Protein AF-A0A5N6JKE8-F1 (afdb_monomer)

pLDDT: mean 82.31, std 17.55, range [30.48, 98.69]

Sequence (572 aa):
MAKSLINQYGANLEKANSNLDDIASLKASGELRKMLQDWATSLPSYLSPCEPESGILSQNTPANRFRVILTLRYHNLAILIHKPLLRATIRHLFRVDNAASGSPSYLIQLAMAEAHECVRAAELTIAIVHCIISADATSKNNLGAWSFTLYYGESPEASLRWDANRIHLPVFTASLVICGRLLWAQHGETVSDEAAVKDSKTLLSKAEAILQDLDYENSLVLSCLEYIRRLARMCGLPLNEDARPRYSDAELRDYFECIKLPQKYLDSIVLKDRTQAGTKEHGLPLLQALTRYHTCHVPFDNLVLHYSPHKTVTLDLAELYTKIVRRQLGGRCMENNTFFGTVLRSLGYEVRNCGGRVARAMSPYPDVRRNQSATYDGWNHMLNLVRLDDEWYVVDVGMGSMGPNLPYPLRDGFETTSIPPRVIRLQLRSIPESYATRSANSTGPPKMWCYDVCYNPGDEAKKEWLPVYCFTETEFLPQDYEVMSWFTSTNPRSFFTKYVTCTKMLMDEDKEMIVGNVTLFKDTVRKSIGANREVIKECKTEDERLQALAEIFNVYLTEEEKKGISEDQMLA

Mean predicted aligned error: 13.88 Å

Foldseek 3Di:
DVCLCCVQCVVLPDDDDDPPVLVVLVVVLVVVVVVLVVVLVPDDPLQHADFLPDPLQLDQDPSSLNSPLSNLLSLLVLLVSLSSLVVVLVCVVPPPDDPDPDDDPPSVVVSVVSLVSNLVSLLRNLSSLLSQCVSPLDLSGSCRPVQFDDDPDDDVPDDDDDDSSPGDGSNLSSLVSLLVQLCCLCPNPDPRPVVSNVSSLVSLVSSLVSLCSNDVPDPVSVVSSVVSVVSSCVSPVDPDPVPPDADDPVLLVLVCVQLVQDVVLVPQVLVVPVQCCQACVGNQVNLQSCLQSCQFQAKQWLLLCFQPLVLDDDLDQVVLSCQCRVQVYHYAQSSSQSNVQRSSVNSNWDKFKWWKWFALCPPPDPVSVVPGQLGTDDRQHIWIWTHHPNWTWTGGSHLFQPDQSGIDTPDAFDKDPRAVPKIKGWHFAAGPPFPFDDDVPDPGGHTWIWIWMFLDPPDVVPGDTGTGMTIDSDGDDVVNVVVSVCCLSPPPVRCSNPKTKIKGFDAPPVVSGGQWMWMDIQQWIWTDGRPDIDTPDGHQFLVSVQVCCCPPNVRHDDPSSSPSGDPVSGHD

Secondary structure (DSSP, 8-state):
-HHHHHHHTGGGTS-------HHHHHHHHHHHHHHHHHHHHHS-TTTSPPPTT-GGGG---HHHHHHHHHHHHHHHHHHHHTHHHHHHHHHHHT--S-----PPPHHHHHHHHHHHHHHHHHHHHHHHHHHHHHH--STTSSSGGGGG-------TTS-S---TT----HHHHHHHHHHHHHHHHHHSSSPP-HHHHHHHHHHHHHHHHHHHHH-TT-HHHHHHHHHHHHHHHHT----SGGGS----HHHHHHHHHHTT--HHHHT-HHHH-GGGGG-TTTHHHHHHHHHHHHHHHS-EE-HHHHH-TT------HHHHHIIIIIS---B-HHHHHHHHHHHHHHTT-EEEEEEEEEBGGG-SSHHHHHHHTT-B-SS-EEEEEEEETTEEEEE-S-SGGGS--S-EE--TTEEEEEETTEEEEEEEE--TT------TTS--SPPEEEEEEES-TT-GGG---EEEEEEEEEEPPHHHHHHHHHHHHH-TT-GGGTS-EEEEEEEETTTTEEEEEEEEETTEEEEEETTEEEEEEE--SHHHHHHHHHHHH-----HHHHT-S-TTTS--

Solvent-accessible surface area (backbone atoms only — not comparable to full-atom values): 31210 Å² total; per-residue (Å²): 121,65,65,56,56,40,64,74,46,34,70,75,74,55,86,77,94,67,92,64,55,65,66,58,59,46,51,51,33,55,50,52,49,50,52,51,51,55,50,52,70,68,42,57,86,86,53,35,70,72,59,59,85,43,75,59,55,77,46,69,40,77,65,44,23,50,21,46,53,52,29,52,49,52,27,47,50,50,39,58,52,41,49,66,44,51,51,55,45,51,57,58,77,66,54,88,74,73,96,67,96,61,80,74,51,72,67,49,52,50,34,57,65,52,43,53,60,32,47,49,28,23,51,52,45,41,44,36,52,34,46,33,40,76,73,38,54,54,71,78,35,40,62,29,85,54,67,48,56,70,68,94,70,89,59,98,85,65,81,92,72,92,66,89,84,59,60,45,45,67,54,58,58,23,45,54,50,39,51,51,50,29,48,44,29,70,68,40,101,59,82,64,39,64,66,58,36,52,52,32,52,52,51,47,53,45,43,44,52,43,36,58,51,67,40,70,85,40,68,65,41,46,49,52,38,51,52,49,52,52,50,52,44,72,74,43,76,60,90,48,80,90,56,58,80,62,60,52,75,66,57,50,50,50,40,38,59,58,34,61,60,55,66,80,63,70,68,34,61,30,79,81,40,35,82,42,24,30,29,62,86,54,16,46,62,50,52,39,48,51,44,42,35,37,33,46,49,46,32,28,21,41,55,49,58,41,25,34,81,76,43,68,88,73,82,50,69,68,59,45,44,45,38,43,43,77,56,44,36,53,25,43,23,57,44,36,28,52,48,49,46,31,52,41,41,48,44,45,31,51,66,44,42,24,47,19,20,44,15,27,45,66,44,92,48,68,69,47,29,75,77,36,28,82,41,61,56,63,73,69,36,39,34,31,35,36,42,35,65,98,41,50,23,41,41,49,64,23,60,42,86,80,37,60,67,48,66,43,69,76,42,73,72,39,68,49,77,56,34,66,61,25,32,36,37,32,34,70,40,56,60,82,83,54,82,53,64,83,47,102,89,49,94,46,44,71,65,30,44,33,39,29,39,22,72,58,58,90,42,78,92,65,53,56,74,42,48,45,33,34,31,51,91,57,72,49,54,73,70,55,50,51,55,32,46,49,46,48,60,65,36,90,83,29,59,53,63,70,43,56,36,39,22,31,39,36,65,42,76,93,74,73,38,59,43,33,28,39,35,39,50,71,47,37,30,35,40,34,47,54,90,48,75,43,79,79,45,75,37,69,27,43,67,52,42,52,4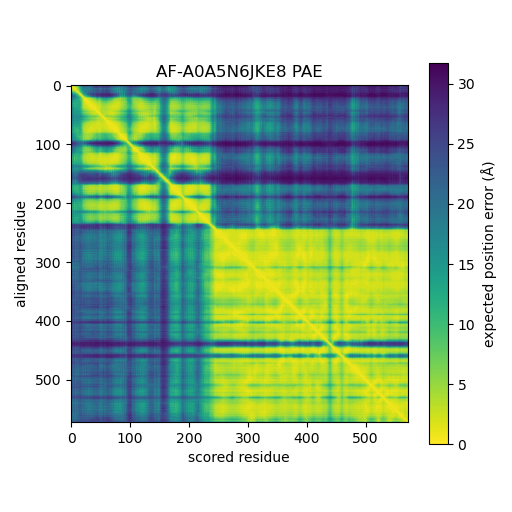8,45,34,36,76,74,63,59,33,75,75,51,84,68,28,70,66,28,47,49,80,92,72,50,50,98

InterPro domains:
  IPR001447 Arylamine N-acetyltransferase [PF00797] (284-559)
  IPR001447 Arylamine N-acetyltransferase [PTHR11786] (250-566)
  IPR038765 Papain-like cysteine peptidase superfamily [SSF54001] (247-565)
  IPR053710 Arylamine N-acetyltransferase domain-containing protein [G3DSA:3.30.2140.20] (247-570)

Structure (mmCIF, N/CA/C/O backbone):
data_AF-A0A5N6JKE8-F1
#
_entry.id   AF-A0A5N6JKE8-F1
#
loop_
_atom_site.group_PDB
_atom_site.id
_atom_site.type_symbol
_atom_site.label_atom_id
_atom_site.label_alt_id
_atom_site.label_comp_id
_atom_site.label_asym_id
_atom_site.label_entity_id
_atom_site.label_seq_id
_atom_site.pdbx_PDB_ins_code
_atom_site.Cartn_x
_atom_site.Cartn_y
_atom_site.Cartn_z
_atom_site.occupancy
_atom_site.B_iso_or_equiv
_atom_site.auth_seq_id
_atom_site.auth_comp_id
_atom_site.auth_asym_id
_atom_site.auth_atom_id
_atom_site.pdbx_PDB_model_num
ATOM 1 N N . MET A 1 1 ? -4.269 14.269 16.517 1.00 37.22 1 MET A N 1
ATOM 2 C CA . MET A 1 1 ? -4.885 13.042 17.091 1.00 37.22 1 MET A CA 1
ATOM 3 C C . MET A 1 1 ? -4.292 12.595 18.439 1.00 37.22 1 MET A C 1
ATOM 5 O O . MET A 1 1 ? -5.051 12.239 19.331 1.00 37.22 1 MET A O 1
ATOM 9 N N . ALA A 1 2 ? -2.973 12.694 18.657 1.00 35.53 2 ALA A N 1
ATOM 10 C CA . ALA A 1 2 ? -2.333 12.269 19.912 1.00 35.53 2 ALA A CA 1
ATOM 11 C C . ALA A 1 2 ? -2.794 13.030 21.174 1.00 35.53 2 ALA A C 1
ATOM 13 O O . ALA A 1 2 ? -2.844 12.446 22.246 1.00 35.53 2 ALA A O 1
ATOM 14 N N . LYS A 1 3 ? -3.192 14.308 21.072 1.00 36.97 3 LYS A N 1
ATOM 15 C CA . LYS A 1 3 ? -3.550 15.127 22.247 1.00 36.97 3 LYS A CA 1
ATOM 16 C C . LYS A 1 3 ? -4.759 14.621 23.031 1.00 36.97 3 LYS A C 1
ATOM 18 O O . LYS A 1 3 ? -4.752 14.783 24.235 1.00 36.97 3 LYS A O 1
ATOM 23 N N . SER A 1 4 ? -5.774 14.019 22.407 1.00 39.12 4 SER A N 1
ATOM 24 C CA . SER A 1 4 ? -6.945 13.534 23.158 1.00 39.12 4 SER A CA 1
ATOM 25 C C . SER A 1 4 ? -6.602 12.269 23.946 1.00 39.12 4 SER A C 1
ATOM 27 O O . SER A 1 4 ? -6.793 12.238 25.153 1.00 39.12 4 SER A O 1
ATOM 29 N N . LEU A 1 5 ? -5.946 11.290 23.312 1.00 38.66 5 LEU A N 1
ATOM 30 C CA . LEU A 1 5 ? -5.393 10.116 24.000 1.00 38.66 5 LEU A CA 1
ATOM 31 C C . LEU A 1 5 ? -4.328 10.499 25.043 1.00 38.66 5 LEU A C 1
ATOM 33 O O . LEU A 1 5 ? -4.341 9.964 26.141 1.00 38.66 5 LEU A O 1
ATOM 37 N N . ILE A 1 6 ? -3.452 11.469 24.773 1.00 41.66 6 ILE A N 1
ATOM 38 C CA . ILE A 1 6 ? -2.463 11.978 25.743 1.00 41.66 6 ILE A CA 1
ATOM 39 C C . ILE A 1 6 ? -3.134 12.795 26.866 1.00 41.66 6 ILE A C 1
ATOM 41 O O . ILE A 1 6 ? -2.723 12.714 28.016 1.00 41.66 6 ILE A O 1
ATOM 45 N N . ASN A 1 7 ? -4.206 13.539 26.610 1.00 41.78 7 ASN A N 1
ATOM 46 C CA . ASN A 1 7 ? -4.889 14.304 27.659 1.00 41.78 7 ASN A CA 1
ATOM 47 C C . ASN A 1 7 ? -5.803 13.413 28.513 1.00 41.78 7 ASN A C 1
ATOM 49 O O . ASN A 1 7 ? -5.872 13.591 29.725 1.00 41.78 7 ASN A O 1
ATOM 53 N N . GLN A 1 8 ? -6.487 12.446 27.899 1.00 42.31 8 GLN A N 1
ATOM 54 C CA . GLN A 1 8 ? -7.371 11.494 28.576 1.00 42.31 8 GLN A CA 1
ATOM 55 C C . GLN A 1 8 ? -6.585 10.360 29.254 1.00 42.31 8 GLN A C 1
ATOM 57 O O . GLN A 1 8 ? -6.940 9.930 30.351 1.00 42.31 8 GLN A O 1
ATOM 62 N N . TYR A 1 9 ? -5.513 9.879 28.613 1.00 43.78 9 TYR A N 1
ATOM 63 C CA . TYR A 1 9 ? -4.724 8.723 29.052 1.00 43.78 9 TYR A CA 1
ATOM 64 C C . TYR A 1 9 ? -3.225 8.997 29.244 1.00 43.78 9 TYR A C 1
ATOM 66 O O . TYR A 1 9 ? -2.572 8.238 29.948 1.00 43.78 9 TYR A O 1
ATOM 74 N N . GLY A 1 10 ? -2.646 10.077 28.727 1.00 36.25 10 GLY A N 1
ATOM 75 C CA . GLY A 1 10 ? -1.253 10.459 29.027 1.00 36.25 10 GLY A CA 1
ATOM 76 C C . GLY A 1 10 ? -1.061 10.937 30.471 1.00 36.25 10 GLY A C 1
ATOM 77 O O . GLY A 1 10 ? -0.029 10.647 31.066 1.00 36.25 10 GLY A O 1
ATOM 78 N N . ALA A 1 11 ? -2.102 11.477 31.120 1.00 42.00 11 ALA A N 1
ATOM 79 C CA . ALA A 1 11 ? -2.138 11.622 32.585 1.00 42.00 11 ALA A CA 1
ATOM 80 C C . ALA A 1 11 ? -2.149 10.260 33.327 1.00 42.00 11 ALA A C 1
ATOM 82 O O . ALA A 1 11 ? -1.874 10.177 34.529 1.00 42.00 11 ALA A O 1
ATOM 83 N N . ASN A 1 12 ? -2.443 9.155 32.623 1.00 40.94 12 ASN A N 1
ATOM 84 C CA . ASN A 1 12 ? -2.304 7.799 33.157 1.00 40.94 12 ASN A CA 1
ATOM 85 C C . ASN A 1 12 ? -0.873 7.261 33.046 1.00 40.94 12 ASN A C 1
ATOM 87 O O . ASN A 1 12 ? -0.585 6.281 33.740 1.00 40.94 12 ASN A O 1
ATOM 91 N N . LEU A 1 13 ? 0.010 7.883 32.262 1.00 40.16 13 LEU A N 1
ATOM 92 C CA . LEU A 1 13 ? 1.351 7.363 31.984 1.00 40.16 13 LEU A CA 1
ATOM 93 C C . LEU A 1 13 ? 2.497 8.307 32.373 1.00 40.16 13 LEU A C 1
ATOM 95 O O . LEU A 1 13 ? 3.558 7.788 32.702 1.00 40.16 13 LEU A O 1
ATOM 99 N N . GLU A 1 14 ? 2.317 9.631 32.464 1.00 36.84 14 GLU A N 1
ATOM 100 C CA . GLU A 1 14 ? 3.429 10.522 32.833 1.00 36.84 14 GLU A CA 1
ATOM 101 C C . GLU A 1 14 ? 3.152 11.511 33.979 1.00 36.84 14 GLU A C 1
ATOM 103 O O . GLU A 1 14 ? 2.197 12.282 33.983 1.00 36.84 14 GLU A O 1
ATOM 108 N N . LYS A 1 15 ? 4.080 11.440 34.947 1.00 44.28 15 LYS A N 1
ATOM 109 C CA . LYS A 1 15 ? 4.498 12.400 35.984 1.00 44.28 15 LYS A CA 1
ATOM 110 C C . LYS A 1 15 ? 3.412 13.178 36.736 1.00 44.28 15 LYS A C 1
ATOM 112 O O . LYS A 1 15 ? 3.176 14.357 36.497 1.00 44.28 15 LYS A O 1
ATOM 117 N N . ALA A 1 16 ? 2.982 12.579 37.845 1.00 39.22 16 ALA A N 1
ATOM 118 C CA . ALA A 1 16 ? 2.928 13.311 39.106 1.00 39.22 16 ALA A CA 1
ATOM 119 C C . ALA A 1 16 ? 3.930 12.671 40.073 1.00 39.22 16 ALA A C 1
ATOM 121 O O . ALA A 1 16 ? 3.837 11.484 40.385 1.00 39.22 16 ALA A O 1
ATOM 122 N N . ASN A 1 17 ? 4.904 13.468 40.512 1.00 39.72 17 ASN A N 1
ATOM 123 C CA . ASN A 1 17 ? 5.720 13.168 41.677 1.00 39.72 17 ASN A CA 1
ATOM 124 C C . ASN A 1 17 ? 4.801 12.852 42.855 1.00 39.72 17 ASN A C 1
ATOM 126 O O . ASN A 1 17 ? 4.028 13.697 43.295 1.00 39.72 17 ASN A O 1
ATOM 130 N N . SER A 1 18 ? 4.927 11.658 43.403 1.00 41.12 18 SER A N 1
ATOM 131 C CA . SER A 1 18 ? 4.987 11.475 44.845 1.00 41.12 18 SER A CA 1
ATOM 132 C C . SER A 1 18 ? 5.439 10.052 45.105 1.00 41.12 18 SER A C 1
ATOM 134 O O . SER A 1 18 ? 5.021 9.114 44.428 1.00 41.12 18 SER A O 1
ATOM 136 N N . ASN A 1 19 ? 6.277 9.908 46.122 1.00 40.97 19 ASN A N 1
ATOM 137 C CA . ASN A 1 19 ? 6.322 8.722 46.960 1.00 40.97 19 ASN A CA 1
ATOM 138 C C . ASN A 1 19 ? 4.923 8.494 47.570 1.00 40.97 19 ASN A C 1
ATOM 140 O O . ASN A 1 19 ? 4.735 8.645 48.774 1.00 40.97 19 ASN A O 1
ATOM 144 N N . LEU A 1 20 ? 3.910 8.224 46.743 1.00 48.25 20 LEU A N 1
ATOM 145 C CA . LEU A 1 20 ? 2.700 7.574 47.199 1.00 48.25 20 LEU A CA 1
ATOM 146 C C . LEU A 1 20 ? 3.183 6.204 47.621 1.00 48.25 20 LEU A C 1
ATOM 148 O O . LEU A 1 20 ? 3.610 5.417 46.780 1.00 48.25 20 LEU A O 1
ATOM 152 N N . ASP A 1 21 ? 3.208 5.989 48.929 1.00 63.66 21 ASP A N 1
ATOM 153 C CA . ASP A 1 21 ? 3.419 4.684 49.520 1.00 63.66 21 ASP A CA 1
ATOM 154 C C . ASP A 1 21 ? 2.541 3.693 48.742 1.00 63.66 21 ASP A C 1
ATOM 156 O O . ASP A 1 21 ? 1.307 3.761 48.813 1.00 63.66 21 ASP A O 1
ATOM 160 N N . ASP A 1 22 ? 3.163 2.860 47.895 1.00 62.19 22 ASP A N 1
ATOM 161 C CA . ASP A 1 22 ? 2.440 1.931 47.021 1.00 62.19 22 ASP A CA 1
ATOM 162 C C . ASP A 1 22 ? 1.501 1.081 47.912 1.00 62.19 22 ASP A C 1
ATOM 164 O O . ASP A 1 22 ? 0.375 0.793 47.519 1.00 62.19 22 ASP A O 1
ATOM 168 N N . ILE A 1 23 ? 1.886 0.822 49.172 1.00 65.38 23 ILE A N 1
ATOM 169 C CA . ILE A 1 23 ? 1.082 0.145 50.201 1.00 65.38 23 ILE A CA 1
ATOM 170 C C . ILE A 1 23 ? -0.194 0.926 50.564 1.00 65.38 23 ILE A C 1
ATOM 172 O O . ILE A 1 23 ? -1.270 0.330 50.648 1.00 65.38 23 ILE A O 1
ATOM 176 N N . ALA A 1 24 ? -0.127 2.248 50.739 1.00 67.38 24 ALA A N 1
ATOM 177 C CA . ALA A 1 24 ? -1.297 3.077 51.038 1.00 67.38 24 ALA A CA 1
ATOM 178 C C . ALA A 1 24 ? -2.287 3.123 49.862 1.00 67.38 24 ALA A C 1
ATOM 180 O O . ALA A 1 24 ? -3.497 2.996 50.061 1.00 67.38 24 ALA A O 1
ATOM 181 N N . SER A 1 25 ? -1.779 3.226 48.628 1.00 66.31 25 SER A N 1
ATOM 182 C CA . SER A 1 25 ? -2.615 3.181 47.415 1.00 66.31 25 SER A CA 1
ATOM 183 C C . SER A 1 25 ? -3.299 1.819 47.240 1.00 66.31 25 SER A C 1
ATOM 185 O O . SER A 1 25 ? -4.448 1.745 46.799 1.00 66.31 25 SER A O 1
ATOM 187 N N . LEU A 1 26 ? -2.619 0.736 47.624 1.00 67.06 26 LEU A N 1
ATOM 188 C CA . LEU A 1 26 ? -3.154 -0.627 47.594 1.00 67.06 26 LEU A CA 1
ATOM 189 C C . LEU A 1 26 ? -4.236 -0.849 48.647 1.00 67.06 26 LEU A C 1
ATOM 191 O O . LEU A 1 26 ? -5.293 -1.391 48.325 1.00 67.06 26 LEU A O 1
ATOM 195 N N . LYS A 1 27 ? -4.008 -0.389 49.882 1.00 71.38 27 LYS A N 1
ATOM 196 C CA . LYS A 1 27 ? -5.005 -0.469 50.954 1.00 71.38 27 LYS A CA 1
ATOM 197 C C . LYS A 1 27 ? -6.278 0.290 50.573 1.00 71.38 27 LYS A C 1
ATOM 199 O O . LYS A 1 27 ? -7.365 -0.272 50.670 1.00 71.38 27 LYS A O 1
ATOM 204 N N . ALA A 1 28 ? -6.131 1.501 50.034 1.00 72.75 28 ALA A N 1
ATOM 205 C CA . ALA A 1 28 ? -7.252 2.290 49.530 1.00 72.75 28 ALA A CA 1
ATOM 206 C C . ALA A 1 28 ? -7.995 1.590 48.376 1.00 72.75 28 ALA A C 1
ATOM 208 O O . ALA A 1 28 ? -9.223 1.614 48.330 1.00 72.75 28 ALA A O 1
ATOM 209 N N . SER A 1 29 ? -7.274 0.921 47.468 1.00 74.06 29 SER A N 1
ATOM 210 C CA . SER A 1 29 ? -7.888 0.158 46.369 1.00 74.06 29 SER A CA 1
ATOM 211 C C . SER A 1 29 ? -8.693 -1.040 46.893 1.00 74.06 29 SER A C 1
ATOM 213 O O . SER A 1 29 ? -9.818 -1.274 46.452 1.00 74.06 29 SER A O 1
ATOM 215 N N . GLY A 1 30 ? -8.157 -1.764 47.882 1.00 76.88 30 GLY A N 1
ATOM 216 C CA . GLY A 1 30 ? -8.848 -2.875 48.539 1.00 76.88 30 GLY A CA 1
ATOM 217 C C . GLY A 1 30 ? -10.102 -2.439 49.305 1.00 76.88 30 GLY A C 1
ATOM 218 O O . GLY A 1 30 ? -11.140 -3.095 49.201 1.00 76.88 30 GLY A O 1
ATOM 219 N N . GLU A 1 31 ? -10.030 -1.316 50.024 1.00 80.00 31 GLU A N 1
ATOM 220 C CA . GLU A 1 31 ? -11.168 -0.711 50.730 1.00 80.00 31 GLU A CA 1
ATOM 221 C C . GLU A 1 31 ? -12.257 -0.249 49.753 1.00 80.00 31 GLU A C 1
ATOM 223 O O . GLU A 1 31 ? -13.423 -0.609 49.918 1.00 80.00 31 GLU A O 1
ATOM 228 N N . LEU A 1 32 ? -11.880 0.467 48.689 1.00 80.31 32 LEU A N 1
ATOM 229 C CA . LEU A 1 32 ? -12.817 0.961 47.680 1.00 80.31 32 LEU A CA 1
ATOM 230 C C . LEU A 1 32 ? -13.520 -0.185 46.940 1.00 80.31 32 LEU A C 1
ATOM 232 O O . LEU A 1 32 ? -14.715 -0.099 46.659 1.00 80.31 32 LEU A O 1
ATOM 236 N N . ARG A 1 33 ? -12.812 -1.289 46.676 1.00 81.12 33 ARG A N 1
ATOM 237 C CA . ARG A 1 33 ? -13.408 -2.508 46.115 1.00 81.12 33 ARG A CA 1
ATOM 238 C C . ARG A 1 33 ? -14.456 -3.102 47.048 1.00 81.12 33 ARG A C 1
ATOM 240 O O . ARG A 1 33 ? -15.551 -3.423 46.592 1.00 81.12 33 ARG A O 1
ATOM 247 N N . LYS A 1 34 ? -14.134 -3.239 48.338 1.00 83.81 34 LYS A N 1
ATOM 248 C CA . LYS A 1 34 ? -15.083 -3.764 49.324 1.00 83.81 34 LYS A CA 1
ATOM 249 C C . LYS A 1 34 ? -16.329 -2.881 49.388 1.00 83.81 34 LYS A C 1
ATOM 251 O O . LYS A 1 34 ? -17.435 -3.393 49.282 1.00 83.81 34 LYS A O 1
ATOM 256 N N . MET A 1 35 ? -16.150 -1.561 49.432 1.00 85.56 35 MET A N 1
ATOM 257 C CA . MET A 1 35 ? -17.263 -0.609 49.375 1.00 85.56 35 MET A CA 1
ATOM 258 C C . MET A 1 35 ? -18.109 -0.776 48.108 1.00 85.56 35 MET A C 1
ATOM 260 O O . MET A 1 35 ? -19.333 -0.706 48.178 1.00 85.56 35 MET A O 1
ATOM 264 N N . LEU A 1 36 ? -17.480 -1.011 46.954 1.00 85.50 36 LEU A N 1
ATOM 265 C CA . LEU A 1 36 ? -18.183 -1.210 45.688 1.00 85.50 36 LEU A CA 1
ATOM 266 C C . LEU A 1 36 ? -18.981 -2.530 45.666 1.00 85.50 36 LEU A C 1
ATOM 268 O O . LEU A 1 36 ? -20.085 -2.565 45.125 1.00 85.50 36 LEU A O 1
ATOM 272 N N . GLN A 1 37 ? -18.460 -3.602 46.271 1.00 87.00 37 GLN A N 1
ATOM 273 C CA . GLN A 1 37 ? -19.163 -4.885 46.424 1.00 87.00 37 GLN A CA 1
ATOM 274 C C . GLN A 1 37 ? -20.318 -4.795 47.432 1.00 87.00 37 GLN A C 1
ATOM 276 O O . GLN A 1 37 ? -21.429 -5.239 47.135 1.00 87.00 37 GLN A O 1
ATOM 281 N N . ASP A 1 38 ? -20.087 -4.169 48.585 1.00 88.88 38 ASP A N 1
ATOM 282 C CA . ASP A 1 38 ? -21.117 -3.921 49.600 1.00 88.88 38 ASP A CA 1
ATOM 283 C C . ASP A 1 38 ? -22.245 -3.056 49.010 1.00 88.88 38 ASP A C 1
ATOM 285 O O . ASP A 1 38 ? -23.429 -3.348 49.174 1.00 88.88 38 ASP A O 1
ATOM 289 N N . TRP A 1 39 ? -21.891 -2.040 48.218 1.00 91.69 39 TRP A N 1
ATOM 290 C CA . TRP A 1 39 ? -22.863 -1.245 47.475 1.00 91.69 39 TRP A CA 1
ATOM 291 C C . TRP A 1 39 ? -23.674 -2.101 46.495 1.00 91.69 39 TRP A C 1
ATOM 293 O O . TRP A 1 39 ? -24.902 -2.051 46.529 1.00 91.69 39 TRP A O 1
ATOM 303 N N . ALA A 1 40 ? -23.024 -2.924 45.667 1.00 88.62 40 ALA A N 1
ATOM 304 C CA . ALA A 1 40 ? -23.714 -3.750 44.675 1.00 88.62 40 ALA A CA 1
ATOM 305 C C . ALA A 1 40 ? -24.665 -4.778 45.313 1.00 88.62 40 ALA A C 1
ATOM 307 O O . ALA A 1 40 ? -25.747 -5.022 44.782 1.00 88.62 40 ALA A O 1
ATOM 308 N N . THR A 1 41 ? -24.292 -5.345 46.464 1.00 90.81 41 THR A N 1
ATOM 309 C CA . THR A 1 41 ? -25.134 -6.291 47.220 1.00 90.81 41 THR A CA 1
ATOM 310 C C . THR A 1 41 ? -26.281 -5.610 47.968 1.00 90.81 41 THR A C 1
ATOM 312 O O . THR A 1 41 ? -27.305 -6.244 48.212 1.00 90.81 41 THR A O 1
ATOM 315 N N . SER A 1 42 ? -26.152 -4.317 48.284 1.00 92.19 42 SER A N 1
ATOM 316 C CA . SER A 1 42 ? -27.224 -3.518 48.894 1.00 92.19 42 SER A CA 1
ATOM 317 C C . SER A 1 42 ? -28.327 -3.092 47.913 1.00 92.19 42 SER A C 1
ATOM 319 O O . SER A 1 42 ? -29.376 -2.604 48.339 1.00 92.19 42 SER A O 1
ATOM 321 N N . LEU A 1 43 ? -28.110 -3.256 46.602 1.00 90.75 43 LEU A N 1
ATOM 322 C CA . LEU A 1 43 ? -29.079 -2.856 45.585 1.00 90.75 43 LEU A CA 1
ATOM 323 C C . LEU A 1 43 ? -30.316 -3.775 45.588 1.00 90.75 43 LEU A C 1
ATOM 325 O O . LEU A 1 43 ? -30.189 -4.995 45.703 1.00 90.75 43 LEU A O 1
ATOM 329 N N . PRO A 1 44 ? -31.526 -3.224 45.373 1.00 90.12 44 PRO A N 1
ATOM 330 C CA . PRO A 1 44 ? -32.719 -4.027 45.123 1.00 90.12 44 PRO A CA 1
ATOM 331 C C . PRO A 1 44 ? -32.542 -4.977 43.927 1.00 90.12 44 PRO A C 1
ATOM 333 O O . PRO A 1 44 ? -31.847 -4.651 42.966 1.00 90.12 44 PRO A O 1
ATOM 336 N N . SER A 1 45 ? -33.245 -6.114 43.918 1.00 85.50 45 SER A N 1
ATOM 337 C CA . SER A 1 45 ? -33.110 -7.159 42.882 1.00 85.50 45 SER A CA 1
ATOM 338 C C . SER A 1 45 ? -33.359 -6.681 41.442 1.00 85.50 45 SER A C 1
ATOM 340 O O . SER A 1 45 ? -32.800 -7.233 40.495 1.00 85.50 45 SER A O 1
ATOM 342 N N . TYR A 1 46 ? -34.169 -5.636 41.255 1.00 84.56 46 TYR A N 1
ATOM 343 C CA . TYR A 1 46 ? -34.422 -5.034 39.943 1.00 84.56 46 TYR A CA 1
ATOM 344 C C . TYR A 1 46 ? -33.301 -4.085 39.472 1.00 84.56 46 TYR A C 1
ATOM 346 O O . TYR A 1 46 ? -33.291 -3.710 38.302 1.00 84.56 46 TYR A O 1
ATOM 354 N N . LEU A 1 47 ? -32.356 -3.719 40.348 1.00 85.62 47 LEU A N 1
ATOM 355 C CA . LEU A 1 47 ? -31.166 -2.905 40.057 1.00 85.62 47 LEU A CA 1
ATOM 356 C C . LEU A 1 47 ? -29.849 -3.677 40.189 1.00 85.62 47 LEU A C 1
ATOM 358 O O . LEU A 1 47 ? -28.795 -3.091 39.949 1.00 85.62 47 LEU A O 1
ATOM 362 N N . SER A 1 48 ? -29.881 -4.959 40.562 1.00 87.81 48 SER A N 1
ATOM 363 C CA . SER A 1 48 ? -28.656 -5.750 40.676 1.00 87.81 48 SER A CA 1
ATOM 364 C C . SER A 1 48 ? -27.917 -5.825 39.329 1.00 87.81 48 SER A C 1
ATOM 366 O O . SER A 1 48 ? -28.576 -5.786 38.280 1.00 87.81 48 SER A O 1
ATOM 368 N N . PRO A 1 49 ? -26.574 -5.924 39.322 1.00 88.69 49 PRO A N 1
ATOM 369 C CA . PRO A 1 49 ? -25.790 -5.992 38.090 1.00 88.69 49 PRO A CA 1
ATOM 370 C C . PRO A 1 49 ? -26.345 -7.011 37.082 1.00 88.69 49 PRO A C 1
ATOM 372 O O . PRO A 1 49 ? -26.814 -8.086 37.459 1.00 88.69 49 PRO A O 1
ATOM 375 N N . CYS A 1 50 ? -26.369 -6.637 35.804 1.00 88.81 50 CYS A N 1
ATOM 376 C CA . CYS A 1 50 ? -26.838 -7.499 34.723 1.00 88.81 50 CYS A CA 1
ATOM 377 C C . CYS A 1 50 ? -25.814 -8.588 34.387 1.00 88.81 50 CYS A C 1
ATOM 379 O O . CYS A 1 50 ? -24.617 -8.316 34.344 1.00 88.81 50 CYS A O 1
ATOM 381 N N . GLU A 1 51 ? -26.313 -9.766 34.014 1.00 87.38 51 GLU A N 1
ATOM 382 C CA . GLU A 1 51 ? -25.516 -10.844 33.422 1.00 87.38 51 GLU A CA 1
ATOM 383 C C . GLU A 1 51 ? -25.646 -10.846 31.883 1.00 87.38 51 GLU A C 1
ATOM 385 O O . GLU A 1 51 ? -26.724 -10.504 31.378 1.00 87.38 51 GLU A O 1
ATOM 390 N N . PRO A 1 52 ? -24.607 -11.252 31.122 1.00 81.50 52 PRO A N 1
ATOM 391 C CA . PRO A 1 52 ? -24.589 -11.197 29.653 1.00 81.50 52 PRO A CA 1
ATOM 392 C C . PRO A 1 52 ? -25.719 -11.959 28.944 1.00 81.50 52 PRO A C 1
ATOM 394 O O . PRO A 1 52 ? -26.095 -11.605 27.830 1.00 81.50 52 PRO A O 1
ATOM 397 N N . GLU A 1 53 ? -26.269 -12.993 29.581 1.00 78.62 53 GLU A N 1
ATOM 398 C CA . GLU A 1 53 ? -27.314 -13.866 29.018 1.00 78.62 53 GLU A CA 1
ATOM 399 C C . GLU A 1 53 ? -28.719 -13.530 29.542 1.00 78.62 53 GLU A C 1
ATOM 401 O O . GLU A 1 53 ? -29.692 -14.244 29.295 1.00 78.62 53 GLU A O 1
ATOM 406 N N . SER A 1 54 ? -28.861 -12.432 30.286 1.00 83.44 54 SER A N 1
ATOM 407 C CA . SER A 1 54 ? -30.157 -12.041 30.824 1.00 83.44 54 SER A CA 1
ATOM 408 C C . SER A 1 54 ? -31.088 -11.537 29.720 1.00 83.44 54 SER A C 1
ATOM 410 O O . SER A 1 54 ? -30.770 -10.579 29.014 1.00 83.44 54 SER A O 1
ATOM 412 N N . GLY A 1 55 ? -32.306 -12.087 29.647 1.00 80.38 55 GLY A N 1
ATOM 413 C CA . GLY A 1 55 ? -33.355 -11.600 28.739 1.00 80.38 55 GLY A CA 1
ATOM 414 C C . GLY A 1 55 ? -33.690 -10.109 28.914 1.00 80.38 55 GLY A C 1
ATOM 415 O O . GLY A 1 55 ? -34.202 -9.480 27.990 1.00 80.38 55 GLY A O 1
ATOM 416 N N . ILE A 1 56 ? -33.324 -9.518 30.057 1.00 83.50 56 ILE A N 1
ATOM 417 C CA . ILE A 1 56 ? -33.424 -8.082 30.357 1.00 83.50 56 ILE A CA 1
ATOM 418 C C . ILE A 1 56 ? -32.668 -7.222 29.334 1.00 83.50 56 ILE A C 1
ATOM 420 O O . ILE A 1 56 ? -33.140 -6.137 28.990 1.00 83.50 56 ILE A O 1
ATOM 424 N N . LEU A 1 57 ? -31.529 -7.699 28.816 1.00 83.44 57 LEU A N 1
ATOM 425 C CA . LEU A 1 57 ? -30.688 -6.944 27.880 1.00 83.44 57 LEU A CA 1
ATOM 426 C C . LEU A 1 57 ? -31.380 -6.679 26.535 1.00 83.44 57 LEU A C 1
ATOM 428 O O . LEU A 1 57 ? -31.107 -5.656 25.909 1.00 83.44 57 LEU A O 1
ATOM 432 N N . SER A 1 58 ? -32.317 -7.547 26.138 1.00 82.12 58 SER A N 1
ATOM 433 C CA . SER A 1 58 ? -33.118 -7.419 24.910 1.00 82.12 58 SER A CA 1
ATOM 434 C C . SER A 1 58 ? -34.357 -6.527 25.066 1.00 82.12 58 SER A C 1
ATOM 436 O O . SER A 1 58 ? -34.941 -6.078 24.084 1.00 82.12 58 SER A O 1
ATOM 438 N N . GLN A 1 59 ? -34.773 -6.243 26.303 1.00 85.38 59 GLN A N 1
ATOM 439 C CA . GLN A 1 59 ? -35.995 -5.494 26.589 1.00 85.38 59 GLN A CA 1
ATOM 440 C C . GLN A 1 59 ? -35.658 -4.029 26.864 1.00 85.38 59 GLN A C 1
ATOM 442 O O . GLN A 1 59 ? -35.266 -3.688 27.984 1.00 85.38 59 GLN A O 1
ATOM 447 N N . ASN A 1 60 ? -35.823 -3.152 25.870 1.00 84.06 60 ASN A N 1
ATOM 448 C CA . ASN A 1 60 ? -35.578 -1.721 26.055 1.00 84.06 60 ASN A CA 1
ATOM 449 C C . ASN A 1 60 ? -36.713 -1.041 26.839 1.00 84.06 60 ASN A C 1
ATOM 451 O O . ASN A 1 60 ? -37.683 -0.538 26.272 1.00 84.06 60 ASN A O 1
ATOM 455 N N . THR A 1 61 ? -36.570 -1.007 28.161 1.00 86.44 61 THR A N 1
ATOM 456 C CA . THR A 1 61 ? -37.422 -0.227 29.066 1.00 86.44 61 THR A CA 1
ATOM 457 C C . THR A 1 61 ? -36.567 0.787 29.829 1.00 86.44 61 THR A C 1
ATOM 459 O O . THR A 1 61 ? -35.383 0.530 30.053 1.00 86.44 61 THR A O 1
ATOM 462 N N . PRO A 1 62 ? -37.124 1.920 30.303 1.00 83.88 62 PRO A N 1
ATOM 463 C CA . PRO A 1 62 ? -36.362 2.885 31.101 1.00 83.88 62 PRO A CA 1
ATOM 464 C C . PRO A 1 62 ? -35.666 2.261 32.323 1.00 83.88 62 PRO A C 1
ATOM 466 O O . PRO A 1 62 ? -34.537 2.630 32.645 1.00 83.88 62 PRO A O 1
ATOM 469 N N . ALA A 1 63 ? -36.310 1.282 32.968 1.00 85.44 63 ALA A N 1
ATOM 470 C CA . ALA A 1 63 ? -35.751 0.555 34.105 1.00 85.44 63 ALA A CA 1
ATOM 471 C C . ALA A 1 63 ? -34.565 -0.338 33.699 1.00 85.44 63 ALA A C 1
ATOM 473 O O . ALA A 1 63 ? -33.511 -0.280 34.333 1.00 85.44 63 ALA A O 1
ATOM 474 N N . ASN A 1 64 ? -34.701 -1.110 32.616 1.00 86.88 64 ASN A N 1
ATOM 475 C CA . ASN A 1 64 ? -33.629 -1.980 32.120 1.00 86.88 64 ASN A CA 1
ATOM 476 C C . ASN A 1 64 ? -32.442 -1.168 31.603 1.00 86.88 64 ASN A C 1
ATOM 478 O O . ASN A 1 64 ? -31.296 -1.499 31.897 1.00 86.88 64 ASN A O 1
ATOM 482 N N . ARG A 1 65 ? -32.708 -0.050 30.925 1.00 85.19 65 ARG A N 1
ATOM 483 C CA . ARG A 1 65 ? -31.684 0.897 30.488 1.00 85.19 65 ARG A CA 1
ATOM 484 C C . ARG A 1 65 ? -30.902 1.466 31.668 1.00 85.19 65 ARG A C 1
ATOM 486 O O . ARG A 1 65 ? -29.673 1.454 31.654 1.00 85.19 65 ARG A O 1
ATOM 493 N N . PHE A 1 66 ? -31.593 1.916 32.716 1.00 84.94 66 PHE A N 1
ATOM 494 C CA . PHE A 1 66 ? -30.936 2.391 33.934 1.00 84.94 66 PHE A CA 1
ATOM 495 C C . PHE A 1 66 ? -30.079 1.295 34.581 1.00 84.94 66 PHE A C 1
ATOM 497 O O . PHE A 1 66 ? -28.927 1.543 34.932 1.00 84.94 66 PHE A O 1
ATOM 504 N N . ARG A 1 67 ? -30.602 0.068 34.665 1.00 88.38 67 ARG A N 1
ATOM 505 C CA . ARG A 1 67 ? -29.890 -1.094 35.209 1.00 88.38 67 ARG A CA 1
ATOM 506 C C . ARG A 1 67 ? -28.635 -1.455 34.404 1.00 88.38 67 ARG A C 1
ATOM 508 O O . ARG A 1 67 ? -27.584 -1.709 34.992 1.00 88.38 67 ARG A O 1
ATOM 515 N N . VAL A 1 68 ? -28.709 -1.429 33.073 1.00 87.56 68 VAL A N 1
ATOM 516 C CA . VAL A 1 68 ? -27.556 -1.647 32.182 1.00 87.56 68 VAL A CA 1
ATOM 517 C C . VAL A 1 68 ? -26.493 -0.575 32.410 1.00 87.56 68 VAL A C 1
ATOM 519 O O . VAL A 1 68 ? -25.335 -0.910 32.644 1.00 87.56 68 VAL A O 1
ATOM 522 N N . ILE A 1 69 ? -26.875 0.705 32.426 1.00 84.69 69 ILE A N 1
ATOM 523 C CA . ILE A 1 69 ? -25.939 1.814 32.680 1.00 84.69 69 ILE A CA 1
ATOM 524 C C . ILE A 1 69 ? -25.273 1.660 34.052 1.00 84.69 69 ILE A C 1
ATOM 526 O O . ILE A 1 69 ? -24.062 1.846 34.182 1.00 84.69 69 ILE A O 1
ATOM 530 N N . LEU A 1 70 ? -26.051 1.297 35.073 1.00 86.31 70 LEU A N 1
ATOM 531 C CA . LEU A 1 70 ? -25.555 1.062 36.424 1.00 86.31 70 LEU A CA 1
ATOM 532 C C . LEU A 1 70 ? -24.527 -0.080 36.457 1.00 86.31 70 LEU A C 1
ATOM 534 O O . LEU A 1 70 ? -23.466 0.064 37.061 1.00 86.31 70 LEU A O 1
ATOM 538 N N . THR A 1 71 ? -24.808 -1.167 35.739 1.00 89.50 71 THR A N 1
ATOM 539 C CA . THR A 1 71 ? -23.922 -2.334 35.608 1.00 89.50 71 THR A CA 1
ATOM 540 C C . THR A 1 71 ? -22.609 -1.975 34.914 1.00 89.50 71 THR A C 1
ATOM 542 O O . THR A 1 71 ? -21.532 -2.284 35.418 1.00 89.50 71 THR A O 1
ATOM 545 N N . LEU A 1 72 ? -22.668 -1.266 33.784 1.00 87.12 72 LEU A N 1
ATOM 546 C CA . LEU A 1 72 ? -21.465 -0.852 33.055 1.00 87.12 72 LEU A CA 1
ATOM 547 C C . LEU A 1 72 ? -20.603 0.115 33.880 1.00 87.12 72 LEU A C 1
ATOM 549 O O . LEU A 1 72 ? -19.377 0.047 33.832 1.00 87.12 72 LEU A O 1
ATOM 553 N N . ARG A 1 73 ? -21.226 0.989 34.682 1.00 83.88 73 ARG A N 1
ATOM 554 C CA . ARG A 1 73 ? -20.511 1.860 35.628 1.00 83.88 73 ARG A CA 1
ATOM 555 C C . ARG A 1 73 ? -19.845 1.072 36.746 1.00 83.88 73 ARG A C 1
ATOM 557 O O . ARG A 1 73 ? -18.703 1.375 37.078 1.00 83.88 73 ARG A O 1
ATOM 564 N N . TYR A 1 74 ? -20.537 0.079 37.298 1.00 87.06 74 TYR A N 1
ATOM 565 C CA . TYR A 1 74 ? -19.980 -0.823 38.300 1.00 87.06 74 TYR A CA 1
ATOM 566 C C . TYR A 1 74 ? -18.729 -1.530 37.762 1.00 87.06 74 TYR A C 1
ATOM 568 O O . TYR A 1 74 ? -17.668 -1.430 38.376 1.00 87.06 74 TYR A O 1
ATOM 576 N N . HIS A 1 75 ? -18.807 -2.138 36.573 1.00 87.94 75 HIS A N 1
ATOM 577 C CA . HIS A 1 75 ? -17.651 -2.790 35.950 1.00 87.94 75 HIS A CA 1
ATOM 578 C C . HIS A 1 75 ? -16.522 -1.807 35.620 1.00 87.94 75 HIS A C 1
ATOM 580 O O . HIS A 1 75 ? -15.358 -2.102 35.878 1.00 87.94 75 HIS A O 1
ATOM 586 N N . ASN A 1 76 ? -16.832 -0.615 35.104 1.00 83.19 76 ASN A N 1
ATOM 587 C CA . ASN A 1 76 ? -15.798 0.374 34.803 1.00 83.19 76 ASN A CA 1
ATOM 588 C C . ASN A 1 76 ? -15.089 0.875 36.074 1.00 83.19 76 ASN A C 1
ATOM 590 O O . ASN A 1 76 ? -13.867 0.991 36.092 1.00 83.19 76 ASN A O 1
ATOM 594 N N . LEU A 1 77 ? -15.830 1.130 37.158 1.00 83.00 77 LEU A N 1
ATOM 595 C CA . LEU A 1 77 ? -15.231 1.461 38.453 1.00 83.00 77 LEU A CA 1
ATOM 596 C C . LEU A 1 77 ? -14.373 0.308 38.972 1.00 83.00 77 LEU A C 1
ATOM 598 O O . LEU A 1 77 ? -13.260 0.559 39.427 1.00 83.00 77 LEU A O 1
ATOM 602 N N . ALA A 1 78 ? -14.835 -0.938 38.833 1.00 84.62 78 ALA A N 1
ATOM 603 C CA . ALA A 1 78 ? -14.038 -2.110 39.172 1.00 84.62 78 ALA A CA 1
ATOM 604 C C . ALA A 1 78 ? -12.710 -2.116 38.398 1.00 84.62 78 ALA A C 1
ATOM 606 O O . ALA A 1 78 ? -11.664 -2.245 39.021 1.00 84.62 78 ALA A O 1
ATOM 607 N N . ILE A 1 79 ? -12.702 -1.860 37.085 1.00 82.69 79 ILE A N 1
ATOM 608 C CA . ILE A 1 79 ? -11.462 -1.754 36.291 1.00 82.69 79 ILE A CA 1
ATOM 609 C C . ILE A 1 79 ? -10.565 -0.606 36.793 1.00 82.69 79 ILE A C 1
ATOM 611 O O . ILE A 1 79 ? -9.362 -0.786 36.988 1.00 82.69 79 ILE A O 1
ATOM 615 N N . LEU A 1 80 ? -11.134 0.577 37.042 1.00 78.81 80 LEU A N 1
ATOM 616 C CA . LEU A 1 80 ? -10.375 1.767 37.443 1.00 78.81 80 LEU A CA 1
ATOM 617 C C . LEU A 1 80 ? -9.733 1.642 38.832 1.00 78.81 80 LEU A C 1
ATOM 619 O O . LEU A 1 80 ? -8.625 2.151 39.023 1.00 78.81 80 LEU A O 1
ATOM 623 N N . ILE A 1 81 ? -10.372 0.931 39.768 1.00 78.75 81 ILE A N 1
ATOM 624 C CA . ILE A 1 81 ? -9.809 0.617 41.093 1.00 78.75 81 ILE A CA 1
ATOM 625 C C . ILE A 1 81 ? -8.483 -0.148 40.961 1.00 78.75 81 ILE A C 1
ATOM 627 O O . ILE A 1 81 ? -7.581 0.044 41.772 1.00 78.75 81 ILE A O 1
ATOM 631 N N . HIS A 1 82 ? -8.311 -0.950 39.906 1.00 75.31 82 HIS A N 1
ATOM 632 C CA . HIS A 1 82 ? -7.098 -1.743 39.686 1.00 75.31 82 HIS A CA 1
ATOM 633 C C . HIS A 1 82 ? -5.960 -0.971 39.009 1.00 75.31 82 HIS A C 1
ATOM 635 O O . HIS A 1 82 ? -4.860 -1.500 38.859 1.00 75.31 82 HIS A O 1
ATOM 641 N N . LYS A 1 83 ? -6.158 0.296 38.629 1.00 72.25 83 LYS A N 1
ATOM 642 C CA . LYS A 1 83 ? -5.118 1.108 37.978 1.00 72.25 83 LYS A CA 1
ATOM 643 C C . LYS A 1 83 ? -3.811 1.209 38.792 1.00 72.25 83 LYS A C 1
ATOM 645 O O . LYS A 1 83 ? -2.746 1.074 38.182 1.00 72.25 83 LYS A O 1
ATOM 650 N N . PRO A 1 84 ? -3.818 1.433 40.123 1.00 68.31 84 PRO A N 1
ATOM 651 C CA . PRO A 1 84 ? -2.588 1.444 40.919 1.00 68.31 84 PRO A CA 1
ATOM 652 C C . PRO A 1 84 ? -1.897 0.070 40.960 1.00 68.31 84 PRO A C 1
ATOM 654 O O . PRO A 1 84 ? -0.680 0.003 40.796 1.00 68.31 84 PRO A O 1
ATOM 657 N N . LEU A 1 85 ? -2.675 -1.015 41.090 1.00 68.31 85 LEU A N 1
ATOM 658 C CA . LEU A 1 85 ? -2.200 -2.409 41.066 1.00 68.31 85 LEU A CA 1
ATOM 659 C C . LEU A 1 85 ? -1.519 -2.743 39.725 1.00 68.31 85 LEU A C 1
ATOM 661 O O . LEU A 1 85 ? -0.407 -3.275 39.689 1.00 68.31 85 LEU A O 1
ATOM 665 N N . LEU A 1 86 ? -2.148 -2.350 38.614 1.00 66.00 86 LEU A N 1
ATOM 666 C CA . LEU A 1 86 ? -1.621 -2.530 37.263 1.00 66.00 86 LEU A CA 1
ATOM 667 C C . LEU A 1 86 ? -0.320 -1.743 37.057 1.00 66.00 86 LEU A C 1
ATOM 669 O O . LEU A 1 86 ? 0.655 -2.284 36.540 1.00 66.00 86 LEU A O 1
ATOM 673 N N . ARG A 1 87 ? -0.263 -0.485 37.516 1.00 67.62 87 ARG A N 1
ATOM 674 C CA . ARG A 1 87 ? 0.961 0.335 37.465 1.00 67.62 87 ARG A CA 1
ATOM 675 C C . ARG A 1 87 ? 2.114 -0.302 38.238 1.00 67.62 87 ARG A C 1
ATOM 677 O O . ARG A 1 87 ? 3.239 -0.279 37.744 1.00 67.62 87 ARG A O 1
ATOM 684 N N . ALA A 1 88 ? 1.853 -0.847 39.426 1.00 65.00 88 ALA A N 1
ATOM 685 C CA . ALA A 1 88 ? 2.871 -1.522 40.228 1.00 65.00 88 ALA A CA 1
ATOM 686 C C . ALA A 1 88 ? 3.386 -2.798 39.540 1.00 65.00 88 ALA A C 1
ATOM 688 O O . ALA A 1 88 ? 4.593 -3.034 39.512 1.00 65.00 88 ALA A O 1
ATOM 689 N N . THR A 1 89 ? 2.484 -3.561 38.917 1.00 62.75 89 THR A N 1
ATOM 690 C CA . THR A 1 89 ? 2.816 -4.777 38.157 1.00 62.75 89 THR A CA 1
ATOM 691 C C . THR A 1 89 ? 3.671 -4.451 36.933 1.00 62.75 89 THR A C 1
ATOM 693 O O . THR A 1 89 ? 4.754 -5.003 36.779 1.00 62.75 89 THR A O 1
ATOM 696 N N . ILE A 1 90 ? 3.264 -3.479 36.109 1.00 60.69 90 ILE A N 1
ATOM 697 C CA . ILE A 1 90 ? 4.046 -3.027 34.944 1.00 60.69 90 ILE A CA 1
ATOM 698 C C . ILE A 1 90 ? 5.425 -2.514 35.387 1.00 60.69 90 ILE A C 1
ATOM 700 O O . ILE A 1 90 ? 6.442 -2.903 34.820 1.00 60.69 90 ILE A O 1
ATOM 704 N N . ARG A 1 91 ? 5.497 -1.698 36.449 1.00 64.75 91 ARG A N 1
ATOM 705 C CA . ARG A 1 91 ? 6.785 -1.240 37.002 1.00 64.75 91 ARG A CA 1
ATOM 706 C C . ARG A 1 91 ? 7.692 -2.385 37.436 1.00 64.75 91 ARG A C 1
ATOM 708 O O . ARG A 1 91 ? 8.901 -2.195 37.418 1.00 64.75 91 ARG A O 1
ATOM 715 N N . HIS A 1 92 ? 7.142 -3.514 37.876 1.00 62.72 92 HIS A N 1
ATOM 716 C CA . HIS A 1 92 ? 7.924 -4.694 38.227 1.00 62.72 92 HIS A CA 1
ATOM 717 C C . HIS A 1 92 ? 8.442 -5.427 36.984 1.00 62.72 92 HIS A C 1
ATOM 719 O O . HIS A 1 92 ? 9.634 -5.702 36.910 1.00 62.72 92 HIS A O 1
ATOM 725 N N . LEU A 1 93 ? 7.571 -5.667 36.002 1.00 55.19 93 LEU A N 1
ATOM 726 C CA . LEU A 1 93 ? 7.893 -6.411 34.778 1.00 55.19 93 LEU A CA 1
ATOM 727 C C . LEU A 1 93 ? 8.929 -5.717 33.892 1.00 55.19 93 LEU A C 1
ATOM 729 O O . LEU A 1 93 ? 9.702 -6.378 33.212 1.00 55.19 93 LEU A O 1
ATOM 733 N N . PHE A 1 94 ? 8.958 -4.385 33.913 1.00 59.50 94 PHE A N 1
ATOM 734 C CA . PHE A 1 94 ? 9.864 -3.581 33.094 1.00 59.50 94 PHE A CA 1
ATOM 735 C C . PHE A 1 94 ? 11.024 -2.969 33.900 1.00 59.50 94 PHE A C 1
ATOM 737 O O . PHE A 1 94 ? 11.577 -1.944 33.497 1.00 59.50 94 PHE A O 1
ATOM 744 N N . ARG A 1 95 ? 11.416 -3.553 35.048 1.00 63.44 95 ARG A N 1
ATOM 745 C CA . ARG A 1 95 ? 12.655 -3.134 35.733 1.00 63.44 95 ARG A CA 1
ATOM 746 C C . ARG A 1 95 ? 13.864 -3.525 34.883 1.00 63.44 95 ARG A C 1
ATOM 748 O O . ARG A 1 95 ? 14.233 -4.689 34.818 1.00 63.44 95 ARG A O 1
ATOM 755 N N . VAL A 1 96 ? 14.469 -2.520 34.251 1.00 45.81 96 VAL A N 1
ATOM 756 C CA . VAL A 1 96 ? 15.652 -2.644 33.380 1.00 45.81 96 VAL A CA 1
ATOM 757 C C . VAL A 1 96 ? 16.921 -3.020 34.161 1.00 45.81 96 VAL A C 1
ATOM 759 O O . VAL A 1 96 ? 17.836 -3.593 33.582 1.00 45.81 96 VAL A O 1
ATOM 762 N N . ASP A 1 97 ? 16.953 -2.797 35.479 1.00 45.19 97 ASP A N 1
ATOM 763 C CA . ASP A 1 97 ? 18.117 -3.100 36.311 1.00 45.19 97 ASP A CA 1
ATOM 764 C C . ASP A 1 97 ? 17.831 -4.212 37.330 1.00 45.19 97 ASP A C 1
ATOM 766 O O . ASP A 1 97 ? 16.989 -4.078 38.222 1.00 45.19 97 ASP A O 1
ATOM 770 N N . ASN A 1 98 ? 18.641 -5.266 37.213 1.00 42.81 98 ASN A N 1
ATOM 771 C CA . ASN A 1 98 ? 18.780 -6.443 38.068 1.00 42.81 98 ASN A CA 1
ATOM 772 C C . ASN A 1 98 ? 17.739 -7.554 37.895 1.00 42.81 98 ASN A C 1
ATOM 774 O O . ASN A 1 98 ? 16.664 -7.559 38.493 1.00 42.81 98 ASN A O 1
ATOM 778 N N . ALA A 1 99 ? 18.198 -8.603 37.207 1.00 45.34 99 ALA A N 1
ATOM 779 C CA . ALA A 1 99 ? 17.873 -9.982 37.532 1.00 45.34 99 ALA A CA 1
ATOM 780 C C . ALA A 1 99 ? 18.143 -10.231 39.028 1.00 45.34 99 ALA A C 1
ATOM 782 O O . ALA A 1 99 ? 19.245 -10.596 39.431 1.00 45.34 99 ALA A O 1
ATOM 783 N N . ALA A 1 100 ? 17.141 -9.999 39.869 1.00 42.38 100 ALA A N 1
ATOM 784 C CA . ALA A 1 100 ? 17.109 -10.532 41.216 1.00 42.38 100 ALA A CA 1
ATOM 785 C C . ALA A 1 100 ? 16.140 -11.710 41.202 1.00 42.38 100 ALA A C 1
ATOM 787 O O . ALA A 1 100 ? 14.924 -11.546 41.237 1.00 42.38 100 ALA A O 1
ATOM 788 N N . SER A 1 101 ? 16.730 -12.898 41.127 1.00 46.28 101 SER A N 1
ATOM 789 C CA . SER A 1 101 ? 16.149 -14.209 41.394 1.00 46.28 101 SER A CA 1
ATOM 790 C C . SER A 1 101 ? 15.544 -14.274 42.805 1.00 46.28 101 SER A C 1
ATOM 792 O O . SER A 1 101 ? 16.123 -14.855 43.724 1.00 46.28 101 SER A O 1
ATOM 794 N N . GLY A 1 102 ? 14.398 -13.630 42.999 1.00 51.28 102 GLY A N 1
ATOM 795 C CA . GLY A 1 102 ? 13.616 -13.654 44.227 1.00 51.28 102 GLY A CA 1
ATOM 796 C C . GLY A 1 102 ? 12.139 -13.807 43.890 1.00 51.28 102 GLY A C 1
ATOM 797 O O . GLY A 1 102 ? 11.674 -13.280 42.884 1.00 51.28 102 GLY A O 1
ATOM 798 N N . SER A 1 103 ? 11.406 -14.542 44.728 1.00 49.78 103 SER A N 1
ATOM 799 C CA . SER A 1 103 ? 9.951 -14.688 44.618 1.00 49.78 103 SER A CA 1
ATOM 800 C C . SER A 1 103 ? 9.272 -13.322 44.433 1.00 49.78 103 SER A C 1
ATOM 802 O O . SER A 1 103 ? 9.679 -12.378 45.126 1.00 49.78 103 SER A O 1
ATOM 804 N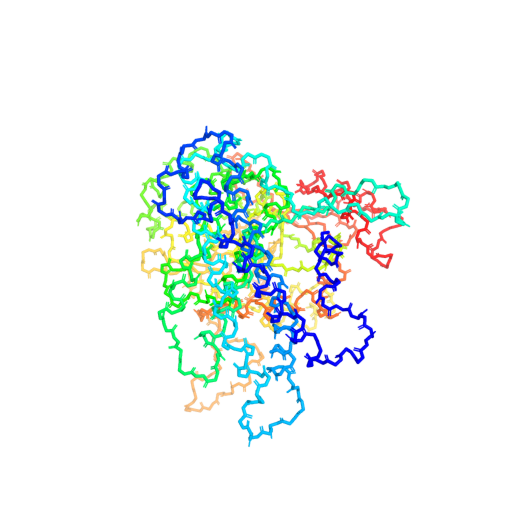 N . PRO A 1 104 ? 8.230 -13.202 43.582 1.00 57.81 104 PRO A N 1
ATOM 805 C CA . PRO A 1 104 ? 7.496 -11.952 43.411 1.00 57.81 104 PRO A CA 1
ATOM 806 C C . PRO A 1 104 ? 7.082 -11.429 44.783 1.00 57.81 104 PRO A C 1
ATOM 808 O O . PRO A 1 104 ? 6.604 -12.198 45.625 1.00 57.81 104 PRO A O 1
ATOM 811 N N . SER A 1 105 ? 7.315 -10.139 45.037 1.00 65.69 105 SER A N 1
ATOM 812 C CA . SER A 1 105 ? 6.962 -9.537 46.323 1.00 65.69 105 SER A CA 1
ATOM 813 C C . SER A 1 105 ? 5.480 -9.791 46.620 1.00 65.69 105 SER A C 1
ATOM 815 O O . SER A 1 105 ? 4.669 -9.900 45.698 1.00 65.69 105 SER A O 1
ATOM 817 N N . TYR A 1 106 ? 5.104 -9.866 47.901 1.00 65.69 106 TYR A N 1
ATOM 818 C CA . TYR A 1 106 ? 3.701 -10.022 48.326 1.00 65.69 106 TYR A CA 1
ATOM 819 C C . TYR A 1 106 ? 2.749 -9.055 47.590 1.00 65.69 106 TYR A C 1
ATOM 821 O O . TYR A 1 106 ? 1.611 -9.389 47.279 1.00 65.69 106 TYR A O 1
ATOM 829 N N . LEU A 1 107 ? 3.260 -7.876 47.232 1.00 62.56 107 LEU A N 1
ATOM 830 C CA . LEU A 1 107 ? 2.576 -6.841 46.468 1.00 62.56 107 LEU A CA 1
ATOM 831 C C . LEU A 1 107 ? 2.242 -7.256 45.025 1.00 62.56 107 LEU A C 1
ATOM 833 O O . LEU A 1 107 ? 1.146 -6.971 44.552 1.00 62.56 107 LEU A O 1
ATOM 837 N N . ILE A 1 108 ? 3.154 -7.941 44.334 1.00 64.44 108 ILE A N 1
ATOM 838 C CA . ILE A 1 108 ? 2.927 -8.463 42.976 1.00 64.44 108 ILE A CA 1
ATOM 839 C C . ILE A 1 108 ? 1.987 -9.664 43.026 1.00 64.44 108 ILE A C 1
ATOM 841 O O . ILE A 1 108 ? 1.094 -9.763 42.195 1.00 64.44 108 ILE A O 1
ATOM 845 N N . GLN A 1 109 ? 2.120 -10.528 44.036 1.00 67.00 109 GLN A N 1
ATOM 846 C CA . GLN A 1 109 ? 1.202 -11.656 44.231 1.00 67.00 109 GLN A CA 1
ATOM 847 C C . GLN A 1 109 ? -0.233 -11.175 44.475 1.00 67.00 109 GLN A C 1
ATOM 849 O O . GLN A 1 109 ? -1.165 -11.689 43.860 1.00 67.00 109 GLN A O 1
ATOM 854 N N . LEU A 1 110 ? -0.409 -10.142 45.306 1.00 67.88 110 LEU A N 1
ATOM 855 C CA . LEU A 1 110 ? -1.705 -9.502 45.514 1.00 67.88 110 LEU A CA 1
ATOM 856 C C . LEU A 1 110 ? -2.204 -8.834 44.226 1.00 67.88 110 LEU A C 1
ATOM 858 O O . LEU A 1 110 ? -3.351 -9.034 43.856 1.00 67.88 110 LEU A O 1
ATOM 862 N N . ALA A 1 111 ? -1.358 -8.103 43.494 1.00 64.94 111 ALA A N 1
ATOM 863 C CA . ALA A 1 111 ? -1.758 -7.480 42.230 1.00 64.94 111 ALA A CA 1
ATOM 864 C C . ALA A 1 111 ? -2.179 -8.491 41.154 1.00 64.94 111 ALA A C 1
ATOM 866 O O . ALA A 1 111 ? -3.141 -8.240 40.432 1.00 64.94 111 ALA A O 1
ATOM 867 N N . MET A 1 112 ? -1.511 -9.643 41.078 1.00 67.19 112 MET A N 1
ATOM 868 C CA . MET A 1 112 ? -1.869 -10.733 40.171 1.00 67.19 112 MET A CA 1
ATOM 869 C C . MET A 1 112 ? -3.151 -11.452 40.600 1.00 67.19 112 MET A C 1
ATOM 871 O O . MET A 1 112 ? -3.991 -11.737 39.751 1.00 67.19 112 MET A O 1
ATOM 875 N N . ALA A 1 113 ? -3.338 -11.702 41.900 1.00 67.12 113 ALA A N 1
ATOM 876 C CA . ALA A 1 113 ? -4.586 -12.261 42.423 1.00 67.12 113 ALA A CA 1
ATOM 877 C C . ALA A 1 113 ? -5.777 -11.317 42.174 1.00 67.12 113 ALA A C 1
ATOM 879 O O . ALA A 1 113 ? -6.862 -11.756 41.799 1.00 67.12 113 ALA A O 1
ATOM 880 N N . GLU A 1 114 ? -5.559 -10.010 42.322 1.00 66.25 114 GLU A N 1
ATOM 881 C CA . GLU A 1 114 ? -6.571 -8.971 42.106 1.00 66.25 114 GLU A CA 1
ATOM 882 C C . GLU A 1 114 ? -6.819 -8.693 40.608 1.00 66.25 114 GLU A C 1
ATOM 884 O O . GLU A 1 114 ? -7.907 -8.268 40.224 1.00 66.25 114 GLU A O 1
ATOM 889 N N . ALA A 1 115 ? -5.870 -8.998 39.714 1.00 71.69 115 ALA A N 1
ATOM 890 C CA . ALA A 1 115 ? -6.054 -8.829 38.270 1.00 71.69 115 ALA A CA 1
ATOM 891 C C . ALA A 1 115 ? -7.238 -9.644 37.715 1.00 71.69 115 ALA A C 1
ATOM 893 O O . ALA A 1 115 ? -7.848 -9.223 36.731 1.00 71.69 115 ALA A O 1
ATOM 894 N N . HIS A 1 116 ? -7.604 -10.763 38.355 1.00 79.38 116 HIS A N 1
ATOM 895 C CA . HIS A 1 116 ? -8.741 -11.588 37.943 1.00 79.38 116 HIS A CA 1
ATOM 896 C C . HIS A 1 116 ? -10.066 -10.813 37.954 1.00 79.38 116 HIS A C 1
ATOM 898 O O . HIS A 1 116 ? -10.830 -10.895 36.997 1.00 79.38 116 HIS A O 1
ATOM 904 N N . GLU A 1 117 ? -10.320 -10.001 38.983 1.00 79.94 117 GLU A N 1
ATOM 905 C CA . GLU A 1 117 ? -11.552 -9.207 39.087 1.00 79.94 117 GLU A CA 1
ATOM 906 C C . GLU A 1 117 ? -11.605 -8.089 38.041 1.00 79.94 117 GLU A C 1
ATOM 908 O O . GLU A 1 117 ? -12.653 -7.831 37.446 1.00 79.94 117 GLU A O 1
ATOM 913 N N . CYS A 1 118 ? -10.461 -7.459 37.761 1.00 84.94 118 CYS A N 1
ATOM 914 C CA . CYS A 1 118 ? -10.330 -6.472 36.690 1.00 84.94 118 CYS A CA 1
ATOM 915 C C . CYS A 1 118 ? -10.616 -7.088 35.312 1.00 84.94 118 CYS A C 1
ATOM 917 O O . CYS A 1 118 ? -11.395 -6.540 34.529 1.00 84.94 118 CYS A O 1
ATOM 919 N N . VAL A 1 119 ? -10.016 -8.250 35.036 1.00 86.56 119 VAL A N 1
ATOM 920 C CA . VAL A 1 119 ? -10.242 -9.012 33.804 1.00 86.56 119 VAL A CA 1
ATOM 921 C C . VAL A 1 119 ? -11.711 -9.407 33.695 1.00 86.56 119 VAL A C 1
ATOM 923 O O . VAL A 1 119 ? -12.328 -9.114 32.677 1.00 86.56 119 VAL A O 1
ATOM 926 N N . ARG A 1 120 ? -12.304 -9.972 34.751 1.00 89.44 120 ARG A N 1
ATOM 927 C CA . ARG A 1 120 ? -13.713 -10.383 34.772 1.00 89.44 120 ARG A CA 1
ATOM 928 C C . ARG A 1 120 ? -14.661 -9.213 34.501 1.00 89.44 120 ARG A C 1
ATOM 930 O O . ARG A 1 120 ? -15.589 -9.335 33.706 1.00 89.44 120 ARG A O 1
ATOM 937 N N . ALA A 1 121 ? -14.409 -8.048 35.098 1.00 90.19 121 ALA A N 1
ATOM 938 C CA . ALA A 1 121 ? -15.186 -6.840 34.823 1.00 90.19 121 ALA A CA 1
ATOM 939 C C . ALA A 1 121 ? -15.066 -6.389 33.353 1.00 90.19 121 ALA A C 1
ATOM 941 O O . ALA A 1 121 ? -16.057 -5.954 32.756 1.00 90.19 121 ALA A O 1
ATOM 942 N N . ALA A 1 122 ? -13.881 -6.517 32.747 1.00 90.81 122 ALA A N 1
ATOM 943 C CA . ALA A 1 122 ? -13.670 -6.236 31.328 1.00 90.81 122 ALA A CA 1
ATOM 944 C C . ALA A 1 122 ? -14.409 -7.239 30.420 1.00 90.81 122 ALA A C 1
ATOM 946 O O . ALA A 1 122 ? -15.090 -6.822 29.481 1.00 90.81 122 ALA A O 1
ATOM 947 N N . GLU A 1 123 ? -14.348 -8.535 30.734 1.00 92.56 123 GLU A N 1
ATOM 948 C CA . GLU A 1 123 ? -15.070 -9.598 30.024 1.00 92.56 123 GLU A CA 1
ATOM 949 C C . GLU A 1 123 ? -16.581 -9.362 30.035 1.00 92.56 123 GLU A C 1
ATOM 951 O O . GLU A 1 123 ? -17.212 -9.331 28.976 1.00 92.56 123 GLU A O 1
ATOM 956 N N . LEU A 1 124 ? -17.154 -9.133 31.222 1.00 93.12 124 LEU A N 1
ATOM 957 C CA . LEU A 1 124 ? -18.584 -8.882 31.395 1.00 93.12 124 LEU A CA 1
ATOM 958 C C . LEU A 1 124 ? -19.019 -7.605 30.673 1.00 93.12 124 LEU A C 1
ATOM 960 O O . LEU A 1 124 ? -20.080 -7.582 30.052 1.00 93.12 124 LEU A O 1
ATOM 964 N N . THR A 1 125 ? -18.191 -6.556 30.689 1.00 91.62 125 THR A N 1
ATOM 965 C CA . THR A 1 125 ? -18.459 -5.317 29.942 1.00 91.62 125 THR A CA 1
ATOM 966 C C . THR A 1 125 ? -18.572 -5.586 28.443 1.00 91.62 125 THR A C 1
ATOM 968 O O . THR A 1 125 ? -19.563 -5.187 27.830 1.00 91.62 125 THR A O 1
ATOM 971 N N . ILE A 1 126 ? -17.597 -6.284 27.850 1.00 90.25 126 ILE A N 1
ATOM 972 C CA . ILE A 1 126 ? -17.619 -6.624 26.420 1.00 90.25 126 ILE A CA 1
ATOM 973 C C . ILE A 1 126 ? -18.815 -7.532 26.113 1.00 90.25 126 ILE A C 1
ATOM 975 O O . ILE A 1 126 ? -19.539 -7.283 25.154 1.00 90.25 126 ILE A O 1
ATOM 979 N N . ALA A 1 127 ? -19.073 -8.551 26.933 1.00 91.69 127 ALA A N 1
ATOM 980 C CA . ALA A 1 127 ? -20.151 -9.507 26.699 1.00 91.69 127 ALA A CA 1
ATOM 981 C C . ALA A 1 127 ? -21.550 -8.865 26.762 1.00 91.69 127 ALA A C 1
ATOM 983 O O . ALA A 1 127 ? -22.361 -9.088 25.863 1.00 91.69 127 ALA A O 1
ATOM 984 N N . ILE A 1 128 ? -21.822 -8.032 27.774 1.00 90.62 128 ILE A N 1
ATOM 985 C CA . ILE A 1 128 ? -23.105 -7.325 27.929 1.00 90.62 128 ILE A CA 1
ATOM 986 C C . ILE A 1 128 ? -23.340 -6.376 26.754 1.00 90.62 128 ILE A C 1
ATOM 988 O O . ILE A 1 128 ? -24.416 -6.387 26.158 1.00 90.62 128 ILE A O 1
ATOM 992 N N . VAL A 1 129 ? -22.339 -5.561 26.403 1.00 89.00 129 VAL A N 1
ATOM 993 C CA . VAL A 1 129 ? -22.481 -4.585 25.315 1.00 89.00 129 VAL A CA 1
ATOM 994 C C . VAL A 1 129 ? -22.648 -5.290 23.969 1.00 89.00 129 VAL A C 1
ATOM 996 O O . VAL A 1 129 ? -23.515 -4.902 23.189 1.00 89.00 129 VAL A O 1
ATOM 999 N N . HIS A 1 130 ? -21.894 -6.366 23.729 1.00 88.38 130 HIS A N 1
ATOM 1000 C CA . HIS A 1 130 ? -22.025 -7.174 22.519 1.00 88.38 130 HIS A CA 1
ATOM 1001 C C . HIS A 1 130 ? -23.432 -7.761 22.399 1.00 88.38 130 HIS A C 1
ATOM 1003 O O . HIS A 1 130 ? -24.018 -7.705 21.324 1.00 88.38 130 HIS A O 1
ATOM 1009 N N . CYS A 1 131 ? -23.996 -8.287 23.492 1.00 89.00 131 CYS A N 1
ATOM 1010 C CA . CYS A 1 131 ? -25.356 -8.827 23.519 1.00 89.00 131 CYS A CA 1
ATOM 1011 C C . CYS A 1 131 ? -26.403 -7.764 23.144 1.00 89.00 131 CYS A C 1
ATOM 1013 O O . CYS A 1 131 ? -27.266 -8.019 22.307 1.00 89.00 131 CYS A O 1
ATOM 1015 N N . ILE A 1 132 ? -26.287 -6.550 23.695 1.00 86.50 132 ILE A N 1
ATOM 1016 C CA . ILE A 1 132 ? -27.222 -5.453 23.403 1.00 86.50 132 ILE A CA 1
ATOM 1017 C C . ILE A 1 132 ? -27.136 -5.020 21.933 1.00 86.50 132 ILE A C 1
ATOM 1019 O O . ILE A 1 132 ? -28.168 -4.882 21.283 1.00 86.50 132 ILE A O 1
ATOM 1023 N N . ILE A 1 133 ? -25.925 -4.830 21.405 1.00 84.06 133 ILE A N 1
ATOM 1024 C CA . ILE A 1 133 ? -25.713 -4.353 20.028 1.00 84.06 133 ILE A CA 1
ATOM 1025 C C . ILE A 1 133 ? -26.064 -5.426 19.001 1.00 84.06 133 ILE A C 1
ATOM 1027 O O . ILE A 1 133 ? -26.679 -5.119 17.987 1.00 84.06 133 ILE A O 1
ATOM 1031 N N . SER A 1 134 ? -25.748 -6.690 19.290 1.00 84.06 134 SER A N 1
ATOM 1032 C CA . SER A 1 134 ? -26.124 -7.812 18.421 1.00 84.06 134 SER A CA 1
ATOM 1033 C C . SER A 1 134 ? -27.642 -7.985 18.327 1.00 84.06 134 SER A C 1
ATOM 1035 O O . SER A 1 134 ? -28.137 -8.480 17.319 1.00 84.06 134 SER A O 1
ATOM 1037 N N . ALA A 1 135 ? -28.383 -7.612 19.377 1.00 84.56 135 ALA A N 1
ATOM 1038 C CA . ALA A 1 135 ? -29.843 -7.656 19.382 1.00 84.56 135 ALA A CA 1
ATOM 1039 C C . ALA A 1 135 ? -30.470 -6.445 18.669 1.00 84.56 135 ALA A C 1
ATOM 1041 O O . ALA A 1 135 ? -31.458 -6.601 17.954 1.00 84.56 135 ALA A O 1
ATOM 1042 N N . ASP A 1 136 ? -29.913 -5.248 18.867 1.00 78.56 136 ASP A N 1
ATOM 1043 C CA . ASP A 1 136 ? -30.338 -4.011 18.211 1.00 78.56 136 ASP A CA 1
ATOM 1044 C C . ASP A 1 136 ? -29.154 -3.036 18.117 1.00 78.56 136 ASP A C 1
ATOM 1046 O O . ASP A 1 136 ? -28.767 -2.401 19.104 1.00 78.56 136 ASP A O 1
ATOM 1050 N N . ALA A 1 137 ? -28.590 -2.895 16.916 1.00 70.56 137 ALA A N 1
ATOM 1051 C CA . ALA A 1 137 ? -27.469 -1.997 16.646 1.00 70.56 137 ALA A CA 1
ATOM 1052 C C . ALA A 1 137 ? -27.877 -0.510 16.606 1.00 70.56 137 ALA A C 1
ATOM 1054 O O . ALA A 1 137 ? -27.028 0.369 16.488 1.00 70.56 137 ALA A O 1
ATOM 1055 N N . THR A 1 138 ? -29.170 -0.185 16.703 1.00 72.50 138 THR A N 1
ATOM 1056 C CA . THR A 1 138 ? -29.621 1.208 16.670 1.00 72.50 138 THR A CA 1
ATOM 1057 C C . THR A 1 138 ? -29.432 1.908 18.019 1.00 72.50 138 THR A C 1
ATOM 1059 O O . THR A 1 138 ? -29.397 1.300 19.089 1.00 72.50 138 THR A O 1
ATOM 1062 N N . SER A 1 139 ? -29.432 3.243 18.007 1.00 65.06 139 SER A N 1
ATOM 1063 C CA . SER A 1 139 ? -29.417 4.068 19.228 1.00 65.06 139 SER A CA 1
ATOM 1064 C C . SER A 1 139 ? -30.680 3.935 20.099 1.00 65.06 139 SER A C 1
ATOM 1066 O O . SER A 1 139 ? -30.799 4.600 21.132 1.00 65.06 139 SER A O 1
ATOM 1068 N N . LYS A 1 140 ? -31.635 3.084 19.701 1.00 70.94 140 LYS A N 1
ATOM 1069 C CA . LYS A 1 140 ? -32.862 2.774 20.440 1.00 70.94 140 LYS A CA 1
ATOM 1070 C C . LYS A 1 140 ? -32.727 1.525 21.312 1.00 70.94 140 LYS A C 1
ATOM 1072 O O . LYS A 1 140 ? -33.741 1.056 21.813 1.00 70.94 140 LYS A O 1
ATOM 1077 N N . ASN A 1 141 ? -31.522 1.015 21.537 1.00 80.19 141 ASN A N 1
ATOM 1078 C CA . ASN A 1 141 ? -31.273 -0.098 22.449 1.00 80.19 141 ASN A CA 1
ATOM 1079 C C . ASN A 1 141 ? -31.096 0.357 23.921 1.00 80.19 141 ASN A C 1
ATOM 1081 O O . ASN A 1 141 ? -31.248 1.532 24.270 1.00 80.19 141 ASN A O 1
ATOM 1085 N N . ASN A 1 142 ? -30.749 -0.587 24.804 1.00 79.50 142 ASN A N 1
ATOM 1086 C CA . ASN A 1 142 ? -30.535 -0.342 26.238 1.00 79.50 142 ASN A CA 1
ATOM 1087 C C . ASN A 1 142 ? -29.291 0.515 26.572 1.00 79.50 142 ASN A C 1
ATOM 1089 O O . ASN A 1 142 ? -29.111 0.893 27.729 1.00 79.50 142 ASN A O 1
ATOM 1093 N N . LEU A 1 143 ? -28.443 0.857 25.597 1.00 77.88 143 LEU A N 1
ATOM 1094 C CA . LEU A 1 143 ? -27.342 1.816 25.757 1.00 77.88 143 LEU A CA 1
ATOM 1095 C C . LEU A 1 143 ? -27.850 3.234 25.427 1.00 77.88 143 LEU A C 1
ATOM 1097 O O . LEU A 1 143 ? -27.786 4.167 26.237 1.00 77.88 143 LEU A O 1
ATOM 1101 N N . GLY A 1 144 ? -28.450 3.403 24.247 1.00 70.12 144 GLY A N 1
ATOM 1102 C CA . GLY A 1 144 ? -28.784 4.706 23.662 1.00 70.12 144 GLY A CA 1
ATOM 1103 C C . GLY A 1 144 ? -27.607 5.694 23.679 1.00 70.12 144 GLY A C 1
ATOM 1104 O O . GLY A 1 144 ? -26.469 5.287 23.500 1.00 70.12 144 GLY A O 1
ATOM 1105 N N . ALA A 1 145 ? -27.831 6.991 23.935 1.00 59.44 145 ALA A N 1
ATOM 1106 C CA . ALA A 1 145 ? -26.758 8.009 23.931 1.00 59.44 145 ALA A CA 1
ATOM 1107 C C . ALA A 1 145 ? -25.613 7.788 24.956 1.00 59.44 145 ALA A C 1
ATOM 1109 O O . ALA A 1 145 ? -24.600 8.484 24.905 1.00 59.44 145 ALA A O 1
ATOM 1110 N N . TRP A 1 146 ? -25.746 6.820 25.876 1.00 59.84 146 TRP A N 1
ATOM 1111 C CA . TRP A 1 146 ? -24.708 6.475 26.860 1.00 59.84 146 TRP A CA 1
ATOM 1112 C C . TRP A 1 146 ? -23.477 5.797 26.261 1.00 59.84 146 TRP A C 1
ATOM 1114 O O . TRP A 1 146 ? -22.469 5.681 26.956 1.00 59.84 146 TRP A O 1
ATOM 1124 N N . SER A 1 147 ? -23.524 5.427 24.980 1.00 53.59 147 SER A N 1
ATOM 1125 C CA . SER A 1 147 ? -22.364 5.010 24.190 1.00 53.59 147 SER A CA 1
ATOM 1126 C C . SER A 1 147 ? -21.140 5.925 24.363 1.00 53.59 147 SER A C 1
ATOM 1128 O O . SER A 1 147 ? -20.016 5.452 24.251 1.00 53.59 147 SER A O 1
ATOM 1130 N N . PHE A 1 148 ? -21.327 7.213 24.683 1.00 51.75 148 PHE A N 1
ATOM 1131 C CA . PHE A 1 148 ? -20.266 8.225 24.612 1.00 51.75 148 PHE A CA 1
ATOM 1132 C C . PHE A 1 148 ? -19.876 8.891 25.939 1.00 51.75 148 PHE A C 1
ATOM 1134 O O . PHE A 1 148 ? -19.038 9.787 25.945 1.00 51.75 148 PHE A O 1
ATOM 1141 N N . THR A 1 149 ? -20.451 8.538 27.087 1.00 51.62 149 THR A N 1
ATOM 1142 C CA . THR A 1 149 ? -20.265 9.372 28.291 1.00 51.62 149 THR A CA 1
ATOM 1143 C C . THR A 1 149 ? -19.969 8.553 29.525 1.00 51.62 149 THR A C 1
ATOM 1145 O O . THR A 1 149 ? -20.806 7.758 29.947 1.00 51.62 149 THR A O 1
ATOM 1148 N N . LEU A 1 150 ? -18.828 8.812 30.178 1.00 41.44 150 LEU A N 1
ATOM 1149 C CA . LEU A 1 150 ? -18.607 8.263 31.518 1.00 41.44 150 LEU A CA 1
ATOM 1150 C C . LEU A 1 150 ? -17.971 9.181 32.563 1.00 41.44 150 LEU A C 1
ATOM 1152 O O . LEU A 1 150 ? -17.751 8.721 33.671 1.00 41.44 150 LEU A O 1
ATOM 1156 N N . TYR A 1 151 ? -17.797 10.482 32.327 1.00 42.72 151 TYR A N 1
ATOM 1157 C CA . TYR A 1 151 ? -17.481 11.404 33.428 1.00 42.72 151 TYR A CA 1
ATOM 1158 C C . TYR A 1 151 ? -18.128 12.780 33.233 1.00 42.72 151 TYR A C 1
ATOM 1160 O O . TYR A 1 151 ? -17.526 13.687 32.670 1.00 42.72 151 TYR A O 1
ATOM 1168 N N . TYR A 1 152 ? -19.342 12.948 33.767 1.00 34.75 152 TYR A N 1
ATOM 1169 C CA . TYR A 1 152 ? -19.803 14.252 34.252 1.00 34.75 152 TYR A CA 1
ATOM 1170 C C . TYR A 1 152 ? -19.387 14.353 35.720 1.00 34.75 152 TYR A C 1
ATOM 1172 O O . TYR A 1 152 ? -20.089 13.872 36.605 1.00 34.75 152 TYR A O 1
ATOM 1180 N N . GLY A 1 153 ? -18.192 14.888 35.962 1.00 33.38 153 GLY A N 1
ATOM 1181 C CA . GLY A 1 153 ? -17.750 15.291 37.292 1.00 33.38 153 GLY A CA 1
ATOM 1182 C C . GLY A 1 153 ? -17.699 16.809 37.345 1.00 33.38 153 GLY A C 1
ATOM 1183 O O . GLY A 1 153 ? -16.783 17.400 36.777 1.00 33.38 153 GLY A O 1
ATOM 1184 N N . GLU A 1 154 ? -18.676 17.432 38.001 1.00 30.48 154 GLU A N 1
ATOM 1185 C CA . GLU A 1 154 ? -18.518 18.797 38.498 1.00 30.48 154 GLU A CA 1
ATOM 1186 C C . GLU A 1 154 ? -17.392 18.782 39.539 1.00 30.48 154 GLU A C 1
ATOM 1188 O O . GLU A 1 154 ? -17.499 18.131 40.577 1.00 30.48 154 GLU A O 1
ATOM 1193 N N . SER A 1 155 ? -16.288 19.467 39.244 1.00 32.41 155 SER A N 1
ATOM 1194 C CA . SER A 1 155 ? -15.351 19.907 40.275 1.00 32.41 155 SER A CA 1
ATOM 1195 C C . SER A 1 155 ? -15.737 21.342 40.649 1.00 32.41 155 SER A C 1
ATOM 1197 O O . SER A 1 155 ? -15.816 22.169 39.736 1.00 32.41 155 SER A O 1
ATOM 1199 N N . PRO A 1 156 ? -15.969 21.674 41.933 1.00 36.59 156 PRO A N 1
ATOM 1200 C CA . PRO A 1 156 ? -16.427 23.005 42.344 1.00 36.59 156 PRO A CA 1
ATOM 1201 C C . PRO A 1 156 ? -15.434 24.149 42.076 1.00 36.59 156 PRO A C 1
ATOM 1203 O O . PRO A 1 156 ? -15.797 25.310 42.235 1.00 36.59 156 PRO A O 1
ATOM 1206 N N . GLU A 1 157 ? -14.190 23.856 41.682 1.00 34.81 157 GLU A N 1
ATOM 1207 C CA . GLU A 1 157 ? -13.103 24.850 41.670 1.00 34.81 157 GLU A CA 1
ATOM 1208 C C . GLU A 1 157 ? -12.522 25.180 40.284 1.00 34.81 157 GLU A C 1
ATOM 1210 O O . GLU A 1 157 ? -11.570 25.951 40.187 1.00 34.81 157 GLU A O 1
ATOM 1215 N N . ALA A 1 158 ? -13.096 24.677 39.186 1.00 33.34 158 ALA A N 1
ATOM 1216 C CA . ALA A 1 158 ? -12.651 25.037 37.836 1.00 33.34 158 ALA A CA 1
ATOM 1217 C C . ALA A 1 158 ? -13.780 25.698 37.034 1.00 33.34 158 ALA A C 1
ATOM 1219 O O . ALA A 1 158 ? -14.682 25.051 36.508 1.00 33.34 158 ALA A O 1
ATOM 1220 N N . SER A 1 159 ? -13.701 27.022 36.947 1.00 33.12 159 SER A N 1
ATOM 1221 C CA . SER A 1 159 ? -14.549 27.911 36.155 1.00 33.12 159 SER A CA 1
ATOM 1222 C C . SER A 1 159 ? -14.841 27.414 34.729 1.00 33.12 159 SER A C 1
ATOM 1224 O O . SER A 1 159 ? -13.916 27.154 33.961 1.00 33.12 159 SER A O 1
ATOM 1226 N N . LEU A 1 160 ? -16.135 27.383 34.385 1.00 32.16 160 LEU A N 1
ATOM 1227 C CA . LEU A 1 160 ? -16.745 27.490 33.049 1.00 32.16 160 LEU A CA 1
ATOM 1228 C C . LEU A 1 160 ? -15.833 27.176 31.838 1.00 32.16 160 LEU A C 1
ATOM 1230 O O . LEU A 1 160 ? -15.352 28.080 31.155 1.00 32.16 160 LEU A O 1
ATOM 1234 N N . ARG A 1 161 ? -15.708 25.895 31.476 1.00 31.33 161 ARG A N 1
ATOM 1235 C CA . ARG A 1 161 ? -15.612 25.457 30.070 1.00 31.33 161 ARG A CA 1
ATOM 1236 C C . ARG A 1 161 ? -16.068 24.003 29.954 1.00 31.33 161 ARG A C 1
ATOM 1238 O O . ARG A 1 161 ? -15.424 23.092 30.461 1.00 31.33 161 ARG A O 1
ATOM 1245 N N . TRP A 1 162 ? -17.204 23.813 29.290 1.00 33.12 162 TRP A N 1
ATOM 1246 C CA . TRP A 1 162 ? -17.738 22.515 28.888 1.00 33.12 162 TRP A CA 1
ATOM 1247 C C . TRP A 1 162 ? -16.802 21.906 27.839 1.00 33.12 162 TRP A C 1
ATOM 1249 O O . TRP A 1 162 ? -16.758 22.389 26.710 1.00 33.12 162 TRP A O 1
ATOM 1259 N N . ASP A 1 163 ? -16.020 20.891 28.203 1.00 34.78 163 ASP A N 1
ATOM 1260 C CA . ASP A 1 163 ? -15.105 20.228 27.270 1.00 34.78 163 ASP A CA 1
ATOM 1261 C C . ASP A 1 163 ? -15.745 18.925 26.769 1.00 34.78 163 ASP A C 1
ATOM 1263 O O . ASP A 1 163 ? -15.687 17.883 27.424 1.00 34.78 163 ASP A O 1
ATOM 1267 N N . ALA A 1 164 ? -16.377 18.990 25.593 1.00 31.55 164 ALA A N 1
ATOM 1268 C CA . ALA A 1 164 ? -16.975 17.849 24.886 1.00 31.55 164 ALA A CA 1
ATOM 1269 C C . ALA A 1 164 ? -15.950 16.752 24.502 1.00 31.55 164 ALA A C 1
ATOM 1271 O O . ALA A 1 164 ? -16.315 15.714 23.960 1.00 31.55 164 ALA A O 1
ATOM 1272 N N . ASN A 1 165 ? -14.666 16.954 24.817 1.00 34.34 165 ASN A N 1
ATOM 1273 C CA . ASN A 1 165 ? -13.559 16.044 24.532 1.00 34.34 165 ASN A CA 1
ATOM 1274 C C . ASN A 1 165 ? -13.347 14.931 25.577 1.00 34.34 165 ASN A C 1
ATOM 1276 O O . ASN A 1 165 ? -12.319 14.258 25.526 1.00 34.34 165 ASN A O 1
ATOM 1280 N N . ARG A 1 166 ? -14.258 14.710 26.535 1.00 39.56 166 ARG A N 1
ATOM 1281 C CA . ARG A 1 166 ? -14.141 13.642 27.557 1.00 39.56 166 ARG A CA 1
ATOM 1282 C C . ARG A 1 166 ? -15.156 12.516 27.348 1.00 39.56 166 ARG A C 1
ATOM 1284 O O . ARG A 1 166 ? -15.966 12.207 28.219 1.00 39.56 166 ARG A O 1
ATOM 1291 N N . ILE A 1 167 ? -15.095 11.894 26.176 1.00 45.03 167 ILE A N 1
ATOM 1292 C CA . ILE A 1 167 ? -15.839 10.670 25.867 1.00 45.03 167 ILE A CA 1
ATOM 1293 C C . ILE A 1 167 ? -14.991 9.476 26.322 1.00 45.03 167 ILE A C 1
ATOM 1295 O O . ILE A 1 167 ? -13.935 9.210 25.756 1.00 45.03 167 ILE A O 1
ATOM 1299 N N . HIS A 1 168 ? -15.439 8.778 27.368 1.00 52.25 168 HIS A N 1
ATOM 1300 C CA . HIS A 1 168 ? -14.843 7.523 27.832 1.00 52.25 168 HIS A CA 1
ATOM 1301 C C . HIS A 1 168 ? -15.719 6.360 27.377 1.00 52.25 168 HIS A C 1
ATOM 1303 O O . HIS A 1 168 ? -16.876 6.276 27.788 1.00 52.25 168 HIS A O 1
ATOM 1309 N N . LEU A 1 169 ? -15.156 5.460 26.568 1.00 66.81 169 LEU A N 1
ATOM 1310 C CA . LEU A 1 169 ? -15.860 4.292 26.048 1.00 66.81 169 LEU A CA 1
ATOM 1311 C C . LEU A 1 169 ? -15.522 3.052 26.902 1.00 66.81 169 LEU A C 1
ATOM 1313 O O . LEU A 1 169 ? -14.378 2.591 26.863 1.00 66.81 169 LEU A O 1
ATOM 1317 N N . PRO A 1 170 ? -16.475 2.491 27.674 1.00 75.19 170 PRO A N 1
ATOM 1318 C CA . PRO A 1 170 ? -16.226 1.348 28.565 1.00 75.19 170 PRO A CA 1
ATOM 1319 C C . PRO A 1 170 ? -15.634 0.143 27.841 1.00 75.19 170 PRO A C 1
ATOM 1321 O O . PRO A 1 170 ? -14.728 -0.510 28.349 1.00 75.19 170 PRO A O 1
ATOM 1324 N N . VAL A 1 171 ? -16.119 -0.105 26.623 1.00 82.50 171 VAL A N 1
ATOM 1325 C CA . VAL A 1 171 ? -15.677 -1.204 25.758 1.00 82.50 171 VAL A CA 1
ATOM 1326 C C . VAL A 1 171 ? -14.216 -1.032 25.368 1.00 82.50 171 VAL A C 1
ATOM 1328 O O . VAL A 1 171 ? -13.465 -2.002 25.390 1.00 82.50 171 VAL A O 1
ATOM 1331 N N . PHE A 1 172 ? -13.780 0.195 25.068 1.00 81.75 172 PHE A N 1
ATOM 1332 C CA . PHE A 1 172 ? -12.384 0.464 24.736 1.00 81.75 172 PHE A CA 1
ATOM 1333 C C . PHE A 1 172 ? -11.472 0.183 25.935 1.00 81.75 172 PHE A C 1
ATOM 1335 O O . PHE A 1 172 ? -10.512 -0.571 25.811 1.00 81.75 172 PHE A O 1
ATOM 1342 N N . THR A 1 173 ? -11.813 0.703 27.120 1.00 80.19 173 THR A N 1
ATOM 1343 C CA . THR A 1 173 ? -11.052 0.438 28.353 1.00 80.19 173 THR A CA 1
ATOM 1344 C C . THR A 1 173 ? -11.002 -1.058 28.679 1.00 80.19 173 THR A C 1
ATOM 1346 O O . THR A 1 173 ? -9.928 -1.578 28.978 1.00 80.19 173 THR A O 1
ATOM 1349 N N . ALA A 1 174 ? -12.131 -1.764 28.569 1.00 86.81 174 ALA A N 1
ATOM 1350 C CA . ALA A 1 174 ? -12.188 -3.213 28.744 1.00 86.81 174 ALA A CA 1
ATOM 1351 C C . ALA A 1 174 ? -11.291 -3.946 27.731 1.00 86.81 174 ALA A C 1
ATOM 1353 O O . ALA A 1 174 ? -10.536 -4.838 28.109 1.00 86.81 174 ALA A O 1
ATOM 1354 N N . SER A 1 175 ? -11.289 -3.516 26.467 1.00 85.56 175 SER A N 1
ATOM 1355 C CA . SER A 1 175 ? -10.442 -4.099 25.418 1.00 85.56 175 SER A CA 1
ATOM 1356 C C . SER A 1 175 ? -8.953 -3.951 25.727 1.00 85.56 175 SER A C 1
ATOM 1358 O O . SER A 1 175 ? -8.198 -4.892 25.516 1.00 85.56 175 SER A O 1
ATOM 1360 N N . LEU A 1 176 ? -8.519 -2.818 26.295 1.00 83.19 176 LEU A N 1
ATOM 1361 C CA . LEU A 1 176 ? -7.125 -2.637 26.720 1.00 83.19 176 LEU A CA 1
ATOM 1362 C C . LEU A 1 176 ? -6.721 -3.621 27.828 1.00 83.19 176 LEU A C 1
ATOM 1364 O O . LEU A 1 176 ? -5.606 -4.143 27.803 1.00 83.19 176 LEU A O 1
ATOM 1368 N N . VAL A 1 177 ? -7.621 -3.906 28.777 1.00 84.06 177 VAL A N 1
ATOM 1369 C CA . VAL A 1 177 ? -7.391 -4.917 29.825 1.00 84.06 177 VAL A CA 1
ATOM 1370 C C . VAL A 1 177 ? -7.256 -6.309 29.205 1.00 84.06 177 VAL A C 1
ATOM 1372 O O . VAL A 1 177 ? -6.330 -7.043 29.553 1.00 84.06 177 VAL A O 1
ATOM 1375 N N . ILE A 1 178 ? -8.120 -6.656 28.246 1.00 86.44 178 ILE A N 1
ATOM 1376 C CA . ILE A 1 178 ? -8.050 -7.941 27.534 1.00 86.44 178 ILE A CA 1
ATOM 1377 C C . ILE A 1 178 ? -6.774 -8.054 26.685 1.00 86.44 178 ILE A C 1
ATOM 1379 O O . ILE A 1 178 ? -6.134 -9.101 26.715 1.00 86.44 178 ILE A O 1
ATOM 1383 N N . CYS A 1 179 ? -6.336 -6.989 26.003 1.00 79.81 179 CYS A N 1
ATOM 1384 C CA . CYS A 1 179 ? -5.034 -6.965 25.323 1.00 79.81 179 CYS A CA 1
ATOM 1385 C C . CYS A 1 179 ? -3.879 -7.213 26.305 1.00 79.81 179 CYS A C 1
ATOM 1387 O O . CYS A 1 179 ? -2.966 -7.978 26.006 1.00 79.81 179 CYS A O 1
ATOM 1389 N N . GLY A 1 180 ? -3.932 -6.612 27.499 1.00 77.81 180 GLY A N 1
ATOM 1390 C CA . GLY A 1 180 ? -2.952 -6.860 28.559 1.00 77.81 180 GLY A CA 1
ATOM 1391 C C . GLY A 1 180 ? -2.924 -8.325 29.009 1.00 77.81 180 GLY A C 1
ATOM 1392 O O . GLY A 1 180 ? -1.847 -8.907 29.129 1.00 77.81 180 GLY A O 1
ATOM 1393 N N . ARG A 1 181 ? -4.098 -8.947 29.194 1.00 82.25 181 ARG A N 1
ATOM 1394 C CA . ARG A 1 181 ? -4.208 -10.383 29.502 1.00 82.25 181 ARG A CA 1
ATOM 1395 C C . ARG A 1 181 ? -3.657 -11.251 28.376 1.00 82.25 181 ARG A C 1
ATOM 1397 O O . ARG A 1 181 ? -2.949 -12.209 28.663 1.00 82.25 181 ARG A O 1
ATOM 1404 N N . LEU A 1 182 ? -3.968 -10.924 27.123 1.00 79.38 182 LEU A N 1
ATOM 1405 C CA . LEU A 1 182 ? -3.481 -11.650 25.952 1.00 79.38 182 LEU A CA 1
ATOM 1406 C C . LEU A 1 182 ? -1.949 -11.650 25.908 1.00 79.38 182 LEU A C 1
ATOM 1408 O O . LEU A 1 182 ? -1.347 -12.717 25.826 1.00 79.38 182 LEU A O 1
ATOM 1412 N N . LEU A 1 183 ? -1.326 -10.478 26.061 1.00 73.25 183 LEU A N 1
ATOM 1413 C CA . LEU A 1 183 ? 0.132 -10.348 26.122 1.00 73.25 183 LEU A CA 1
ATOM 1414 C C . LEU A 1 183 ? 0.729 -11.152 27.280 1.00 73.25 183 LEU A C 1
ATOM 1416 O O . LEU A 1 183 ? 1.725 -11.847 27.094 1.00 73.25 183 LEU A O 1
ATOM 1420 N N . TRP A 1 184 ? 0.112 -11.098 28.463 1.00 73.69 184 TRP A N 1
ATOM 1421 C CA . TRP A 1 184 ? 0.557 -11.873 29.622 1.00 73.69 184 TRP A CA 1
ATOM 1422 C C . TRP A 1 184 ? 0.450 -13.386 29.393 1.00 73.69 184 TRP A C 1
ATOM 1424 O O . TRP A 1 184 ? 1.370 -14.126 29.720 1.00 73.69 184 TRP A O 1
ATOM 1434 N N . ALA A 1 185 ? -0.640 -13.857 28.787 1.00 74.88 185 ALA A N 1
ATOM 1435 C CA . ALA A 1 185 ? -0.840 -15.273 28.479 1.00 74.88 185 ALA A CA 1
ATOM 1436 C C . ALA A 1 185 ? 0.118 -15.795 27.388 1.00 74.88 185 ALA A C 1
ATOM 1438 O O . ALA A 1 185 ? 0.409 -16.991 27.337 1.00 74.88 185 ALA A O 1
ATOM 1439 N N . GLN A 1 186 ? 0.607 -14.914 26.510 1.00 69.50 186 GLN A N 1
ATOM 1440 C CA . GLN A 1 186 ? 1.553 -15.256 25.441 1.00 69.50 186 GLN A CA 1
ATOM 1441 C C . GLN A 1 186 ? 3.019 -15.154 25.863 1.00 69.50 186 GLN A C 1
ATOM 1443 O O . GLN A 1 186 ? 3.848 -15.912 25.364 1.00 69.50 186 GLN A O 1
ATOM 1448 N N . HIS A 1 187 ? 3.343 -14.200 26.736 1.00 68.12 187 HIS A N 1
ATOM 1449 C CA . HIS A 1 187 ? 4.723 -13.789 27.012 1.00 68.12 187 HIS A CA 1
ATOM 1450 C C . HIS A 1 187 ? 5.074 -13.734 28.505 1.00 68.12 187 HIS A C 1
ATOM 1452 O O . HIS A 1 187 ? 6.161 -13.278 28.854 1.00 68.12 187 HIS A O 1
ATOM 1458 N N . GLY A 1 188 ? 4.168 -14.151 29.392 1.00 62.28 188 GLY A N 1
ATOM 1459 C CA . GLY A 1 188 ? 4.432 -14.254 30.825 1.00 62.28 188 GLY A CA 1
ATOM 1460 C C . GLY A 1 188 ? 5.490 -15.314 31.152 1.00 62.28 188 GLY A C 1
ATOM 1461 O O . GLY A 1 188 ? 5.821 -16.166 30.333 1.00 62.28 188 GLY A O 1
ATOM 1462 N N . GLU A 1 189 ? 6.019 -15.278 32.378 1.00 54.34 189 GLU A N 1
ATOM 1463 C CA . GLU A 1 189 ? 7.070 -16.205 32.841 1.00 54.34 189 GLU A CA 1
ATOM 1464 C C . GLU A 1 189 ? 6.592 -17.666 32.996 1.00 54.34 189 GLU A C 1
ATOM 1466 O O . GLU A 1 189 ? 7.401 -18.576 33.185 1.00 54.34 189 GLU A O 1
ATOM 1471 N N . THR A 1 190 ? 5.281 -17.910 32.917 1.00 57.72 190 THR A N 1
ATOM 1472 C CA . THR A 1 190 ? 4.664 -19.244 32.947 1.00 57.72 190 THR A CA 1
ATOM 1473 C C . THR A 1 190 ? 4.389 -19.778 31.536 1.00 57.72 190 THR A C 1
ATOM 1475 O O . THR A 1 190 ? 4.274 -19.008 30.589 1.00 57.72 190 THR A O 1
ATOM 1478 N N . VAL A 1 191 ? 4.235 -21.104 31.395 1.00 55.69 191 VAL A N 1
ATOM 1479 C CA . VAL A 1 191 ? 3.813 -21.764 30.139 1.00 55.69 191 VAL A CA 1
ATOM 1480 C C . VAL A 1 191 ? 2.590 -21.053 29.544 1.00 55.69 191 VAL A C 1
ATOM 1482 O O . VAL A 1 191 ? 1.680 -20.688 30.288 1.00 55.69 191 VAL A O 1
ATOM 1485 N N . SER A 1 192 ? 2.581 -20.863 28.219 1.00 63.69 192 SER A N 1
ATOM 1486 C CA . SER A 1 192 ? 1.502 -20.159 27.520 1.00 63.69 192 SER A CA 1
ATOM 1487 C C . SER A 1 192 ? 0.136 -20.782 27.824 1.00 63.69 192 SER A C 1
ATOM 1489 O O . SER A 1 192 ? -0.075 -21.976 27.612 1.00 63.69 192 SER A O 1
ATOM 1491 N N . ASP A 1 193 ? -0.789 -19.961 28.324 1.00 76.56 193 ASP A N 1
ATOM 1492 C CA . ASP A 1 193 ? -2.175 -20.351 28.585 1.00 76.56 193 ASP A CA 1
ATOM 1493 C C . ASP A 1 193 ? -2.988 -20.202 27.291 1.00 76.56 193 ASP A C 1
ATOM 1495 O O . ASP A 1 193 ? -3.579 -19.155 27.008 1.00 76.56 193 ASP A O 1
ATOM 1499 N N . GLU A 1 194 ? -2.982 -21.252 26.466 1.00 78.25 194 GLU A N 1
ATOM 1500 C CA . GLU A 1 194 ? -3.668 -21.265 25.168 1.00 78.25 194 GLU A CA 1
ATOM 1501 C C . GLU A 1 194 ? -5.177 -20.988 25.281 1.00 78.25 194 GLU A C 1
ATOM 1503 O O . GLU A 1 194 ? -5.761 -20.377 24.378 1.00 78.25 194 GLU A O 1
ATOM 1508 N N . ALA A 1 195 ? -5.810 -21.386 26.391 1.00 82.00 195 ALA A N 1
ATOM 1509 C CA . ALA A 1 195 ? -7.220 -21.109 26.643 1.00 82.00 195 ALA A CA 1
ATOM 1510 C C . ALA A 1 195 ? -7.440 -19.606 26.860 1.00 82.00 195 ALA A C 1
ATOM 1512 O O . ALA A 1 195 ? -8.252 -18.998 26.161 1.00 82.00 195 ALA A O 1
ATOM 1513 N N . ALA A 1 196 ? -6.639 -18.972 27.723 1.00 79.56 196 ALA A N 1
ATOM 1514 C CA . ALA A 1 196 ? -6.705 -17.527 27.930 1.00 79.56 196 ALA A CA 1
ATOM 1515 C C . ALA A 1 196 ? -6.381 -16.725 26.658 1.00 79.56 196 ALA A C 1
ATOM 1517 O O . ALA A 1 196 ? -6.984 -15.671 26.433 1.00 79.56 196 ALA A O 1
ATOM 1518 N N . VAL A 1 197 ? -5.471 -17.213 25.805 1.00 80.38 197 VAL A N 1
ATOM 1519 C CA . VAL A 1 197 ? -5.178 -16.605 24.495 1.00 80.38 197 VAL A CA 1
ATOM 1520 C C . VAL A 1 197 ? -6.402 -16.663 23.582 1.00 80.38 197 VAL A C 1
ATOM 1522 O O . VAL A 1 197 ? -6.782 -15.646 22.994 1.00 80.38 197 VAL A O 1
ATOM 1525 N N . LYS A 1 198 ? -7.036 -17.833 23.459 1.00 81.56 198 LYS A N 1
ATOM 1526 C CA . LYS A 1 198 ? -8.225 -18.026 22.620 1.00 81.56 198 LYS A CA 1
ATOM 1527 C C . LYS A 1 198 ? -9.409 -17.185 23.106 1.00 81.56 198 LYS A C 1
ATOM 1529 O O . LYS A 1 198 ? -10.073 -16.533 22.293 1.00 81.56 198 LYS A O 1
ATOM 1534 N N . ASP A 1 199 ? -9.637 -17.154 24.413 1.00 84.88 199 ASP A N 1
ATOM 1535 C CA . ASP A 1 199 ? -10.717 -16.380 25.026 1.00 84.88 199 ASP A CA 1
ATOM 1536 C C . ASP A 1 199 ? -10.497 -14.878 24.826 1.00 84.88 199 ASP A C 1
ATOM 1538 O O . ASP A 1 199 ? -11.400 -14.169 24.375 1.00 84.88 199 ASP A O 1
ATOM 1542 N N . SER A 1 200 ? -9.267 -14.398 25.048 1.00 85.62 200 SER A N 1
ATOM 1543 C CA . SER A 1 200 ? -8.915 -12.987 24.845 1.00 85.62 200 SER A CA 1
ATOM 1544 C C . SER A 1 200 ? -9.088 -12.562 23.386 1.00 85.62 200 SER A C 1
ATOM 1546 O O . SER A 1 200 ? -9.663 -11.508 23.123 1.00 85.62 200 SER A O 1
ATOM 1548 N N . LYS A 1 201 ? -8.676 -13.397 22.420 1.00 82.44 201 LYS A N 1
ATOM 1549 C CA . LYS A 1 201 ? -8.914 -13.139 20.988 1.00 82.44 201 LYS A CA 1
ATOM 1550 C C . LYS A 1 201 ? -10.406 -13.040 20.670 1.00 82.44 201 LYS A C 1
ATOM 1552 O O . LYS A 1 201 ? -10.821 -12.103 19.997 1.00 82.44 201 LYS A O 1
ATOM 1557 N N . THR A 1 202 ? -11.214 -13.956 21.204 1.00 85.31 202 THR A N 1
ATOM 1558 C CA . THR A 1 202 ? -12.673 -13.957 21.006 1.00 85.31 202 THR A CA 1
ATOM 1559 C C . THR A 1 202 ? -13.315 -12.677 21.548 1.00 85.31 202 THR A C 1
ATOM 1561 O O . THR A 1 202 ? -14.173 -12.081 20.898 1.00 85.31 202 THR A O 1
ATOM 1564 N N . LEU A 1 203 ? -12.890 -12.225 22.728 1.00 86.75 203 LEU A N 1
ATOM 1565 C CA . LEU A 1 203 ? -13.371 -10.985 23.341 1.00 86.75 203 LEU A CA 1
ATOM 1566 C C . LEU A 1 203 ? -12.957 -9.743 22.546 1.00 86.75 203 LEU A C 1
ATOM 1568 O O . LEU A 1 203 ? -13.778 -8.846 22.368 1.00 86.75 203 LEU A O 1
ATOM 1572 N N . LEU A 1 204 ? -11.727 -9.697 22.029 1.00 85.31 204 LEU A N 1
ATOM 1573 C CA . LEU A 1 204 ? -11.277 -8.594 21.177 1.00 85.31 204 LEU A CA 1
ATOM 1574 C C . LEU A 1 204 ? -12.059 -8.547 19.860 1.00 85.31 204 LEU A C 1
ATOM 1576 O O . LEU A 1 204 ? -12.499 -7.471 19.471 1.00 85.31 204 LEU A O 1
ATOM 1580 N N . SER A 1 205 ? -12.345 -9.692 19.232 1.00 81.00 205 SER A N 1
ATOM 1581 C CA . SER A 1 205 ? -13.217 -9.736 18.048 1.00 81.00 205 SER A CA 1
ATOM 1582 C C . SER A 1 205 ? -14.633 -9.225 18.343 1.00 81.00 205 SER A C 1
ATOM 1584 O O . SER A 1 205 ? -15.195 -8.482 17.542 1.00 81.00 205 SER A O 1
ATOM 1586 N N . LYS A 1 206 ? -15.201 -9.554 19.513 1.00 84.88 206 LYS A N 1
ATOM 1587 C CA . LYS A 1 206 ? -16.488 -8.987 19.957 1.00 84.88 206 LYS A CA 1
ATOM 1588 C C . LYS A 1 206 ? -16.405 -7.473 20.156 1.00 84.88 206 LYS A C 1
ATOM 1590 O O . LYS A 1 206 ? -17.328 -6.762 19.773 1.00 84.88 206 LYS A O 1
ATOM 1595 N N . ALA A 1 207 ? -15.319 -6.975 20.744 1.00 85.31 207 ALA A N 1
ATOM 1596 C CA . ALA A 1 207 ? -15.102 -5.542 20.920 1.00 85.31 207 ALA A CA 1
ATOM 1597 C C . ALA A 1 207 ? -14.964 -4.804 19.582 1.00 85.31 207 ALA A C 1
ATOM 1599 O O . ALA A 1 207 ? -15.503 -3.709 19.439 1.00 85.31 207 ALA A O 1
ATOM 1600 N N . GLU A 1 208 ? -14.304 -5.404 18.589 1.00 79.62 208 GLU A N 1
ATOM 1601 C CA . GLU A 1 208 ? -14.247 -4.848 17.236 1.00 79.62 208 GLU A CA 1
ATOM 1602 C C . GLU A 1 208 ? -15.639 -4.731 16.607 1.00 79.62 208 GLU A C 1
ATOM 1604 O O . GLU A 1 208 ? -15.979 -3.661 16.107 1.00 79.62 208 GLU A O 1
ATOM 1609 N N . ALA A 1 209 ? -16.456 -5.788 16.690 1.00 79.81 209 ALA A N 1
ATOM 1610 C CA . ALA A 1 209 ? -17.834 -5.769 16.193 1.00 79.81 209 ALA A CA 1
ATOM 1611 C C . ALA A 1 209 ? -18.670 -4.682 16.887 1.00 79.81 209 ALA A C 1
ATOM 1613 O O . ALA A 1 209 ? -19.290 -3.858 16.223 1.00 79.81 209 ALA A O 1
ATOM 1614 N N . ILE A 1 210 ? -18.590 -4.600 18.223 1.00 81.44 210 ILE A N 1
ATOM 1615 C CA . ILE A 1 210 ? -19.243 -3.545 19.009 1.00 81.44 210 ILE A CA 1
ATOM 1616 C C . ILE A 1 210 ? -18.890 -2.156 18.474 1.00 81.44 210 ILE A C 1
ATOM 1618 O O . ILE A 1 210 ? -19.781 -1.341 18.273 1.00 81.44 210 ILE A O 1
ATOM 1622 N N . LEU A 1 211 ? -17.600 -1.862 18.295 1.00 77.12 211 LEU A N 1
ATOM 1623 C CA . LEU A 1 211 ? -17.141 -0.532 17.891 1.00 77.12 211 LEU A CA 1
ATOM 1624 C C . LEU A 1 211 ? -17.505 -0.210 16.443 1.00 77.12 211 LEU A C 1
ATOM 1626 O O . LEU A 1 211 ? -17.774 0.945 16.131 1.00 77.12 211 LEU A O 1
ATOM 1630 N N . GLN A 1 212 ? -17.531 -1.217 15.576 1.00 73.44 212 GLN A N 1
ATOM 1631 C CA . GLN A 1 212 ? -17.956 -1.062 14.193 1.00 73.44 212 GLN A CA 1
ATOM 1632 C C . GLN A 1 212 ? -19.450 -0.722 14.088 1.00 73.44 212 GLN A C 1
ATOM 1634 O O . GLN A 1 212 ? -19.817 0.146 13.298 1.00 73.44 212 GLN A O 1
ATOM 1639 N N . ASP A 1 213 ? -20.280 -1.347 14.923 1.00 73.31 213 ASP A N 1
ATOM 1640 C CA . ASP A 1 213 ? -21.736 -1.183 14.899 1.00 73.31 213 ASP A CA 1
ATOM 1641 C C . ASP A 1 213 ? -22.239 -0.029 15.790 1.00 73.31 213 ASP A C 1
ATOM 1643 O O . ASP A 1 213 ? -23.390 0.384 15.666 1.00 73.31 213 ASP A O 1
ATOM 1647 N N . LEU A 1 214 ? -21.398 0.513 16.686 1.00 69.50 214 LEU A N 1
ATOM 1648 C CA . LEU A 1 214 ? -21.785 1.563 17.641 1.00 69.50 214 LEU A CA 1
ATOM 1649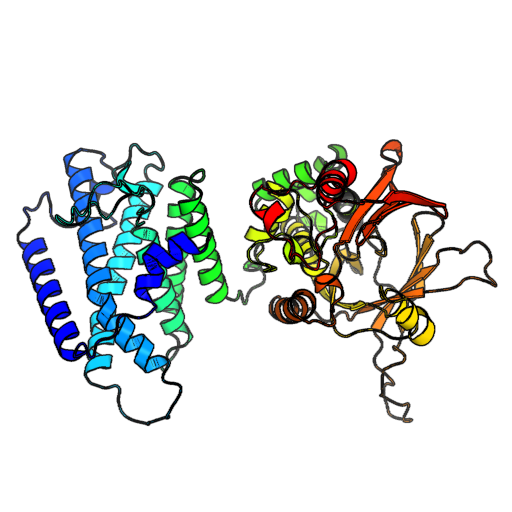 C C . LEU A 1 214 ? -22.155 2.882 16.951 1.00 69.50 214 LEU A C 1
ATOM 1651 O O . LEU A 1 214 ? -23.181 3.477 17.279 1.00 69.50 214 LEU A O 1
ATOM 1655 N N . ASP A 1 215 ? -21.248 3.367 16.094 1.00 64.25 215 ASP A N 1
ATOM 1656 C CA . ASP A 1 215 ? -21.327 4.620 15.333 1.00 64.25 215 ASP A CA 1
ATOM 1657 C C . ASP A 1 215 ? -20.073 4.751 14.442 1.00 64.25 215 ASP A C 1
ATOM 1659 O O . ASP A 1 215 ? -19.026 5.241 14.881 1.00 64.25 215 ASP A O 1
ATOM 1663 N N . TYR A 1 216 ? -20.160 4.285 13.192 1.00 52.59 216 TYR A N 1
ATOM 1664 C CA . TYR A 1 216 ? -19.042 4.315 12.238 1.00 52.59 216 TYR A CA 1
ATOM 1665 C C . TYR A 1 216 ? -18.709 5.731 11.732 1.00 52.59 216 TYR A C 1
ATOM 1667 O O . TYR A 1 216 ? -17.632 5.939 11.169 1.00 52.59 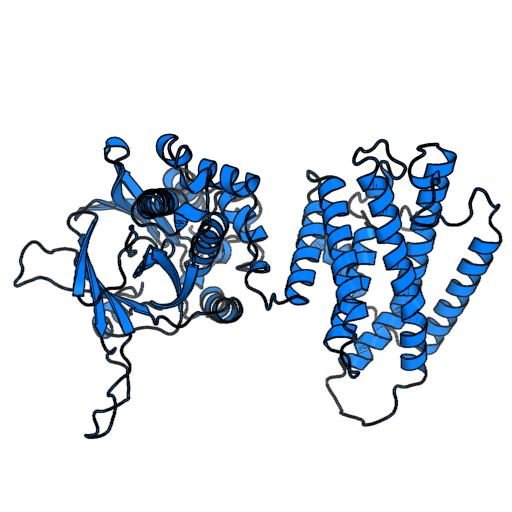216 TYR A O 1
ATOM 1675 N N . GLU A 1 217 ? -19.610 6.704 11.914 1.00 52.78 217 GLU A N 1
ATOM 1676 C CA . GLU A 1 217 ? -19.400 8.099 11.505 1.00 52.78 217 GLU A CA 1
ATOM 1677 C C . GLU A 1 217 ? -18.636 8.888 12.576 1.00 52.78 217 GLU A C 1
ATOM 1679 O O . GLU A 1 217 ? -18.027 9.925 12.292 1.00 52.78 217 GLU A O 1
ATOM 1684 N N . ASN A 1 218 ? -18.594 8.374 13.809 1.00 61.84 218 ASN A N 1
ATOM 1685 C CA . ASN A 1 218 ? -17.835 8.975 14.888 1.00 61.84 218 ASN A CA 1
ATOM 1686 C C . ASN A 1 218 ? -16.334 8.671 14.766 1.00 61.84 218 ASN A C 1
ATOM 1688 O O . ASN A 1 218 ? -15.856 7.567 15.040 1.00 61.84 218 ASN A O 1
ATOM 1692 N N . SER A 1 219 ? -15.552 9.706 14.452 1.00 56.31 219 SER A N 1
ATOM 1693 C CA . SER A 1 219 ? -14.097 9.607 14.295 1.00 56.31 219 SER A CA 1
ATOM 1694 C C . SER A 1 219 ? -13.367 9.051 15.528 1.00 56.31 219 SER A C 1
ATOM 1696 O O . SER A 1 219 ? -12.305 8.444 15.385 1.00 56.31 219 SER A O 1
ATOM 1698 N N . LEU A 1 220 ? -13.901 9.247 16.743 1.00 61.62 220 LEU A N 1
ATOM 1699 C CA . LEU A 1 220 ? -13.306 8.702 17.967 1.00 61.62 220 LEU A CA 1
ATOM 1700 C C . LEU A 1 220 ? -13.534 7.191 18.074 1.00 61.62 220 LEU A C 1
ATOM 1702 O O . LEU A 1 220 ? -12.602 6.467 18.417 1.00 61.62 220 LEU A O 1
ATOM 1706 N N . VAL A 1 221 ? -14.737 6.713 17.747 1.00 65.50 221 VAL A N 1
ATOM 1707 C CA . VAL A 1 221 ? -15.062 5.277 17.744 1.00 65.50 221 VAL A CA 1
ATOM 1708 C C . VAL A 1 221 ? -14.219 4.552 16.700 1.00 65.50 221 VAL A C 1
ATOM 1710 O O . VAL A 1 221 ? -13.599 3.537 17.018 1.00 65.50 221 VAL A O 1
ATOM 1713 N N . LEU A 1 222 ? -14.092 5.132 15.502 1.00 61.78 222 LEU A N 1
ATOM 1714 C CA . LEU A 1 222 ? -13.226 4.611 14.446 1.00 61.78 222 LEU A CA 1
ATOM 1715 C C . LEU A 1 222 ? -11.756 4.540 14.892 1.00 61.78 222 LEU A C 1
ATOM 1717 O O . LEU A 1 222 ? -11.090 3.531 14.675 1.00 61.78 222 LEU A O 1
ATOM 1721 N N . SER A 1 223 ? -11.265 5.572 15.589 1.00 63.44 223 SER A N 1
ATOM 1722 C CA . SER A 1 223 ? -9.899 5.587 16.135 1.00 63.44 223 SER A CA 1
ATOM 1723 C C . SER A 1 223 ? -9.690 4.509 17.205 1.00 63.44 223 SER A C 1
ATOM 1725 O O . SER A 1 223 ? -8.658 3.840 17.222 1.00 63.44 223 SER A O 1
ATOM 1727 N N . CYS A 1 224 ? -10.663 4.318 18.103 1.00 70.69 224 CYS A N 1
ATOM 1728 C CA . CYS A 1 224 ? -10.634 3.264 19.118 1.00 70.69 224 CYS A CA 1
ATOM 1729 C C . CYS A 1 224 ? -10.623 1.864 18.488 1.00 70.69 224 CYS A C 1
ATOM 1731 O O . CYS A 1 224 ? -9.840 1.013 18.914 1.00 70.69 224 CYS A O 1
ATOM 1733 N N . LEU A 1 225 ? -11.458 1.643 17.468 1.00 70.62 225 LEU A N 1
ATOM 1734 C CA . LEU A 1 225 ? -11.507 0.401 16.698 1.00 70.62 225 LEU A CA 1
ATOM 1735 C C . LEU A 1 225 ? -10.161 0.114 16.034 1.00 70.62 225 LEU A C 1
ATOM 1737 O O . LEU A 1 225 ? -9.622 -0.984 16.163 1.00 70.62 225 LEU A O 1
ATOM 1741 N N . GLU A 1 226 ? -9.594 1.107 15.352 1.00 66.25 226 GLU A N 1
ATOM 1742 C CA . GLU A 1 226 ? -8.324 0.943 14.654 1.00 66.25 226 GLU A CA 1
ATOM 1743 C C . GLU A 1 226 ? -7.171 0.687 15.635 1.00 66.25 226 GLU A C 1
ATOM 1745 O O . GLU A 1 226 ? -6.328 -0.172 15.386 1.00 66.25 226 GLU A O 1
ATOM 1750 N N . TYR A 1 227 ? -7.169 1.343 16.798 1.00 71.81 227 TYR A N 1
ATOM 1751 C CA . TYR A 1 227 ? -6.181 1.093 17.849 1.00 71.81 227 TYR A CA 1
ATOM 1752 C C . TYR A 1 227 ? -6.265 -0.336 18.411 1.00 71.81 227 TYR A C 1
ATOM 1754 O O . TYR A 1 227 ? -5.235 -0.995 18.564 1.00 71.81 227 TYR A O 1
ATOM 1762 N N . ILE A 1 228 ? -7.475 -0.845 18.682 1.00 71.81 228 ILE A N 1
ATOM 1763 C CA . ILE A 1 228 ? -7.671 -2.231 19.139 1.00 71.81 228 ILE A CA 1
ATOM 1764 C C . ILE A 1 228 ? -7.235 -3.222 18.061 1.00 71.81 228 ILE A C 1
ATOM 1766 O O . ILE A 1 228 ? -6.507 -4.156 18.383 1.00 71.81 228 ILE A O 1
ATOM 1770 N N . ARG A 1 229 ? -7.589 -2.988 16.791 1.00 69.69 229 ARG A N 1
ATOM 1771 C CA . ARG A 1 229 ? -7.143 -3.821 15.662 1.00 69.69 229 ARG A CA 1
ATOM 1772 C C . ARG A 1 229 ? -5.623 -3.888 15.571 1.00 69.69 229 ARG A C 1
ATOM 1774 O O . ARG A 1 229 ? -5.069 -4.974 15.423 1.00 69.69 229 ARG A O 1
ATOM 1781 N N . ARG A 1 230 ? -4.936 -2.748 15.702 1.00 67.50 230 ARG A N 1
ATOM 1782 C CA . ARG A 1 230 ? -3.464 -2.695 15.712 1.00 67.50 230 ARG A CA 1
ATOM 1783 C C . ARG A 1 230 ? -2.890 -3.496 16.877 1.00 67.50 230 ARG A C 1
ATOM 1785 O O . ARG A 1 230 ? -2.024 -4.337 16.658 1.00 67.50 230 ARG A O 1
ATOM 1792 N N . LEU A 1 231 ? -3.401 -3.297 18.095 1.00 67.81 231 LEU A N 1
ATOM 1793 C CA . LEU A 1 231 ? -2.966 -4.064 19.267 1.00 67.81 231 LEU A CA 1
ATOM 1794 C C . LEU A 1 231 ? -3.212 -5.566 19.097 1.00 67.81 231 LEU A C 1
ATOM 1796 O O . LEU A 1 231 ? -2.306 -6.354 19.346 1.00 67.81 231 LEU A O 1
ATOM 1800 N N . ALA A 1 232 ? -4.396 -5.970 18.638 1.00 65.50 232 ALA A N 1
ATOM 1801 C CA . ALA A 1 232 ? -4.739 -7.370 18.411 1.00 65.50 232 ALA A CA 1
ATOM 1802 C C . ALA A 1 232 ? -3.823 -8.020 17.362 1.00 65.50 232 ALA A C 1
ATOM 1804 O O . ALA A 1 232 ? -3.398 -9.157 17.555 1.00 65.50 232 ALA A O 1
ATOM 1805 N N . ARG A 1 233 ? -3.454 -7.288 16.299 1.00 65.69 233 ARG A N 1
ATOM 1806 C CA . ARG A 1 233 ? -2.462 -7.726 15.298 1.00 65.69 233 ARG A CA 1
ATOM 1807 C C . ARG A 1 233 ? -1.061 -7.850 15.890 1.00 65.69 233 ARG A C 1
ATOM 1809 O O . ARG A 1 233 ? -0.405 -8.860 15.661 1.00 65.69 233 ARG A O 1
ATOM 1816 N N . MET A 1 234 ? -0.620 -6.875 16.687 1.00 62.50 234 MET A N 1
ATOM 1817 C CA . MET A 1 234 ? 0.670 -6.946 17.387 1.00 62.50 234 MET A CA 1
ATOM 1818 C C . MET A 1 234 ? 0.739 -8.150 18.336 1.00 62.50 234 MET A C 1
ATOM 1820 O O . MET A 1 234 ? 1.763 -8.821 18.403 1.00 62.50 234 MET A O 1
ATOM 1824 N N . CYS A 1 235 ? -0.362 -8.457 19.025 1.00 61.06 235 CYS A N 1
ATOM 1825 C CA . CYS A 1 235 ? -0.486 -9.629 19.898 1.00 61.06 235 CYS A CA 1
ATOM 1826 C C . CYS A 1 235 ? -0.780 -10.924 19.117 1.00 61.06 235 CYS A C 1
ATOM 1828 O O . CYS A 1 235 ? -0.877 -12.009 19.680 1.00 61.06 235 CYS A O 1
ATOM 1830 N N . GLY A 1 236 ? -1.003 -10.844 17.812 1.00 58.06 236 GLY A N 1
ATOM 1831 C CA . GLY A 1 236 ? -1.575 -11.916 17.017 1.00 58.06 236 GLY A CA 1
ATOM 1832 C C . GLY A 1 236 ? -0.922 -11.976 15.658 1.00 58.06 236 GLY A C 1
ATOM 1833 O O . GLY A 1 236 ? -1.632 -11.898 14.662 1.00 58.06 236 GLY A O 1
ATOM 1834 N N . LEU A 1 237 ? 0.407 -12.127 15.615 1.00 49.94 237 LEU A N 1
ATOM 1835 C CA . LEU A 1 237 ? 1.096 -12.478 14.377 1.00 49.94 237 LEU A CA 1
ATOM 1836 C C . LEU A 1 237 ? 0.425 -13.740 13.802 1.00 49.94 237 LEU A C 1
ATOM 1838 O O . LEU A 1 237 ? 0.453 -14.794 14.447 1.00 49.94 237 LEU A O 1
ATOM 1842 N N . PRO A 1 238 ? -0.248 -13.645 12.644 1.00 46.31 238 PRO A N 1
ATOM 1843 C CA . PRO A 1 238 ? -0.961 -14.774 12.080 1.00 46.31 238 PRO A CA 1
ATOM 1844 C C . PRO A 1 238 ? 0.056 -15.798 11.571 1.00 46.31 238 PRO A C 1
ATOM 1846 O O . PRO A 1 238 ? 0.806 -15.525 10.640 1.00 46.31 238 PRO A O 1
ATOM 1849 N N . LEU A 1 239 ? 0.086 -16.977 12.196 1.00 45.19 239 LEU A N 1
ATOM 1850 C CA . LEU A 1 239 ? 0.960 -18.088 11.799 1.00 45.19 239 LEU A CA 1
ATOM 1851 C C . LEU A 1 239 ? 0.364 -18.947 10.662 1.00 45.19 239 LEU A C 1
ATOM 1853 O O . LEU A 1 239 ? 1.071 -19.790 10.120 1.00 45.19 239 LEU A O 1
ATOM 1857 N N . ASN A 1 240 ? -0.898 -18.713 10.269 1.00 46.66 240 ASN A N 1
ATOM 1858 C CA . ASN A 1 240 ? -1.603 -19.480 9.231 1.00 46.66 240 ASN A CA 1
ATOM 1859 C C . ASN A 1 240 ? -1.970 -18.612 8.015 1.00 46.66 240 ASN A C 1
ATOM 1861 O O . ASN A 1 240 ? -2.275 -17.426 8.149 1.00 46.66 240 ASN A O 1
ATOM 1865 N N . GLU A 1 241 ? -2.001 -19.226 6.831 1.00 44.56 241 GLU A N 1
ATOM 1866 C CA . GLU A 1 241 ? -2.291 -18.578 5.542 1.00 44.56 241 GLU A CA 1
ATOM 1867 C C . GLU A 1 241 ? -3.687 -17.925 5.486 1.00 44.56 241 GLU A C 1
ATOM 1869 O O . GLU A 1 241 ? -3.824 -16.800 4.999 1.00 44.56 241 GLU A O 1
ATOM 1874 N N . ASP A 1 242 ? -4.696 -18.557 6.098 1.00 52.41 242 ASP A N 1
ATOM 1875 C CA . ASP A 1 242 ? -6.062 -18.020 6.235 1.00 52.41 242 ASP A CA 1
ATOM 1876 C C . ASP A 1 242 ? -6.150 -16.777 7.130 1.00 52.41 242 ASP A C 1
ATOM 1878 O O . ASP A 1 242 ? -7.140 -16.048 7.101 1.00 52.41 242 ASP A O 1
ATOM 1882 N N . ALA A 1 243 ? -5.113 -16.517 7.928 1.00 55.31 243 ALA A N 1
ATOM 1883 C CA . ALA A 1 243 ? -5.059 -15.392 8.848 1.00 55.31 243 ALA A CA 1
ATOM 1884 C C . ALA A 1 243 ? -4.287 -14.186 8.276 1.00 55.31 243 ALA A C 1
ATOM 1886 O O . ALA A 1 243 ? -4.191 -13.151 8.942 1.00 55.31 243 ALA A O 1
ATOM 1887 N N . ARG A 1 244 ? -3.769 -14.268 7.035 1.00 67.06 244 ARG A N 1
ATOM 1888 C CA . ARG A 1 244 ? -3.263 -13.081 6.325 1.00 67.06 244 ARG A CA 1
ATOM 1889 C C . ARG A 1 244 ? -4.443 -12.138 6.054 1.00 67.06 244 ARG A C 1
ATOM 1891 O O . ARG A 1 244 ? -5.418 -12.573 5.438 1.00 67.06 244 ARG A O 1
ATOM 1898 N N . PRO A 1 245 ? -4.388 -10.864 6.481 1.00 72.19 245 PRO A N 1
ATOM 1899 C CA . PRO A 1 245 ? -5.551 -10.002 6.361 1.00 72.19 245 PRO A CA 1
ATOM 1900 C C . PRO A 1 245 ? -5.877 -9.712 4.890 1.00 72.19 245 PRO A C 1
ATOM 1902 O O . PRO A 1 245 ? -4.987 -9.592 4.045 1.00 72.19 245 PRO A O 1
ATOM 1905 N N . ARG A 1 246 ? -7.175 -9.625 4.596 1.00 87.81 246 ARG A N 1
ATOM 1906 C CA . ARG A 1 246 ? -7.742 -9.372 3.267 1.00 87.81 246 ARG A CA 1
ATOM 1907 C C . ARG A 1 246 ? -8.718 -8.206 3.354 1.00 87.81 246 ARG A C 1
ATOM 1909 O O . ARG A 1 246 ? -9.301 -7.972 4.410 1.00 87.81 246 ARG A O 1
ATOM 1916 N N . TYR A 1 247 ? -8.905 -7.520 2.238 1.00 90.31 247 TYR A N 1
ATOM 1917 C CA . TYR A 1 247 ? -9.971 -6.547 2.071 1.00 90.31 247 TYR A CA 1
ATOM 1918 C C . TYR A 1 247 ? -11.294 -7.260 1.790 1.00 90.31 247 TYR A C 1
ATOM 1920 O O . TYR A 1 247 ? -11.351 -8.265 1.074 1.00 90.31 247 TYR A O 1
ATOM 1928 N N . SER A 1 248 ? -12.358 -6.736 2.383 1.00 88.06 248 SER A N 1
ATOM 1929 C CA . SER A 1 248 ? -13.737 -7.140 2.131 1.00 88.06 248 SER A CA 1
ATOM 1930 C C . SER A 1 248 ? -14.185 -6.765 0.715 1.00 88.06 248 SER A C 1
ATOM 1932 O O . SER A 1 248 ? -13.584 -5.918 0.053 1.00 88.06 248 SER A O 1
ATOM 1934 N N . ASP A 1 249 ? -15.296 -7.342 0.250 1.00 89.56 249 ASP A N 1
ATOM 1935 C CA . ASP A 1 249 ? -15.862 -6.986 -1.059 1.00 89.56 249 ASP A CA 1
ATOM 1936 C C . ASP A 1 249 ? -16.277 -5.512 -1.149 1.00 89.56 249 ASP A C 1
ATOM 1938 O O . ASP A 1 249 ? -16.255 -4.934 -2.232 1.00 89.56 249 ASP A O 1
ATOM 1942 N N . ALA A 1 250 ? -16.660 -4.894 -0.027 1.00 89.25 250 ALA A N 1
ATOM 1943 C CA . ALA A 1 250 ? -16.968 -3.468 0.016 1.00 89.25 250 ALA A CA 1
ATOM 1944 C C . ALA A 1 250 ? -15.708 -2.623 -0.201 1.00 89.25 250 ALA A C 1
ATOM 1946 O O . ALA A 1 250 ? -15.694 -1.765 -1.075 1.00 89.25 250 ALA A O 1
ATOM 1947 N N . GLU A 1 251 ? -14.627 -2.930 0.515 1.00 93.62 251 GLU A N 1
ATOM 1948 C CA . GLU A 1 251 ? -13.345 -2.233 0.361 1.00 93.62 251 GLU A CA 1
ATOM 1949 C C . GLU A 1 251 ? -12.748 -2.425 -1.043 1.00 93.62 251 GLU A C 1
ATOM 1951 O O . GLU A 1 251 ? -12.157 -1.500 -1.600 1.00 93.62 251 GLU A O 1
ATOM 1956 N N . LEU A 1 252 ? -12.929 -3.604 -1.649 1.00 97.75 252 LEU A N 1
ATOM 1957 C CA . LEU A 1 252 ? -12.519 -3.852 -3.034 1.00 97.75 252 LEU A CA 1
ATOM 1958 C C . LEU A 1 252 ? -13.318 -3.009 -4.034 1.00 97.75 252 LEU A C 1
ATOM 1960 O O . LEU A 1 252 ? -12.723 -2.468 -4.963 1.00 97.75 252 LEU A O 1
ATOM 1964 N N . ARG A 1 253 ? -14.636 -2.859 -3.844 1.00 97.50 253 ARG A N 1
ATOM 1965 C CA . ARG A 1 253 ? -15.459 -1.976 -4.688 1.00 97.50 253 ARG A CA 1
ATOM 1966 C C . ARG A 1 253 ? -15.016 -0.521 -4.576 1.00 97.50 253 ARG A C 1
ATOM 1968 O O . ARG A 1 253 ? -14.757 0.093 -5.608 1.00 97.50 253 ARG A O 1
ATOM 1975 N N . ASP A 1 254 ? -14.829 -0.021 -3.356 1.00 97.69 254 ASP A N 1
ATOM 1976 C CA . ASP A 1 254 ? -14.317 1.333 -3.116 1.00 97.69 254 ASP A CA 1
ATOM 1977 C C . ASP A 1 254 ? -12.950 1.536 -3.801 1.00 97.69 254 ASP A C 1
ATOM 1979 O O . ASP A 1 254 ? -12.684 2.576 -4.408 1.00 97.69 254 ASP A O 1
ATOM 1983 N N . TYR A 1 255 ? -12.076 0.524 -3.758 1.00 98.69 255 TYR A N 1
ATOM 1984 C CA . TYR A 1 255 ? -10.795 0.558 -4.460 1.00 98.69 255 TYR A CA 1
ATOM 1985 C C . TYR A 1 255 ? -10.954 0.602 -5.989 1.00 98.69 255 TYR A C 1
ATOM 1987 O O . TYR A 1 255 ? -10.262 1.381 -6.648 1.00 98.69 255 TYR A O 1
ATOM 1995 N N . PHE A 1 256 ? -11.855 -0.194 -6.571 1.00 98.69 256 PHE A N 1
ATOM 1996 C CA . PHE A 1 256 ? -12.097 -0.174 -8.016 1.00 98.69 256 PHE A CA 1
ATOM 1997 C C . PHE A 1 256 ? -12.633 1.173 -8.498 1.00 98.69 256 PHE A C 1
ATOM 1999 O O . PHE A 1 256 ? -12.209 1.651 -9.552 1.00 98.69 256 PHE A O 1
ATOM 2006 N N . GLU A 1 257 ? -13.497 1.811 -7.710 1.00 98.25 257 GLU A N 1
ATOM 2007 C CA . GLU A 1 257 ? -13.955 3.179 -7.959 1.00 98.25 257 GLU A CA 1
ATOM 2008 C C . GLU A 1 257 ? -12.798 4.182 -7.865 1.00 98.25 257 GLU A C 1
ATOM 2010 O O . GLU A 1 257 ? -12.632 5.021 -8.753 1.00 98.25 257 GLU A O 1
ATOM 2015 N N . CYS A 1 258 ? -11.943 4.055 -6.843 1.00 97.50 258 CYS A N 1
ATOM 2016 C CA . CYS A 1 258 ? -10.764 4.902 -6.646 1.00 97.50 258 CYS A CA 1
ATOM 2017 C C . CYS A 1 258 ? -9.817 4.885 -7.860 1.00 97.50 258 CYS A C 1
ATOM 2019 O O . CYS A 1 258 ? -9.371 5.942 -8.313 1.00 97.50 258 CYS A O 1
ATOM 2021 N N . ILE A 1 259 ? -9.552 3.706 -8.433 1.00 97.44 259 ILE A N 1
ATOM 2022 C CA . ILE A 1 259 ? -8.705 3.574 -9.631 1.00 97.44 259 ILE A CA 1
ATOM 2023 C C . ILE A 1 259 ? -9.465 3.737 -10.949 1.00 97.44 259 ILE A C 1
ATOM 2025 O O . ILE A 1 259 ? -8.871 3.552 -12.011 1.00 97.44 259 ILE A O 1
ATOM 2029 N N . LYS A 1 260 ? -10.767 4.043 -10.888 1.00 96.94 260 LYS A N 1
ATOM 2030 C CA . LYS A 1 260 ? -11.661 4.188 -12.044 1.00 96.94 260 LYS A CA 1
ATOM 2031 C C . LYS A 1 260 ? -11.614 2.982 -12.985 1.00 96.94 260 LYS A C 1
ATOM 2033 O O . LYS A 1 260 ? -11.504 3.138 -14.200 1.00 96.94 260 LYS A O 1
ATOM 2038 N N . LEU A 1 261 ? -11.667 1.774 -12.422 1.00 97.69 261 LEU A N 1
ATOM 2039 C CA . LEU A 1 261 ? -11.586 0.541 -13.199 1.00 97.69 261 LEU A CA 1
ATOM 2040 C C . LEU A 1 261 ? -12.805 0.421 -14.145 1.00 97.69 261 LEU A C 1
ATOM 2042 O O . LEU A 1 261 ? -13.939 0.421 -13.664 1.00 97.69 261 LEU A O 1
ATOM 2046 N N . PRO A 1 262 ? -12.615 0.296 -15.474 1.00 96.75 262 PRO A N 1
ATOM 2047 C CA . PRO A 1 262 ? -13.726 0.208 -16.420 1.00 96.75 262 PRO A CA 1
ATOM 2048 C C . PRO A 1 262 ? -14.636 -1.005 -16.199 1.00 96.75 262 PRO A C 1
ATOM 2050 O O . PRO A 1 262 ? -14.168 -2.092 -15.850 1.00 96.75 262 PRO A O 1
ATOM 2053 N N . GLN A 1 263 ? -15.922 -0.855 -16.542 1.00 96.19 263 GLN A N 1
ATOM 2054 C CA . GLN A 1 263 ? -16.950 -1.887 -16.344 1.00 96.19 263 GLN A CA 1
ATOM 2055 C C . GLN A 1 263 ? -16.576 -3.254 -16.938 1.00 96.19 263 GLN A C 1
ATOM 2057 O O . GLN A 1 263 ? -16.781 -4.278 -16.298 1.00 96.19 263 GLN A O 1
ATOM 2062 N N . LYS A 1 264 ? -15.928 -3.290 -18.108 1.00 96.00 264 LYS A N 1
ATOM 2063 C CA . LYS A 1 264 ? -15.503 -4.549 -18.745 1.00 96.00 264 LYS A CA 1
ATOM 2064 C C . LYS A 1 264 ? -14.568 -5.408 -17.881 1.00 96.00 264 LYS A C 1
ATOM 2066 O O . LYS A 1 264 ? -14.536 -6.622 -18.046 1.00 96.00 264 LYS A O 1
ATOM 2071 N N . TYR A 1 265 ? -13.799 -4.793 -16.978 1.00 97.25 265 TYR A N 1
ATOM 2072 C CA . TYR A 1 265 ? -12.945 -5.509 -16.029 1.00 97.25 265 TYR A CA 1
ATOM 2073 C C . TYR A 1 265 ? -13.692 -5.850 -14.735 1.00 97.25 265 TYR A C 1
ATOM 2075 O O . TYR A 1 265 ? -13.385 -6.867 -14.117 1.00 97.25 265 TYR A O 1
ATOM 2083 N N . LEU A 1 266 ? -14.705 -5.058 -14.364 1.00 97.06 266 LEU A N 1
ATOM 2084 C CA . LEU A 1 266 ? -15.647 -5.384 -13.285 1.00 97.06 266 LEU A CA 1
ATOM 2085 C C . LEU A 1 266 ? -16.535 -6.593 -13.628 1.00 97.06 266 LEU A C 1
ATOM 2087 O O . LEU A 1 266 ? -16.982 -7.310 -12.737 1.00 97.06 266 LEU A O 1
ATOM 2091 N N . ASP A 1 267 ? -16.732 -6.871 -14.915 1.00 96.38 267 ASP A N 1
ATOM 2092 C CA . ASP A 1 267 ? -17.470 -8.046 -15.389 1.00 96.38 267 ASP A CA 1
ATOM 2093 C C . ASP A 1 267 ? -16.618 -9.331 -15.426 1.00 96.38 267 ASP A C 1
ATOM 2095 O O . ASP A 1 267 ? -17.142 -10.404 -15.757 1.00 96.38 267 ASP A O 1
ATOM 2099 N N . SER A 1 268 ? -15.324 -9.234 -15.076 1.00 96.88 268 SER A N 1
ATOM 2100 C CA . SER A 1 268 ? -14.367 -10.345 -15.078 1.00 96.88 268 SER A CA 1
ATOM 2101 C C . SER A 1 268 ? -14.876 -11.545 -14.281 1.00 96.88 268 SER A C 1
ATOM 2103 O O . SER A 1 268 ? -15.400 -11.413 -13.172 1.00 96.88 268 SER A O 1
ATOM 2105 N N . ILE A 1 269 ? -14.650 -12.744 -14.823 1.00 96.94 269 ILE A N 1
ATOM 2106 C CA . ILE A 1 269 ? -15.002 -13.998 -14.154 1.00 96.94 269 ILE A CA 1
ATOM 2107 C C . ILE A 1 269 ? -14.286 -14.156 -12.809 1.00 96.94 269 ILE A C 1
ATOM 2109 O O . ILE A 1 269 ? -14.883 -14.693 -11.887 1.00 96.94 269 ILE A O 1
ATOM 2113 N N . VAL A 1 270 ? -13.081 -13.598 -12.648 1.00 97.44 270 VAL A N 1
ATOM 2114 C CA . VAL A 1 270 ? -12.320 -13.642 -11.385 1.00 97.44 270 VAL A CA 1
ATOM 2115 C C . VAL A 1 270 ? -13.080 -12.980 -10.230 1.00 97.44 270 VAL A C 1
ATOM 2117 O O . VAL A 1 270 ? -12.973 -13.410 -9.085 1.00 97.44 270 VAL A O 1
ATOM 2120 N N . LEU A 1 271 ? -13.881 -11.946 -10.514 1.00 96.25 271 LEU A N 1
ATOM 2121 C CA . LEU A 1 271 ? -14.679 -11.258 -9.493 1.00 96.25 271 LEU A CA 1
ATOM 2122 C C . LEU A 1 271 ? -15.935 -12.047 -9.094 1.00 96.25 271 LEU A C 1
ATOM 2124 O O . LEU A 1 271 ? -16.488 -11.808 -8.024 1.00 96.25 271 LEU A O 1
ATOM 2128 N N . LYS A 1 272 ? -16.374 -12.992 -9.934 1.00 95.06 272 LYS A N 1
ATOM 2129 C CA . LYS A 1 272 ? -17.507 -13.897 -9.672 1.00 95.06 272 LYS A CA 1
ATOM 2130 C C . LYS A 1 272 ? -17.044 -15.223 -9.064 1.00 95.06 272 LYS A C 1
ATOM 2132 O O . LYS A 1 272 ? -17.724 -15.773 -8.206 1.00 95.06 272 LYS A O 1
ATOM 2137 N N . ASP A 1 273 ? -15.888 -15.709 -9.503 1.00 96.62 273 ASP A N 1
ATOM 2138 C CA . ASP A 1 273 ? -15.225 -16.927 -9.057 1.00 96.62 273 ASP A CA 1
ATOM 2139 C C . ASP A 1 273 ? -13.722 -16.661 -8.881 1.00 96.62 273 ASP A C 1
ATOM 2141 O O . ASP A 1 273 ? -12.932 -16.681 -9.830 1.00 96.62 273 ASP A O 1
ATOM 2145 N N . ARG A 1 274 ? -13.323 -16.437 -7.625 1.00 96.00 274 ARG A N 1
ATOM 2146 C CA . ARG A 1 274 ? -11.936 -16.128 -7.253 1.00 96.00 274 ARG A CA 1
ATOM 2147 C C . ARG A 1 274 ? -10.962 -17.269 -7.560 1.00 96.00 274 ARG A C 1
ATOM 2149 O O . ARG A 1 274 ? -9.762 -17.019 -7.630 1.00 96.00 274 ARG A O 1
ATOM 2156 N N . THR A 1 275 ? -11.437 -18.500 -7.777 1.00 96.06 275 THR A N 1
ATOM 2157 C CA . THR A 1 275 ? -10.559 -19.628 -8.139 1.00 96.06 275 THR A CA 1
ATOM 2158 C C . THR A 1 275 ? -9.927 -19.451 -9.522 1.00 96.06 275 THR A C 1
ATOM 2160 O O . THR A 1 275 ? -8.844 -19.973 -9.777 1.00 96.06 275 THR A O 1
ATOM 2163 N N . GLN A 1 276 ? -10.530 -18.623 -10.383 1.00 97.81 276 GLN A N 1
ATOM 2164 C CA . GLN A 1 276 ? -9.996 -18.300 -11.707 1.00 97.81 276 GLN A CA 1
ATOM 2165 C C . GLN A 1 276 ? -8.819 -17.311 -11.671 1.00 97.81 276 GLN A C 1
ATOM 2167 O O . GLN A 1 276 ? -8.149 -17.131 -12.691 1.00 97.81 276 GLN A O 1
ATOM 2172 N N . ALA A 1 277 ? -8.545 -16.669 -10.525 1.00 97.50 277 ALA A N 1
ATOM 2173 C CA . ALA A 1 277 ? -7.483 -15.668 -10.382 1.00 97.50 277 ALA A CA 1
ATOM 2174 C C . ALA A 1 277 ? -6.096 -16.223 -10.734 1.00 97.50 277 ALA A C 1
ATOM 2176 O O . ALA A 1 277 ? -5.267 -15.515 -11.296 1.00 97.50 277 ALA A O 1
ATOM 2177 N N . GLY A 1 278 ? -5.856 -17.501 -10.437 1.00 97.12 278 GLY A N 1
ATOM 2178 C CA . GLY A 1 278 ? -4.589 -18.170 -10.712 1.00 97.12 278 GLY A CA 1
ATOM 2179 C C . GLY A 1 278 ? -4.377 -18.563 -12.173 1.00 97.12 278 GLY A C 1
ATOM 2180 O O . GLY A 1 278 ? -3.358 -19.171 -12.454 1.00 97.12 278 GLY A O 1
ATOM 2181 N N . THR A 1 279 ? -5.289 -18.268 -13.104 1.00 97.81 279 THR A N 1
ATOM 2182 C CA . THR A 1 279 ? -5.166 -18.716 -14.506 1.00 97.81 279 THR A CA 1
ATOM 2183 C C . THR A 1 279 ? -4.589 -17.634 -15.416 1.00 97.81 279 THR A C 1
ATOM 2185 O O . THR A 1 279 ? -4.880 -16.445 -15.246 1.00 97.81 279 THR A O 1
ATOM 2188 N N . LYS A 1 280 ? -3.821 -18.001 -16.452 1.00 97.88 280 LYS A N 1
ATOM 2189 C CA . LYS A 1 280 ? -3.420 -17.017 -17.480 1.00 97.88 280 LYS A CA 1
ATOM 2190 C C . LYS A 1 280 ? -4.592 -16.547 -18.339 1.00 97.88 280 LYS A C 1
ATOM 2192 O O . LYS A 1 280 ? -4.568 -15.414 -18.809 1.00 97.88 280 LYS A O 1
ATOM 2197 N N . GLU A 1 281 ? -5.603 -17.386 -18.543 1.00 97.50 281 GLU A N 1
ATOM 2198 C CA . GLU A 1 281 ? -6.761 -17.054 -19.379 1.00 97.50 281 GLU A CA 1
ATOM 2199 C C . GLU A 1 281 ? -7.629 -15.949 -18.761 1.00 97.50 281 GLU A C 1
ATOM 2201 O O . GLU A 1 281 ? -8.044 -15.022 -19.457 1.00 97.50 281 GLU A O 1
ATOM 2206 N N . HIS A 1 282 ? -7.873 -16.013 -17.449 1.00 97.62 282 HIS A N 1
ATOM 2207 C CA . HIS A 1 282 ? -8.792 -15.098 -16.766 1.00 97.62 282 HIS A CA 1
ATOM 2208 C C . HIS A 1 282 ? -8.103 -14.169 -15.762 1.00 97.62 282 HIS A C 1
ATOM 2210 O O . HIS A 1 282 ? -8.459 -12.990 -15.669 1.00 97.62 282 HIS A O 1
ATOM 2216 N N . GLY A 1 283 ? -7.099 -14.666 -15.039 1.00 98.19 283 GLY A N 1
ATOM 2217 C CA . GLY A 1 283 ? -6.335 -13.897 -14.057 1.00 98.19 283 GLY A CA 1
ATOM 2218 C C . GLY A 1 283 ? -5.433 -12.843 -14.694 1.00 98.19 283 GLY A C 1
ATOM 2219 O O . GLY A 1 283 ? -5.489 -11.668 -14.328 1.00 98.19 283 GLY A O 1
ATOM 2220 N N . LEU A 1 284 ? -4.628 -13.217 -15.696 1.00 98.38 284 LEU A N 1
ATOM 2221 C CA . LEU A 1 284 ? -3.662 -12.289 -16.302 1.00 98.38 284 LEU A CA 1
ATOM 2222 C C . LEU A 1 284 ? -4.305 -11.005 -16.873 1.00 98.38 284 LEU A C 1
ATOM 2224 O O . LEU A 1 284 ? -3.778 -9.928 -16.578 1.00 98.38 284 LEU A O 1
ATOM 2228 N N . PRO A 1 285 ? -5.427 -11.048 -17.627 1.00 98.06 285 PRO A N 1
ATOM 2229 C CA . PRO A 1 285 ? -6.059 -9.831 -18.140 1.00 98.06 285 PRO A CA 1
ATOM 2230 C C . PRO A 1 285 ? -6.519 -8.870 -17.037 1.00 98.06 285 PRO A C 1
ATOM 2232 O O . PRO A 1 285 ? -6.311 -7.658 -17.149 1.00 98.06 285 PRO A O 1
ATOM 2235 N N . LEU A 1 286 ? -7.101 -9.391 -15.948 1.00 98.44 286 LEU A N 1
ATOM 2236 C CA . LEU A 1 286 ? -7.513 -8.563 -14.814 1.00 98.44 286 LEU A CA 1
ATOM 2237 C C . LEU A 1 286 ? -6.292 -8.011 -14.063 1.00 98.44 286 LEU A C 1
ATOM 2239 O O . LEU A 1 286 ? -6.268 -6.829 -13.732 1.00 98.44 286 LEU A O 1
ATOM 2243 N N . LEU A 1 287 ? -5.251 -8.818 -13.849 1.00 98.56 287 LEU A N 1
ATOM 2244 C CA . LEU A 1 287 ? -4.005 -8.386 -13.207 1.00 98.56 287 LEU A CA 1
ATOM 2245 C C . LEU A 1 287 ? -3.307 -7.254 -13.983 1.00 98.56 287 LEU A C 1
ATOM 2247 O O . LEU A 1 287 ? -2.825 -6.285 -13.385 1.00 98.56 287 LEU A O 1
ATOM 2251 N N . GLN A 1 288 ? -3.271 -7.356 -15.315 1.00 97.81 288 GLN A N 1
ATOM 2252 C CA . GLN A 1 288 ? -2.751 -6.316 -16.206 1.00 97.81 288 GLN A CA 1
ATOM 2253 C C . GLN A 1 288 ? -3.554 -5.020 -16.085 1.00 97.81 288 GLN A C 1
ATOM 2255 O O . GLN A 1 288 ? -2.960 -3.949 -15.944 1.00 97.81 288 GLN A O 1
ATOM 2260 N N . ALA A 1 289 ? -4.887 -5.113 -16.089 1.00 97.75 289 ALA A N 1
ATOM 2261 C CA . ALA A 1 289 ? -5.760 -3.959 -15.911 1.00 97.75 289 ALA A CA 1
ATOM 2262 C C . ALA A 1 289 ? -5.551 -3.304 -14.541 1.00 97.75 289 ALA A C 1
ATOM 2264 O O . ALA A 1 289 ? -5.271 -2.111 -14.471 1.00 97.75 289 ALA A O 1
ATOM 2265 N N . LEU A 1 290 ? -5.589 -4.080 -13.456 1.00 98.25 290 LEU A N 1
ATOM 2266 C CA . LEU A 1 290 ? -5.387 -3.568 -12.100 1.00 98.25 290 LEU A CA 1
ATOM 2267 C C . LEU A 1 290 ? -4.036 -2.860 -11.959 1.00 98.25 290 LEU A C 1
ATOM 2269 O O . LEU A 1 290 ? -3.986 -1.759 -11.423 1.00 98.25 290 LEU A O 1
ATOM 2273 N N . THR A 1 291 ? -2.957 -3.438 -12.494 1.00 97.75 291 THR A N 1
ATOM 2274 C CA . THR A 1 291 ? -1.615 -2.827 -12.459 1.00 97.75 291 THR A CA 1
ATOM 2275 C C . THR A 1 291 ? -1.597 -1.493 -13.211 1.00 97.75 291 THR A C 1
ATOM 2277 O O . THR A 1 291 ? -1.093 -0.486 -12.704 1.00 97.75 291 THR A O 1
ATOM 2280 N N . ARG A 1 292 ? -2.190 -1.461 -14.409 1.00 96.12 292 ARG A N 1
ATOM 2281 C CA . ARG A 1 292 ? -2.281 -0.257 -15.240 1.00 96.12 292 ARG A CA 1
ATOM 2282 C C . ARG A 1 292 ? -3.063 0.850 -14.536 1.00 96.12 292 ARG A C 1
ATOM 2284 O O . ARG A 1 292 ? -2.523 1.926 -14.297 1.00 96.12 292 ARG A O 1
ATOM 2291 N N . TYR A 1 293 ? -4.304 0.567 -14.148 1.00 97.44 293 TYR A N 1
ATOM 2292 C CA . TYR A 1 293 ? -5.191 1.552 -13.534 1.00 97.44 293 TYR A CA 1
ATOM 2293 C C . TYR A 1 293 ? -4.687 2.007 -12.162 1.00 97.44 293 TYR A C 1
ATOM 2295 O O . TYR A 1 293 ? -4.772 3.199 -11.866 1.00 97.44 293 TYR A O 1
ATOM 2303 N N . HIS A 1 294 ? -4.078 1.116 -11.370 1.00 97.88 294 HIS A N 1
ATOM 2304 C CA . HIS A 1 294 ? -3.439 1.487 -10.108 1.00 97.88 294 HIS A CA 1
ATOM 2305 C C . HIS A 1 294 ? -2.324 2.512 -10.328 1.00 97.88 294 HIS A C 1
ATOM 2307 O O . HIS A 1 294 ? -2.376 3.585 -9.744 1.00 97.88 294 HIS A O 1
ATOM 2313 N N . THR A 1 295 ? -1.353 2.239 -11.206 1.00 96.19 295 THR A N 1
ATOM 2314 C CA . THR A 1 295 ? -0.212 3.156 -11.428 1.00 96.19 295 THR A CA 1
ATOM 2315 C C . THR A 1 295 ? -0.601 4.497 -12.066 1.00 96.19 295 THR A C 1
ATOM 2317 O O . THR A 1 295 ? 0.134 5.484 -11.947 1.00 96.19 295 THR A O 1
ATOM 2320 N N . CYS A 1 296 ? -1.756 4.559 -12.734 1.00 96.06 296 CYS A N 1
ATOM 2321 C CA . CYS A 1 296 ? -2.323 5.795 -13.275 1.00 96.06 296 CYS A CA 1
ATOM 2322 C C . CYS A 1 296 ? -3.090 6.621 -12.236 1.00 96.06 296 CYS A C 1
ATOM 2324 O O . CYS A 1 296 ? -3.111 7.847 -12.340 1.00 96.06 296 CYS A O 1
ATOM 2326 N N . HIS A 1 297 ? -3.707 5.987 -11.235 1.00 96.38 297 HIS A N 1
ATOM 2327 C CA . HIS A 1 297 ? -4.611 6.666 -10.302 1.00 96.38 297 HIS A CA 1
ATOM 2328 C C . HIS A 1 297 ? -4.038 6.835 -8.898 1.00 96.38 297 HIS A C 1
ATOM 2330 O O . HIS A 1 297 ? -4.212 7.910 -8.326 1.00 96.38 297 HIS A O 1
ATOM 2336 N N . VAL A 1 298 ? -3.309 5.842 -8.388 1.00 97.44 298 VAL A N 1
ATOM 2337 C CA . VAL A 1 298 ? -2.636 5.871 -7.086 1.00 97.44 298 VAL A CA 1
ATOM 2338 C C . VAL A 1 298 ? -1.207 6.389 -7.276 1.00 97.44 298 VAL A C 1
ATOM 2340 O O . VAL A 1 298 ? -0.406 5.745 -7.959 1.00 97.44 298 VAL A O 1
ATOM 2343 N N . PRO A 1 299 ? -0.855 7.562 -6.721 1.00 96.94 299 PRO A N 1
ATOM 2344 C CA . PRO A 1 299 ? 0.481 8.112 -6.890 1.00 96.94 299 PRO A CA 1
ATOM 2345 C C . PRO A 1 299 ? 1.561 7.296 -6.168 1.00 96.94 299 PRO A C 1
ATOM 2347 O O . PRO A 1 299 ? 1.373 6.764 -5.071 1.00 96.94 299 PRO A O 1
ATOM 2350 N N . PHE A 1 300 ? 2.757 7.288 -6.747 1.00 97.62 300 PHE A N 1
ATOM 2351 C CA . PHE A 1 300 ? 3.974 7.055 -5.981 1.00 97.62 300 PHE A CA 1
ATOM 2352 C C . PHE A 1 300 ? 4.403 8.380 -5.349 1.00 97.62 300 PHE A C 1
ATOM 2354 O O . PHE A 1 300 ? 4.750 9.310 -6.078 1.00 97.62 300 PHE A O 1
ATOM 2361 N N . ASP A 1 301 ? 4.399 8.484 -4.024 1.00 96.94 301 ASP A N 1
ATOM 2362 C CA . ASP A 1 301 ? 4.765 9.715 -3.323 1.00 96.94 301 ASP A CA 1
ATOM 2363 C C . ASP A 1 301 ? 5.428 9.464 -1.966 1.00 96.94 301 ASP A C 1
ATOM 2365 O O . ASP A 1 301 ? 5.430 8.351 -1.444 1.00 96.94 301 ASP A O 1
ATOM 2369 N N . ASN A 1 302 ? 6.015 10.510 -1.390 1.00 96.88 302 ASN A N 1
ATOM 2370 C CA . ASN A 1 302 ? 6.536 10.510 -0.023 1.00 96.88 302 ASN A CA 1
ATOM 2371 C C . ASN A 1 302 ? 5.941 11.632 0.841 1.00 96.88 302 ASN A C 1
ATOM 2373 O O . ASN A 1 302 ? 6.574 12.076 1.801 1.00 96.88 302 ASN A O 1
ATOM 2377 N N . LEU A 1 303 ? 4.733 12.098 0.520 1.00 96.69 303 LEU A N 1
ATOM 2378 C CA . LEU A 1 303 ? 4.140 13.302 1.106 1.00 96.69 303 LEU A CA 1
ATOM 2379 C C . LEU A 1 303 ? 3.931 13.177 2.611 1.00 96.69 303 LEU A C 1
ATOM 2381 O O . LEU A 1 303 ? 4.085 14.163 3.323 1.00 96.69 303 LEU A O 1
ATOM 2385 N N . VAL A 1 304 ? 3.670 11.971 3.119 1.00 94.38 304 VAL A N 1
ATOM 2386 C CA . VAL A 1 304 ? 3.565 11.717 4.566 1.00 94.38 304 VAL A CA 1
ATOM 2387 C C . VAL A 1 304 ? 4.825 12.154 5.317 1.00 94.38 304 VAL A C 1
ATOM 2389 O O . VAL A 1 304 ? 4.713 12.694 6.411 1.00 94.38 304 VAL A O 1
ATOM 2392 N N . LEU A 1 305 ? 6.018 11.986 4.742 1.00 94.62 305 LEU A N 1
ATOM 2393 C CA . LEU A 1 305 ? 7.273 12.372 5.403 1.00 94.62 305 LEU A CA 1
ATOM 2394 C C . LEU A 1 305 ? 7.451 13.889 5.504 1.00 94.62 305 LEU A C 1
ATOM 2396 O O . LEU A 1 305 ? 8.190 14.365 6.365 1.00 94.62 305 LEU A O 1
ATOM 2400 N N . HIS A 1 306 ? 6.778 14.636 4.634 1.00 95.75 306 HIS A N 1
ATOM 2401 C CA . HIS A 1 306 ? 6.922 16.080 4.540 1.00 95.75 306 HIS A CA 1
ATOM 2402 C C . HIS A 1 306 ? 5.746 16.805 5.186 1.00 95.75 306 HIS A C 1
ATOM 2404 O O . HIS A 1 306 ? 5.973 17.652 6.035 1.00 95.75 306 HIS A O 1
ATOM 2410 N N . TYR A 1 307 ? 4.510 16.435 4.859 1.00 93.81 307 TYR A N 1
ATOM 2411 C CA . TYR A 1 307 ? 3.301 17.166 5.240 1.00 93.81 307 TYR A CA 1
ATOM 2412 C C . TYR A 1 307 ? 2.541 16.556 6.419 1.00 93.81 307 TYR A C 1
ATOM 2414 O O . TYR A 1 307 ? 1.746 17.243 7.051 1.00 93.81 307 TYR A O 1
ATOM 2422 N N . SER A 1 308 ? 2.749 15.281 6.768 1.00 88.06 308 SER A N 1
ATOM 2423 C CA . SER A 1 308 ? 2.074 14.747 7.957 1.00 88.06 308 SER A CA 1
ATOM 2424 C C . SER A 1 308 ? 2.645 15.405 9.218 1.00 88.06 308 SER A C 1
ATOM 2426 O O . SER A 1 308 ? 3.862 15.363 9.408 1.00 88.06 308 SER A O 1
ATOM 2428 N N . PRO A 1 309 ? 1.810 15.896 10.153 1.00 75.56 309 PRO A N 1
ATOM 2429 C CA . PRO A 1 309 ? 2.284 16.385 11.451 1.00 75.56 309 PRO A CA 1
ATOM 2430 C C . PRO A 1 309 ? 3.076 15.338 12.246 1.00 75.56 309 PRO A C 1
ATOM 2432 O O . PRO A 1 309 ? 3.897 15.678 13.093 1.00 75.56 309 PRO A O 1
ATOM 2435 N N . HIS A 1 310 ? 2.813 14.053 11.993 1.00 78.06 310 HIS A N 1
ATOM 2436 C CA . HIS A 1 310 ? 3.438 12.934 12.694 1.00 78.06 310 HIS A CA 1
ATOM 2437 C C . HIS A 1 310 ? 4.603 12.307 11.920 1.00 78.06 310 HIS A C 1
ATOM 2439 O O . HIS A 1 310 ? 5.339 11.511 12.500 1.00 78.06 310 HIS A O 1
ATOM 2445 N N . LYS A 1 311 ? 4.761 12.625 10.625 1.00 83.12 311 LYS A N 1
ATOM 2446 C CA . LYS A 1 311 ? 5.817 12.108 9.727 1.00 83.12 311 LYS A CA 1
ATOM 2447 C C . LYS A 1 311 ? 6.045 10.591 9.831 1.00 83.12 311 LYS A C 1
ATOM 2449 O O . LYS A 1 311 ? 7.155 10.099 9.650 1.00 83.12 311 LYS A O 1
ATOM 2454 N N . THR A 1 312 ? 4.986 9.845 10.147 1.00 81.88 312 THR A N 1
ATOM 2455 C CA . THR A 1 312 ? 5.039 8.407 10.427 1.00 81.88 312 THR A CA 1
ATOM 2456 C C . THR A 1 312 ? 4.471 7.648 9.242 1.00 81.88 312 THR A C 1
ATOM 2458 O O . THR A 1 312 ? 3.327 7.873 8.855 1.00 81.88 312 THR A O 1
ATOM 2461 N N . VAL A 1 313 ? 5.269 6.749 8.668 1.00 88.62 313 VAL A N 1
ATOM 2462 C CA . VAL A 1 313 ? 4.825 5.879 7.574 1.00 88.62 313 VAL A CA 1
ATOM 2463 C C . VAL A 1 313 ? 4.354 4.554 8.149 1.00 88.62 313 VAL A C 1
ATOM 2465 O O . VAL A 1 313 ? 5.109 3.880 8.845 1.00 88.62 313 VAL A O 1
ATOM 2468 N N . THR A 1 314 ? 3.114 4.196 7.838 1.00 84.94 314 THR A N 1
ATOM 2469 C CA . THR A 1 314 ? 2.472 2.949 8.254 1.00 84.94 314 THR A CA 1
ATOM 2470 C C . THR A 1 314 ? 2.437 1.945 7.105 1.00 84.94 314 THR A C 1
ATOM 2472 O O . THR A 1 314 ? 2.337 2.328 5.939 1.00 84.94 314 THR A O 1
ATOM 2475 N N . LEU A 1 315 ? 2.522 0.661 7.448 1.00 89.44 315 LEU A N 1
ATOM 2476 C CA . LEU A 1 315 ? 2.237 -0.460 6.549 1.00 89.44 315 LEU A CA 1
ATOM 2477 C C . LEU A 1 315 ? 1.009 -1.257 7.021 1.00 89.44 315 LEU A C 1
ATOM 2479 O O . LEU A 1 315 ? 0.743 -2.343 6.509 1.00 89.44 315 LEU A O 1
ATOM 2483 N N . ASP A 1 316 ? 0.252 -0.727 7.990 1.00 86.56 316 ASP A N 1
ATOM 2484 C CA . ASP A 1 316 ? -0.998 -1.340 8.425 1.00 86.56 316 ASP A CA 1
ATOM 2485 C C . ASP A 1 316 ? -2.034 -1.291 7.298 1.00 86.56 316 ASP A C 1
ATOM 2487 O O . ASP A 1 316 ? -2.292 -0.247 6.702 1.00 86.56 316 ASP A O 1
ATOM 2491 N N . LEU A 1 317 ? -2.661 -2.429 7.014 1.00 87.88 317 LEU A N 1
ATOM 2492 C CA . LEU A 1 317 ? -3.542 -2.571 5.857 1.00 87.88 317 LEU A CA 1
ATOM 2493 C C . LEU A 1 317 ? -4.811 -1.710 5.940 1.00 87.88 317 LEU A C 1
ATOM 2495 O O . LEU A 1 317 ? -5.305 -1.283 4.896 1.00 87.88 317 LEU A O 1
ATOM 2499 N N . ALA A 1 318 ? -5.329 -1.441 7.144 1.00 81.50 318 ALA A N 1
ATOM 2500 C CA . ALA A 1 318 ? -6.509 -0.596 7.330 1.00 81.50 318 ALA A CA 1
ATOM 2501 C C . ALA A 1 318 ? -6.154 0.886 7.141 1.00 81.50 318 ALA A C 1
ATOM 2503 O O . ALA A 1 318 ? -6.889 1.636 6.492 1.00 81.50 318 ALA A O 1
ATOM 2504 N N . GLU A 1 319 ? -4.973 1.290 7.612 1.00 84.88 319 GLU A N 1
ATOM 2505 C CA . GLU A 1 319 ? -4.462 2.637 7.364 1.00 84.88 319 GLU A CA 1
ATOM 2506 C C . GLU A 1 319 ? -4.131 2.850 5.888 1.00 84.88 319 GLU A C 1
ATOM 2508 O O . GLU A 1 319 ? -4.461 3.896 5.334 1.00 84.88 319 GLU A O 1
ATOM 2513 N N . LEU A 1 320 ? -3.523 1.858 5.229 1.00 94.56 320 LEU A N 1
ATOM 2514 C CA . LEU A 1 320 ? -3.247 1.907 3.794 1.00 94.56 320 LEU A CA 1
ATOM 2515 C C . LEU A 1 320 ? -4.540 2.010 2.982 1.00 94.56 320 LEU A C 1
ATOM 2517 O O . LEU A 1 320 ? -4.592 2.797 2.041 1.00 94.56 320 LEU A O 1
ATOM 2521 N N . TYR A 1 321 ? -5.597 1.291 3.373 1.00 94.38 321 TYR A N 1
ATOM 2522 C CA . TYR A 1 321 ? -6.920 1.437 2.768 1.00 94.38 321 TYR A CA 1
ATOM 2523 C C . TYR A 1 321 ? -7.469 2.855 2.930 1.00 94.38 321 TYR A C 1
ATOM 2525 O O . TYR A 1 321 ? -7.839 3.501 1.949 1.00 94.38 321 TYR A O 1
ATOM 2533 N N . THR A 1 322 ? -7.465 3.379 4.155 1.00 89.75 322 THR A N 1
ATOM 2534 C CA . THR A 1 322 ? -7.924 4.746 4.421 1.00 89.75 322 THR A CA 1
ATOM 2535 C C . THR A 1 322 ? -7.116 5.764 3.616 1.00 89.75 322 THR A C 1
ATOM 2537 O O . THR A 1 322 ? -7.682 6.675 3.013 1.00 89.75 322 THR A O 1
ATOM 2540 N N . LYS A 1 323 ? -5.796 5.591 3.552 1.00 93.88 323 LYS A N 1
ATOM 2541 C CA . LYS A 1 323 ? -4.879 6.479 2.842 1.00 93.88 323 LYS A CA 1
ATOM 2542 C C . LYS A 1 323 ? -5.099 6.456 1.327 1.00 93.88 323 LYS A C 1
ATOM 2544 O O . LYS A 1 323 ? -5.291 7.512 0.728 1.00 93.88 323 LYS A O 1
ATOM 2549 N N . ILE A 1 324 ? -5.071 5.271 0.721 1.00 97.38 324 ILE A N 1
ATOM 2550 C CA . ILE A 1 324 ? -5.094 5.103 -0.736 1.00 97.38 324 ILE A CA 1
ATOM 2551 C C . ILE A 1 324 ? -6.507 5.254 -1.287 1.00 97.38 324 ILE A C 1
ATOM 2553 O O . ILE A 1 324 ? -6.704 5.950 -2.276 1.00 97.38 324 ILE A O 1
ATOM 2557 N N . VAL A 1 325 ? -7.501 4.649 -0.640 1.00 96.69 325 VAL A N 1
ATOM 2558 C CA . VAL A 1 325 ? -8.867 4.588 -1.170 1.00 96.69 325 VAL A CA 1
ATOM 2559 C C . VAL A 1 325 ? -9.694 5.774 -0.691 1.00 96.69 325 VAL A C 1
ATOM 2561 O O . VAL A 1 325 ? -10.207 6.544 -1.500 1.00 96.69 325 VAL A O 1
ATOM 2564 N N . ARG A 1 326 ? -9.802 5.968 0.630 1.00 92.50 326 ARG A N 1
ATOM 2565 C CA . ARG A 1 326 ? -10.701 6.992 1.196 1.00 92.50 326 ARG A CA 1
ATOM 2566 C C . ARG A 1 326 ? -10.139 8.405 1.057 1.00 92.50 326 ARG A C 1
ATOM 2568 O O . ARG A 1 326 ? -10.888 9.342 0.799 1.00 92.50 326 ARG A O 1
ATOM 2575 N N . ARG A 1 327 ? -8.825 8.566 1.227 1.00 93.00 327 ARG A N 1
ATOM 2576 C CA . ARG A 1 327 ? -8.1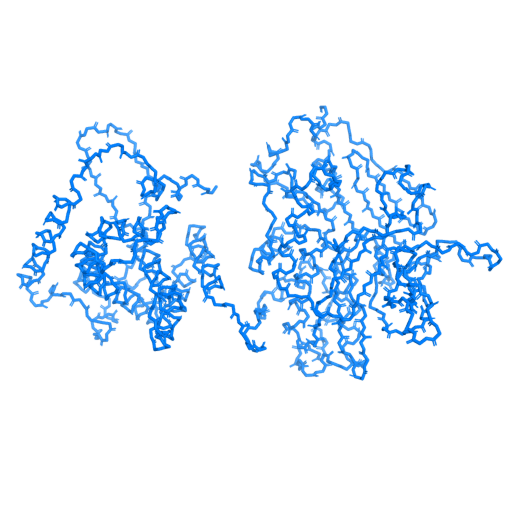31 9.860 1.125 1.00 93.00 327 ARG A CA 1
ATOM 2577 C C . ARG A 1 327 ? -7.528 10.132 -0.253 1.00 93.00 327 ARG A C 1
ATOM 2579 O O . ARG A 1 327 ? -7.123 11.268 -0.483 1.00 93.00 327 ARG A O 1
ATOM 2586 N N . GLN A 1 328 ? -7.493 9.136 -1.145 1.00 94.94 328 GLN A N 1
ATOM 2587 C CA . GLN A 1 328 ? -6.902 9.231 -2.489 1.00 94.94 328 GLN A CA 1
ATOM 2588 C C . GLN A 1 328 ? -5.465 9.780 -2.480 1.00 94.94 328 GLN A C 1
ATOM 2590 O O . GLN A 1 328 ? -5.057 10.539 -3.358 1.00 94.94 328 GLN A O 1
ATOM 2595 N N . LEU A 1 329 ? -4.696 9.411 -1.455 1.00 95.38 329 LEU A N 1
ATOM 2596 C CA . LEU A 1 329 ? -3.273 9.716 -1.352 1.00 95.38 329 LEU A CA 1
ATOM 2597 C C . LEU A 1 329 ? -2.452 8.541 -1.889 1.00 95.38 329 LEU A C 1
ATOM 2599 O O . LEU A 1 329 ? -2.926 7.410 -1.953 1.00 95.38 329 LEU A O 1
ATOM 2603 N N . GLY A 1 330 ? -1.204 8.793 -2.266 1.00 95.31 330 GLY A N 1
ATOM 2604 C CA . GLY A 1 330 ? -0.294 7.749 -2.710 1.00 95.31 330 GLY A CA 1
ATOM 2605 C C . GLY A 1 330 ? 0.571 7.195 -1.583 1.00 95.31 330 GLY A C 1
ATOM 2606 O O . GLY A 1 330 ? 0.232 7.230 -0.395 1.00 95.31 330 GLY A O 1
ATOM 2607 N N . GLY A 1 331 ? 1.732 6.670 -1.955 1.00 96.31 331 GLY A N 1
ATOM 2608 C CA . GLY A 1 331 ? 2.738 6.196 -1.011 1.00 96.31 331 GLY A CA 1
ATOM 2609 C C . GLY A 1 331 ? 4.017 5.734 -1.691 1.00 96.31 331 GLY A C 1
ATOM 2610 O O . GLY A 1 331 ? 4.151 5.770 -2.914 1.00 96.31 331 GLY A O 1
ATOM 2611 N N . ARG A 1 332 ? 4.989 5.287 -0.899 1.00 95.75 332 ARG A N 1
ATOM 2612 C CA . ARG A 1 332 ? 6.254 4.757 -1.429 1.00 95.75 332 ARG A CA 1
ATOM 2613 C C . ARG A 1 332 ? 6.087 3.294 -1.850 1.00 95.75 332 ARG A C 1
ATOM 2615 O O . ARG A 1 332 ? 4.992 2.737 -1.789 1.00 95.75 332 ARG A O 1
ATOM 2622 N N . CYS A 1 333 ? 7.182 2.655 -2.261 1.00 95.56 333 CYS A N 1
ATOM 2623 C CA . CYS A 1 333 ? 7.179 1.284 -2.779 1.00 95.56 333 CYS A CA 1
ATOM 2624 C C . CYS A 1 333 ? 6.527 0.270 -1.830 1.00 95.56 333 CYS A C 1
ATOM 2626 O O . CYS A 1 333 ? 5.701 -0.524 -2.267 1.00 95.56 333 CYS A O 1
ATOM 2628 N N . MET A 1 334 ? 6.851 0.326 -0.535 1.00 96.62 334 MET A N 1
ATOM 2629 C CA . MET A 1 334 ? 6.297 -0.596 0.460 1.00 96.62 334 MET A CA 1
ATOM 2630 C C . MET A 1 334 ? 4.808 -0.356 0.710 1.00 96.62 334 MET A C 1
ATOM 2632 O O . MET A 1 334 ? 4.064 -1.318 0.809 1.00 96.62 334 MET A O 1
ATOM 2636 N N . GLU A 1 335 ? 4.346 0.894 0.746 1.00 97.69 335 GLU A N 1
ATOM 2637 C CA . GLU A 1 335 ? 2.925 1.217 0.945 1.00 97.69 335 GLU A CA 1
ATOM 2638 C C . GLU A 1 335 ? 2.089 0.756 -0.260 1.00 97.69 335 GLU A C 1
ATOM 2640 O O . GLU A 1 335 ? 1.115 0.021 -0.096 1.00 97.69 335 GLU A O 1
ATOM 2645 N N . ASN A 1 336 ? 2.531 1.103 -1.475 1.00 97.62 336 ASN A N 1
ATOM 2646 C CA . ASN A 1 336 ? 1.861 0.724 -2.719 1.00 97.62 336 ASN A CA 1
ATOM 2647 C C . ASN A 1 336 ? 1.843 -0.797 -2.926 1.00 97.62 336 ASN A C 1
ATOM 2649 O O . ASN A 1 336 ? 0.778 -1.378 -3.133 1.00 97.62 336 ASN A O 1
ATOM 2653 N N . ASN A 1 337 ? 2.992 -1.476 -2.830 1.00 97.88 337 ASN A N 1
ATOM 2654 C CA . ASN A 1 337 ? 3.049 -2.917 -3.087 1.00 97.88 337 ASN A CA 1
ATOM 2655 C C . ASN A 1 337 ? 2.452 -3.759 -1.945 1.00 97.88 337 ASN A C 1
ATOM 2657 O O . ASN A 1 337 ? 1.932 -4.837 -2.236 1.00 97.88 337 ASN A O 1
ATOM 2661 N N . THR A 1 338 ? 2.435 -3.274 -0.693 1.00 97.00 338 THR A N 1
ATOM 2662 C CA . THR A 1 338 ? 1.700 -3.922 0.415 1.00 97.00 338 THR A CA 1
ATOM 2663 C C . THR A 1 338 ? 0.197 -3.847 0.188 1.00 97.00 338 THR A C 1
ATOM 2665 O O . THR A 1 338 ? -0.488 -4.874 0.240 1.00 97.00 338 THR A O 1
ATOM 2668 N N . PHE A 1 339 ? -0.319 -2.653 -0.115 1.00 98.00 339 PHE A N 1
ATOM 2669 C CA . PHE A 1 339 ? -1.734 -2.462 -0.412 1.00 98.00 339 PHE A CA 1
ATOM 2670 C C . PHE A 1 339 ? -2.151 -3.294 -1.630 1.00 98.00 339 PHE A C 1
ATOM 2672 O O . PHE A 1 339 ? -3.079 -4.100 -1.553 1.00 98.00 339 PHE A O 1
ATOM 2679 N N . PHE A 1 340 ? -1.412 -3.180 -2.736 1.00 98.31 340 PHE A N 1
ATOM 2680 C CA . PHE A 1 340 ? -1.735 -3.882 -3.974 1.00 98.31 340 PHE A CA 1
ATOM 2681 C C . PHE A 1 340 ? -1.621 -5.402 -3.832 1.00 98.31 340 PHE A C 1
ATOM 2683 O O . PHE A 1 340 ? -2.515 -6.129 -4.255 1.00 98.31 340 PHE A O 1
ATOM 2690 N N . GLY A 1 341 ? -0.582 -5.905 -3.158 1.00 97.56 341 GLY A N 1
ATOM 2691 C CA . GLY A 1 341 ? -0.457 -7.333 -2.862 1.00 97.56 341 GLY A CA 1
ATOM 2692 C C . GLY A 1 341 ? -1.622 -7.860 -2.016 1.00 97.56 341 GLY A C 1
ATOM 2693 O O . GLY A 1 341 ? -2.089 -8.977 -2.236 1.00 97.56 341 GLY A O 1
ATOM 2694 N N . THR A 1 342 ? -2.146 -7.046 -1.096 1.00 97.00 342 THR A N 1
ATOM 2695 C CA . THR A 1 342 ? -3.331 -7.383 -0.289 1.00 97.00 342 THR A CA 1
ATOM 2696 C C . THR A 1 342 ? -4.607 -7.393 -1.129 1.00 97.00 342 THR A C 1
ATOM 2698 O O . THR A 1 342 ? -5.394 -8.332 -1.007 1.00 97.00 342 THR A O 1
ATOM 2701 N N . VAL A 1 343 ? -4.797 -6.425 -2.032 1.00 98.50 343 VAL A N 1
ATOM 2702 C CA . VAL A 1 343 ? -5.897 -6.440 -3.016 1.00 98.50 343 VAL A CA 1
ATOM 2703 C C . VAL A 1 343 ? -5.865 -7.732 -3.831 1.00 98.50 343 VAL A C 1
ATOM 2705 O O . VAL A 1 343 ? -6.872 -8.432 -3.914 1.00 98.50 343 VAL A O 1
ATOM 2708 N N . LEU A 1 344 ? -4.702 -8.103 -4.369 1.00 98.38 344 LEU A N 1
ATOM 2709 C CA . LEU A 1 344 ? -4.550 -9.316 -5.170 1.00 98.38 344 LEU A CA 1
ATOM 2710 C C . LEU A 1 344 ? -4.874 -10.587 -4.367 1.00 98.38 344 LEU A C 1
ATOM 2712 O O . LEU A 1 344 ? -5.653 -11.420 -4.825 1.00 98.38 344 LEU A O 1
ATOM 2716 N N . ARG A 1 345 ? -4.387 -10.716 -3.128 1.00 96.19 345 ARG A N 1
ATOM 2717 C CA . ARG A 1 345 ? -4.790 -11.841 -2.259 1.00 96.19 345 ARG A CA 1
ATOM 2718 C C . ARG A 1 345 ? -6.287 -11.856 -1.994 1.00 96.19 345 ARG A C 1
ATOM 2720 O O . ARG A 1 345 ? -6.905 -12.916 -1.979 1.00 96.19 345 ARG A O 1
ATOM 2727 N N . SER A 1 346 ? -6.889 -10.691 -1.788 1.00 96.31 346 SER A N 1
ATOM 2728 C CA . SER A 1 346 ? -8.332 -10.573 -1.557 1.00 96.31 346 SER A CA 1
ATOM 2729 C C . SER A 1 346 ? -9.133 -11.060 -2.768 1.00 96.31 346 SER A C 1
ATOM 2731 O O . SER A 1 346 ? -10.193 -11.651 -2.598 1.00 96.31 346 SER A O 1
ATOM 2733 N N . LEU A 1 347 ? -8.574 -10.927 -3.973 1.00 97.56 347 LEU A N 1
ATOM 2734 C CA . LEU A 1 347 ? -9.133 -11.430 -5.229 1.00 97.56 347 LEU A CA 1
ATOM 2735 C C . LEU A 1 347 ? -8.851 -12.909 -5.528 1.00 97.56 347 LEU A C 1
ATOM 2737 O O . LEU A 1 347 ? -9.344 -13.418 -6.527 1.00 97.56 347 LEU A O 1
ATOM 2741 N N . GLY A 1 348 ? -8.107 -13.607 -4.668 1.00 96.19 348 GLY A N 1
ATOM 2742 C CA . GLY A 1 348 ? -7.797 -15.031 -4.834 1.00 96.19 348 GLY A CA 1
ATOM 2743 C C . GLY A 1 348 ? -6.472 -15.327 -5.535 1.00 96.19 348 GLY A C 1
ATOM 2744 O O . GLY A 1 348 ? -6.150 -16.495 -5.718 1.00 96.19 348 GLY A O 1
ATOM 2745 N N . TYR A 1 349 ? -5.678 -14.311 -5.891 1.00 97.94 349 T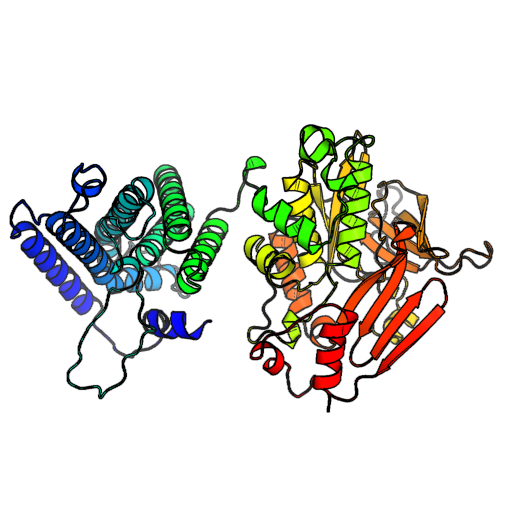YR A N 1
ATOM 2746 C CA . TYR A 1 349 ? -4.333 -14.544 -6.419 1.00 97.94 349 TYR A CA 1
ATOM 2747 C C . TYR A 1 349 ? -3.410 -15.110 -5.331 1.00 97.94 349 TYR A C 1
ATOM 2749 O O . TYR A 1 349 ? -3.419 -14.649 -4.184 1.00 97.94 349 TYR A O 1
ATOM 2757 N N . GLU A 1 350 ? -2.546 -16.049 -5.715 1.00 96.00 350 GLU A N 1
ATOM 2758 C CA . GLU A 1 350 ? -1.410 -16.477 -4.899 1.00 96.00 350 GLU A CA 1
ATOM 2759 C C . GLU A 1 350 ? -0.290 -15.434 -5.022 1.00 96.00 350 GLU A C 1
ATOM 2761 O O . GLU A 1 350 ? 0.260 -15.222 -6.106 1.00 96.00 350 GLU A O 1
ATOM 2766 N N . VAL A 1 351 ? 0.028 -14.750 -3.915 1.00 96.19 351 VAL A N 1
ATOM 2767 C CA . VAL A 1 351 ? 0.948 -13.600 -3.906 1.00 96.19 351 VAL A CA 1
ATOM 2768 C C . VAL A 1 351 ? 2.070 -13.776 -2.893 1.00 96.19 351 VAL A C 1
ATOM 2770 O O . VAL A 1 351 ? 1.830 -13.764 -1.678 1.00 96.19 351 VAL A O 1
ATOM 2773 N N . ARG A 1 352 ? 3.306 -13.777 -3.393 1.00 95.06 352 ARG A N 1
ATOM 2774 C CA . ARG A 1 352 ? 4.537 -13.735 -2.599 1.00 95.06 352 ARG A CA 1
ATOM 2775 C C . ARG A 1 352 ? 5.134 -12.330 -2.627 1.00 95.06 352 ARG A C 1
ATOM 2777 O O . ARG A 1 352 ? 5.444 -11.814 -3.698 1.00 95.06 352 ARG A O 1
ATOM 2784 N N . ASN A 1 353 ? 5.319 -11.703 -1.468 1.00 95.25 353 ASN A N 1
ATOM 2785 C CA . ASN A 1 353 ? 6.030 -10.425 -1.408 1.00 95.25 353 ASN A CA 1
ATOM 2786 C C . ASN A 1 353 ? 7.545 -10.679 -1.386 1.00 95.25 353 ASN A C 1
ATOM 2788 O O . ASN A 1 353 ? 8.004 -11.575 -0.684 1.00 95.25 353 ASN A O 1
ATOM 2792 N N . CYS A 1 354 ? 8.318 -9.911 -2.153 1.00 97.25 354 CYS A N 1
ATOM 2793 C CA . CYS A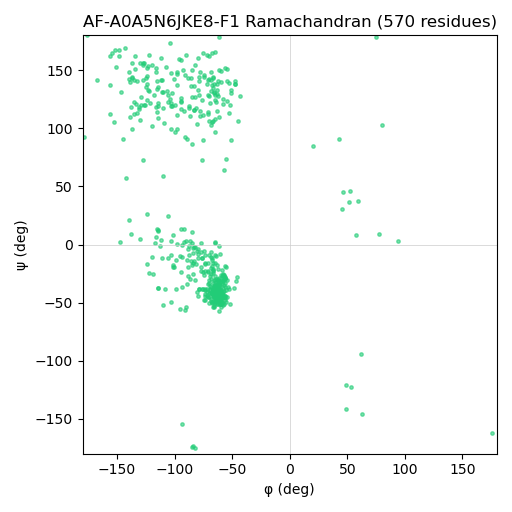 1 354 ? 9.774 -10.045 -2.225 1.00 97.25 354 CYS A CA 1
ATOM 2794 C C . CYS A 1 354 ? 10.471 -8.724 -1.881 1.00 97.25 354 CYS A C 1
ATOM 2796 O O . CYS A 1 354 ? 9.924 -7.633 -2.088 1.00 97.25 354 CYS A O 1
ATOM 2798 N N . GLY A 1 355 ? 11.688 -8.827 -1.351 1.00 96.94 355 GLY A N 1
ATOM 2799 C CA . GLY A 1 355 ? 12.595 -7.701 -1.161 1.00 96.94 355 GLY A CA 1
ATOM 2800 C C . GLY A 1 355 ? 13.464 -7.461 -2.392 1.00 96.94 355 GLY A C 1
ATOM 2801 O O . GLY A 1 355 ? 13.909 -8.400 -3.054 1.00 96.94 355 GLY A O 1
ATOM 2802 N N . GLY A 1 356 ? 13.728 -6.191 -2.687 1.00 96.88 356 GLY A N 1
ATOM 2803 C CA . GLY A 1 356 ? 14.571 -5.744 -3.786 1.00 96.88 356 GLY A CA 1
ATOM 2804 C C . GLY A 1 356 ? 15.552 -4.643 -3.382 1.00 96.88 356 GLY A C 1
ATOM 2805 O O . GLY A 1 356 ? 15.398 -3.967 -2.359 1.00 96.88 356 GLY A O 1
ATOM 2806 N N . ARG A 1 357 ? 16.576 -4.468 -4.213 1.00 97.00 357 ARG A N 1
ATOM 2807 C CA . ARG A 1 357 ? 17.596 -3.424 -4.108 1.00 97.00 357 ARG A CA 1
ATOM 2808 C C . ARG A 1 357 ? 17.489 -2.525 -5.320 1.00 97.00 357 ARG A C 1
ATOM 2810 O O . ARG A 1 357 ? 17.697 -2.990 -6.442 1.00 97.00 357 ARG A O 1
ATOM 2817 N N . VAL A 1 358 ? 17.196 -1.249 -5.107 1.00 96.62 358 VAL A N 1
ATOM 2818 C CA . VAL A 1 358 ? 17.235 -0.255 -6.184 1.00 96.62 358 VAL A CA 1
ATOM 2819 C C . VAL A 1 358 ? 18.680 -0.072 -6.651 1.00 96.62 358 VAL A C 1
ATOM 2821 O O . VAL A 1 358 ? 19.607 0.031 -5.845 1.00 96.62 358 VAL A O 1
ATOM 2824 N N . ALA A 1 359 ? 18.876 -0.051 -7.965 1.00 97.12 359 ALA A N 1
ATOM 2825 C CA . ALA A 1 359 ? 20.161 0.233 -8.579 1.00 97.12 359 ALA A CA 1
ATOM 2826 C C . ALA A 1 359 ? 20.531 1.706 -8.386 1.00 97.12 359 ALA A C 1
ATOM 2828 O O . ALA A 1 359 ? 19.702 2.607 -8.532 1.00 97.12 359 ALA A O 1
ATOM 2829 N N . ARG A 1 360 ? 21.811 1.988 -8.156 1.00 95.69 360 ARG A N 1
ATOM 2830 C CA . ARG A 1 360 ? 22.324 3.356 -8.012 1.00 95.69 360 ARG A CA 1
ATOM 2831 C C . ARG A 1 360 ? 22.267 4.164 -9.309 1.00 95.69 360 ARG A C 1
ATOM 2833 O O . ARG A 1 360 ? 22.315 5.393 -9.254 1.00 95.69 360 ARG A O 1
ATOM 2840 N N . ALA A 1 361 ? 22.037 3.519 -10.456 1.00 95.31 361 ALA A N 1
ATOM 2841 C CA . ALA A 1 361 ? 21.620 4.188 -11.692 1.00 95.31 361 ALA A CA 1
ATOM 2842 C C . ALA A 1 361 ? 20.301 4.977 -11.538 1.00 95.31 361 ALA A C 1
ATOM 2844 O O . ALA A 1 361 ? 20.095 5.959 -12.249 1.00 95.31 361 ALA A O 1
ATOM 2845 N N . MET A 1 362 ? 19.442 4.600 -10.584 1.00 94.19 362 MET A N 1
ATOM 2846 C CA . MET A 1 362 ? 18.183 5.284 -10.258 1.00 94.19 362 MET A CA 1
ATOM 2847 C C . MET A 1 362 ? 18.342 6.347 -9.159 1.00 94.19 362 MET A C 1
ATOM 2849 O O . MET A 1 362 ? 17.363 6.971 -8.753 1.00 94.19 362 MET A O 1
ATOM 2853 N N . SER A 1 363 ? 19.562 6.572 -8.659 1.00 93.38 363 SER A N 1
ATOM 2854 C CA . SER A 1 363 ? 19.811 7.538 -7.587 1.00 93.38 363 SER A CA 1
ATOM 2855 C C . SER A 1 363 ? 19.383 8.948 -8.004 1.00 93.38 363 SER A C 1
ATOM 2857 O O . SER A 1 363 ? 19.683 9.363 -9.127 1.00 93.38 363 SER A O 1
ATOM 2859 N N . PRO A 1 364 ? 18.771 9.754 -7.118 1.00 90.06 364 PRO A N 1
ATOM 2860 C CA . PRO A 1 364 ? 18.463 11.151 -7.427 1.00 90.06 364 PRO A CA 1
ATOM 2861 C C . PRO A 1 364 ? 19.730 12.008 -7.563 1.00 90.06 364 PRO A C 1
ATOM 2863 O O . PRO A 1 364 ? 19.691 13.066 -8.193 1.00 90.06 364 PRO A O 1
ATOM 2866 N N . TYR A 1 365 ? 20.870 11.552 -7.036 1.00 91.69 365 TYR A N 1
ATOM 2867 C CA . TYR A 1 365 ? 22.133 12.285 -7.051 1.00 91.69 365 TYR A CA 1
ATOM 2868 C C . TYR A 1 365 ? 22.927 12.004 -8.342 1.00 91.69 365 TYR A C 1
ATOM 2870 O O . TYR A 1 365 ? 23.317 10.857 -8.578 1.00 91.69 365 TYR A O 1
ATOM 2878 N N . PRO A 1 366 ? 23.214 13.023 -9.180 1.00 92.38 366 PRO A N 1
ATOM 2879 C CA . PRO A 1 366 ? 23.921 12.827 -10.449 1.00 92.38 366 PRO A CA 1
ATOM 2880 C C . PRO A 1 366 ? 25.302 12.177 -10.312 1.00 92.38 366 PRO A C 1
ATOM 2882 O O . PRO A 1 366 ? 25.660 11.351 -11.147 1.00 92.38 366 PRO A O 1
ATOM 2885 N N . ASP A 1 367 ? 26.059 12.502 -9.261 1.00 93.62 367 ASP A N 1
ATOM 2886 C CA . ASP A 1 367 ? 27.386 11.915 -9.022 1.00 93.62 367 ASP A CA 1
ATOM 2887 C C . ASP A 1 367 ? 27.331 10.418 -8.732 1.00 93.62 367 ASP A C 1
ATOM 2889 O O . ASP A 1 367 ? 28.188 9.664 -9.188 1.00 93.62 367 ASP A O 1
ATOM 2893 N N . VAL A 1 368 ? 26.298 9.968 -8.017 1.00 92.81 368 VAL A N 1
ATOM 2894 C CA . VAL A 1 368 ? 26.087 8.542 -7.758 1.00 92.81 368 VAL A CA 1
ATOM 2895 C C . VAL A 1 368 ? 25.773 7.823 -9.067 1.00 92.81 368 VAL A C 1
ATOM 2897 O O . VAL A 1 368 ? 26.387 6.801 -9.355 1.00 92.81 368 VAL A O 1
ATOM 2900 N N . ARG A 1 369 ? 24.900 8.394 -9.910 1.00 94.00 369 ARG A N 1
ATOM 2901 C CA . ARG A 1 369 ? 24.597 7.814 -11.228 1.00 94.00 369 ARG A CA 1
ATOM 2902 C C . ARG A 1 369 ? 25.831 7.746 -12.130 1.00 94.00 369 ARG A C 1
ATOM 2904 O O . ARG A 1 369 ? 26.023 6.742 -12.797 1.00 94.00 369 ARG A O 1
ATOM 2911 N N . ARG A 1 370 ? 26.678 8.780 -12.144 1.00 93.06 370 ARG A N 1
ATOM 2912 C CA . ARG A 1 370 ? 27.896 8.798 -12.975 1.00 93.06 370 ARG A CA 1
ATOM 2913 C C . ARG A 1 370 ? 28.940 7.776 -12.533 1.00 93.06 370 ARG A C 1
ATOM 2915 O O . ARG A 1 370 ? 29.555 7.143 -13.378 1.00 93.06 370 ARG A O 1
ATOM 2922 N N . ASN A 1 371 ? 29.143 7.634 -11.225 1.00 94.31 371 ASN A N 1
ATOM 2923 C CA . ASN A 1 371 ? 30.285 6.890 -10.689 1.00 94.31 371 ASN A CA 1
ATOM 2924 C C . ASN A 1 371 ? 29.931 5.473 -10.218 1.00 94.31 371 ASN A C 1
ATOM 2926 O O . ASN A 1 371 ? 30.824 4.664 -9.989 1.00 94.31 371 ASN A O 1
ATOM 2930 N N . GLN A 1 372 ? 28.647 5.184 -9.998 1.00 93.62 372 GLN A N 1
ATOM 2931 C CA . GLN A 1 372 ? 28.189 3.963 -9.331 1.00 93.62 372 GLN A CA 1
ATOM 2932 C C . GLN A 1 372 ? 26.935 3.366 -9.992 1.00 93.62 372 GLN A C 1
ATOM 2934 O O . GLN A 1 372 ? 26.230 2.596 -9.357 1.00 93.62 372 GLN A O 1
ATOM 2939 N N . SER A 1 373 ? 26.623 3.683 -11.255 1.00 92.94 373 SER A N 1
ATOM 2940 C CA . SER A 1 373 ? 25.410 3.181 -11.934 1.00 92.94 373 SER A CA 1
ATOM 2941 C C . SER A 1 373 ? 25.280 1.656 -11.958 1.00 92.94 373 SER A C 1
ATOM 2943 O O . SER A 1 373 ? 24.163 1.147 -11.960 1.00 92.94 373 SER A O 1
ATOM 2945 N N . ALA A 1 374 ? 26.400 0.930 -11.969 1.00 90.06 374 ALA A N 1
ATOM 2946 C CA . ALA A 1 374 ? 26.422 -0.529 -12.025 1.00 90.06 374 ALA A CA 1
ATOM 2947 C C . ALA A 1 374 ? 26.151 -1.223 -10.675 1.00 90.06 374 ALA A C 1
ATOM 2949 O O . ALA A 1 374 ? 26.022 -2.445 -10.654 1.00 90.06 374 ALA A O 1
ATOM 2950 N N . THR A 1 375 ? 26.094 -0.476 -9.568 1.00 94.62 375 THR A N 1
ATOM 2951 C CA . THR A 1 375 ? 25.888 -1.014 -8.215 1.00 94.62 375 THR A CA 1
ATOM 2952 C C . THR A 1 375 ? 24.456 -0.783 -7.723 1.00 94.62 375 THR A C 1
ATOM 2954 O O . THR A 1 375 ? 23.643 -0.115 -8.366 1.00 94.62 375 THR A O 1
ATOM 2957 N N . TYR A 1 376 ? 24.132 -1.350 -6.570 1.00 95.75 376 TYR A N 1
ATOM 2958 C CA . TYR A 1 376 ? 22.826 -1.426 -5.942 1.00 95.75 376 TYR A CA 1
ATOM 2959 C C . TYR A 1 376 ? 22.909 -0.972 -4.481 1.00 95.75 376 TYR A C 1
ATOM 2961 O O . TYR A 1 376 ? 23.959 -0.998 -3.831 1.00 95.75 376 TYR A O 1
ATOM 2969 N N . ASP A 1 377 ? 21.777 -0.532 -3.946 1.00 94.12 377 ASP A N 1
ATOM 2970 C CA . ASP A 1 377 ? 21.654 -0.179 -2.536 1.00 94.12 377 ASP A CA 1
ATOM 2971 C C . ASP A 1 377 ? 21.363 -1.403 -1.638 1.00 94.12 377 ASP A C 1
ATOM 2973 O O . ASP A 1 377 ? 21.418 -2.571 -2.044 1.00 94.12 377 ASP A O 1
ATOM 2977 N N . GLY A 1 378 ? 21.110 -1.133 -0.353 1.00 93.06 378 GLY A N 1
ATOM 2978 C CA . GLY A 1 378 ? 20.540 -2.107 0.579 1.00 93.06 378 GLY A CA 1
ATOM 2979 C C . GLY A 1 378 ? 19.141 -2.572 0.154 1.00 93.06 378 GLY A C 1
ATOM 2980 O O . GLY A 1 378 ? 18.589 -2.090 -0.833 1.00 93.06 378 GLY A O 1
ATOM 2981 N N . TRP A 1 379 ? 18.544 -3.483 0.924 1.00 95.44 379 TRP A N 1
ATOM 2982 C CA . TRP A 1 379 ? 17.128 -3.822 0.760 1.00 95.44 379 TRP A CA 1
ATOM 2983 C C . TRP A 1 379 ? 16.276 -2.577 1.023 1.00 95.44 379 TRP A C 1
ATOM 2985 O O . TRP A 1 379 ? 16.230 -2.072 2.143 1.00 95.44 379 TRP A O 1
ATOM 2995 N N . ASN A 1 380 ? 15.668 -2.037 -0.029 1.00 94.88 380 ASN A N 1
ATOM 2996 C CA . ASN A 1 380 ? 14.917 -0.781 0.026 1.00 94.88 380 ASN A CA 1
ATOM 2997 C C . ASN A 1 380 ? 13.723 -0.734 -0.940 1.00 94.88 380 ASN A C 1
ATOM 2999 O O . ASN A 1 380 ? 13.043 0.289 -1.009 1.00 94.88 380 ASN A O 1
ATOM 3003 N N . HIS A 1 381 ? 13.464 -1.822 -1.668 1.00 97.00 381 HIS A N 1
ATOM 3004 C CA . HIS A 1 381 ? 12.331 -1.955 -2.577 1.00 97.00 381 HIS A CA 1
ATOM 3005 C C . HIS A 1 381 ? 11.486 -3.170 -2.218 1.00 97.00 381 HIS A C 1
ATOM 3007 O O . HIS A 1 381 ? 12.018 -4.199 -1.814 1.00 97.00 381 HIS A O 1
ATOM 3013 N N . MET A 1 382 ? 10.177 -3.057 -2.395 1.00 96.88 382 MET A N 1
ATOM 3014 C CA . MET A 1 382 ? 9.229 -4.159 -2.264 1.00 96.88 382 MET A CA 1
ATOM 3015 C C . MET A 1 382 ? 8.609 -4.404 -3.629 1.00 96.88 382 MET A C 1
ATOM 3017 O O . MET A 1 382 ? 8.281 -3.437 -4.307 1.00 96.88 382 MET A O 1
ATOM 3021 N N . LEU A 1 383 ? 8.396 -5.662 -3.999 1.00 97.50 383 LEU A N 1
ATOM 3022 C CA . LEU A 1 383 ? 7.591 -6.047 -5.160 1.00 97.50 383 LEU A CA 1
ATOM 3023 C C . LEU A 1 383 ? 6.789 -7.317 -4.859 1.00 97.50 383 LEU A C 1
ATOM 3025 O O . LEU A 1 383 ? 7.032 -7.993 -3.857 1.00 97.50 383 LEU A O 1
ATOM 3029 N N . ASN A 1 384 ? 5.847 -7.643 -5.737 1.00 98.00 384 ASN A N 1
ATOM 3030 C CA . ASN A 1 384 ? 5.007 -8.828 -5.626 1.00 98.00 384 ASN A CA 1
ATOM 3031 C C . ASN A 1 384 ? 5.361 -9.834 -6.725 1.00 98.00 384 ASN A C 1
ATOM 3033 O O . ASN A 1 384 ? 5.604 -9.454 -7.870 1.00 98.00 384 ASN A O 1
ATOM 3037 N N . LEU A 1 385 ? 5.349 -11.120 -6.387 1.00 98.56 385 LEU A N 1
ATOM 3038 C CA . LEU A 1 385 ? 5.272 -12.216 -7.344 1.00 98.56 385 LEU A CA 1
ATOM 3039 C C . LEU A 1 385 ? 3.871 -12.819 -7.272 1.00 98.56 385 LEU A C 1
ATOM 3041 O O . LEU A 1 385 ? 3.375 -13.093 -6.179 1.00 98.56 385 LEU A O 1
ATOM 3045 N N . VAL A 1 386 ? 3.245 -13.022 -8.426 1.00 98.50 386 VAL A N 1
ATOM 3046 C CA . VAL A 1 386 ? 1.906 -13.608 -8.557 1.00 98.50 386 VAL A CA 1
ATOM 3047 C C . VAL A 1 386 ? 2.003 -14.898 -9.349 1.00 98.50 386 VAL A C 1
ATOM 3049 O O . VAL A 1 386 ? 2.594 -14.894 -10.430 1.00 98.50 386 VAL A O 1
ATOM 3052 N N . ARG A 1 387 ? 1.448 -15.996 -8.833 1.00 98.06 387 ARG A N 1
ATOM 3053 C CA . ARG A 1 387 ? 1.440 -17.267 -9.563 1.00 98.06 387 ARG A CA 1
ATOM 3054 C C . ARG A 1 387 ? 0.253 -17.325 -10.520 1.00 98.06 387 ARG A C 1
ATOM 3056 O O . ARG A 1 387 ? -0.882 -17.082 -10.116 1.00 98.06 387 ARG A O 1
ATOM 3063 N N . LEU A 1 388 ? 0.541 -17.613 -11.787 1.00 98.12 388 LEU A N 1
ATOM 3064 C CA . LEU A 1 388 ? -0.430 -17.813 -12.858 1.00 98.12 388 LEU A CA 1
ATOM 3065 C C . LEU A 1 388 ? -0.098 -19.112 -13.597 1.00 98.12 388 LEU A C 1
ATOM 3067 O O . LEU A 1 388 ? 0.965 -19.231 -14.217 1.00 98.12 388 LEU A O 1
ATOM 3071 N N . ASP A 1 389 ? -1.009 -20.076 -13.531 1.00 96.50 389 ASP A N 1
ATOM 3072 C CA . ASP A 1 389 ? -0.797 -21.478 -13.873 1.00 96.50 389 ASP A CA 1
ATOM 3073 C C . ASP A 1 389 ? 0.485 -21.992 -13.181 1.00 96.50 389 ASP A C 1
ATOM 3075 O O . ASP A 1 389 ? 0.632 -21.906 -11.960 1.00 96.50 389 ASP A O 1
ATOM 3079 N N . ASP A 1 390 ? 1.466 -22.458 -13.952 1.00 94.19 390 ASP A N 1
ATOM 3080 C CA . ASP A 1 390 ? 2.727 -22.990 -13.429 1.00 94.19 390 ASP A CA 1
ATOM 3081 C C . ASP A 1 390 ? 3.858 -21.955 -13.308 1.00 94.19 390 ASP A C 1
ATOM 3083 O O . ASP A 1 390 ? 5.020 -22.318 -13.107 1.00 94.19 390 ASP A O 1
ATOM 3087 N N . GLU A 1 391 ? 3.553 -20.660 -13.418 1.00 96.75 391 GLU A N 1
ATOM 3088 C CA . GLU A 1 391 ? 4.562 -19.617 -13.585 1.00 96.75 391 GLU A CA 1
ATOM 3089 C C . GLU A 1 391 ? 4.382 -18.407 -12.663 1.00 96.75 391 GLU A C 1
ATOM 3091 O O . GLU A 1 391 ? 3.280 -17.912 -12.450 1.00 96.75 391 GLU A O 1
ATOM 3096 N N . TRP A 1 392 ? 5.499 -17.879 -12.160 1.00 98.25 392 TRP A N 1
ATOM 3097 C CA . TRP A 1 392 ? 5.520 -16.633 -11.399 1.00 98.25 392 TRP A CA 1
ATOM 3098 C C . TRP A 1 392 ? 5.616 -15.420 -12.321 1.00 98.25 392 TRP A C 1
ATOM 3100 O O . TRP A 1 392 ? 6.418 -15.394 -13.250 1.00 98.25 392 TRP A O 1
ATOM 3110 N N . TYR A 1 393 ? 4.832 -14.390 -12.025 1.00 98.56 393 TYR A N 1
ATOM 3111 C CA . TYR A 1 393 ? 4.864 -13.090 -12.683 1.00 98.56 393 TYR A CA 1
ATOM 3112 C C . TYR A 1 393 ? 5.307 -12.025 -11.691 1.00 98.56 393 TYR A C 1
ATOM 3114 O O . TYR A 1 393 ? 4.813 -11.973 -10.568 1.00 98.56 393 TYR A O 1
ATOM 3122 N N . VAL A 1 394 ? 6.210 -11.150 -12.117 1.00 98.38 394 VAL A N 1
ATOM 3123 C CA . VAL A 1 394 ? 6.602 -9.965 -11.362 1.00 98.38 394 VAL A CA 1
ATOM 3124 C C . VAL A 1 394 ? 5.541 -8.888 -11.531 1.00 98.38 394 VAL A C 1
ATOM 3126 O O . VAL A 1 394 ? 5.156 -8.548 -12.650 1.00 98.38 394 VAL A O 1
ATOM 3129 N N . VAL A 1 395 ? 5.087 -8.343 -10.407 1.00 98.19 395 VAL A N 1
ATOM 3130 C CA . VAL A 1 395 ? 4.067 -7.302 -10.322 1.00 98.19 395 VAL A CA 1
ATOM 3131 C C . VAL A 1 395 ? 4.558 -6.221 -9.368 1.00 98.19 395 VAL A C 1
ATOM 3133 O O . VAL A 1 395 ? 4.715 -6.443 -8.168 1.00 98.19 395 VAL A O 1
ATOM 3136 N N . ASP A 1 396 ? 4.811 -5.036 -9.911 1.00 97.69 396 ASP A N 1
ATOM 3137 C CA . ASP A 1 396 ? 5.368 -3.914 -9.162 1.00 97.69 396 ASP A CA 1
ATOM 3138 C C . ASP A 1 396 ? 4.673 -2.612 -9.560 1.00 97.69 396 ASP A C 1
ATOM 3140 O O . ASP A 1 396 ? 4.855 -2.102 -10.668 1.00 97.69 396 ASP A O 1
ATOM 3144 N N . VAL A 1 397 ? 3.882 -2.082 -8.628 1.00 97.06 397 VAL A N 1
ATOM 3145 C CA . VAL A 1 397 ? 3.180 -0.797 -8.755 1.00 97.06 397 VAL A CA 1
ATOM 3146 C C . VAL A 1 397 ? 3.863 0.318 -7.950 1.00 97.06 397 VAL A C 1
ATOM 3148 O O . VAL A 1 397 ? 3.378 1.443 -7.901 1.00 97.06 397 VAL A O 1
ATOM 3151 N N . GLY A 1 398 ? 5.001 0.022 -7.314 1.00 95.44 398 GLY A N 1
ATOM 3152 C CA . GLY A 1 398 ? 5.635 0.867 -6.303 1.00 95.44 398 GLY A CA 1
ATOM 3153 C C . GLY A 1 398 ? 6.969 1.493 -6.710 1.00 95.44 398 GLY A C 1
ATOM 3154 O O . GLY A 1 398 ? 7.586 2.152 -5.882 1.00 95.44 398 GLY A O 1
ATOM 3155 N N . MET A 1 399 ? 7.443 1.310 -7.944 1.00 93.19 399 MET A N 1
ATOM 3156 C CA . MET A 1 399 ? 8.725 1.870 -8.421 1.00 93.19 399 MET A CA 1
ATOM 3157 C C . MET A 1 399 ? 8.604 3.298 -9.005 1.00 93.19 399 MET A C 1
ATOM 3159 O O . MET A 1 399 ? 9.594 3.899 -9.431 1.00 93.19 399 MET A O 1
ATOM 3163 N N . GLY A 1 400 ? 7.395 3.868 -9.052 1.00 89.69 400 GLY A N 1
ATOM 3164 C CA . GLY A 1 400 ? 7.152 5.171 -9.680 1.00 89.69 400 GLY A CA 1
ATOM 3165 C C . GLY A 1 400 ? 7.469 5.154 -11.182 1.00 89.69 400 GLY A C 1
ATOM 3166 O O . GLY A 1 400 ? 7.284 4.138 -11.847 1.00 89.69 400 GLY A O 1
ATOM 3167 N N . SER A 1 401 ? 7.975 6.262 -11.738 1.00 87.19 401 SER A N 1
ATOM 3168 C CA . SER A 1 401 ? 8.190 6.458 -13.191 1.00 87.19 401 SER A CA 1
ATOM 3169 C C . SER A 1 401 ? 9.117 5.429 -13.853 1.00 87.19 401 SER A C 1
ATOM 3171 O O . SER A 1 401 ? 9.045 5.215 -15.068 1.00 87.19 401 SER A O 1
ATOM 3173 N N . MET A 1 402 ? 9.963 4.768 -13.063 1.00 82.12 402 MET A N 1
ATOM 3174 C CA . MET A 1 402 ? 10.969 3.808 -13.525 1.00 82.12 402 MET A CA 1
ATOM 3175 C C . MET A 1 402 ? 10.470 2.353 -13.499 1.00 82.12 402 MET A C 1
ATOM 3177 O O . MET A 1 402 ? 11.210 1.442 -13.870 1.00 82.12 402 MET A O 1
ATOM 3181 N N . GLY A 1 403 ? 9.225 2.130 -13.067 1.00 81.31 403 GLY A N 1
ATOM 3182 C CA . GLY A 1 403 ? 8.630 0.806 -12.941 1.00 81.31 403 GLY A CA 1
ATOM 3183 C C . GLY A 1 403 ? 8.287 0.114 -14.266 1.00 81.31 403 GLY A C 1
ATOM 3184 O O . GLY A 1 403 ? 8.208 0.763 -15.317 1.00 81.31 403 GLY A O 1
ATOM 3185 N N . PRO A 1 404 ? 8.076 -1.213 -14.214 1.00 78.81 404 PRO A N 1
ATOM 3186 C CA . PRO A 1 404 ? 7.754 -2.053 -15.367 1.00 78.81 404 PRO A CA 1
ATOM 3187 C C . PRO A 1 404 ? 6.383 -1.758 -15.973 1.00 78.81 404 PRO A C 1
ATOM 3189 O O . PRO A 1 404 ? 6.215 -1.994 -17.163 1.00 78.81 404 PRO A O 1
ATOM 3192 N N . ASN A 1 405 ? 5.440 -1.179 -15.219 1.00 85.88 405 ASN A N 1
ATOM 3193 C CA . ASN A 1 405 ? 4.111 -0.726 -15.672 1.00 85.88 405 ASN A CA 1
ATOM 3194 C C . ASN A 1 405 ? 3.216 -1.804 -16.310 1.00 85.88 405 ASN A C 1
ATOM 3196 O O . ASN A 1 405 ? 2.148 -1.500 -16.835 1.00 85.88 405 ASN A O 1
ATOM 3200 N N . LEU A 1 406 ? 3.643 -3.062 -16.249 1.00 93.75 406 LEU A N 1
ATOM 3201 C CA . LEU A 1 406 ? 2.886 -4.251 -16.603 1.00 93.75 406 LEU A CA 1
ATOM 3202 C C . LEU A 1 406 ? 3.391 -5.437 -15.764 1.00 93.75 406 LEU A C 1
ATOM 3204 O O . LEU A 1 406 ? 4.566 -5.452 -15.388 1.00 93.75 406 LEU A O 1
ATOM 3208 N N . PRO A 1 407 ? 2.542 -6.443 -15.505 1.00 97.12 407 PRO A N 1
ATOM 3209 C CA . PRO A 1 407 ? 2.980 -7.763 -15.070 1.00 97.12 407 PRO A CA 1
ATOM 3210 C C . PRO A 1 407 ? 3.837 -8.442 -16.143 1.00 97.12 407 PRO A C 1
ATOM 3212 O O . PRO A 1 407 ? 3.475 -8.417 -17.321 1.00 97.12 407 PRO A O 1
ATOM 3215 N N . TYR A 1 408 ? 4.926 -9.102 -15.753 1.00 97.06 408 TYR A N 1
ATOM 3216 C CA . TYR A 1 408 ? 5.776 -9.857 -16.682 1.00 97.06 408 TYR A CA 1
ATOM 3217 C C . TYR A 1 408 ? 6.256 -11.180 -16.078 1.00 97.06 408 TYR A C 1
ATOM 3219 O O . TYR A 1 408 ? 6.435 -11.258 -14.865 1.00 97.06 408 TYR A O 1
ATOM 3227 N N . PRO A 1 409 ? 6.465 -12.231 -16.890 1.00 97.75 409 PRO A N 1
ATOM 3228 C CA . PRO A 1 409 ? 6.872 -13.535 -16.383 1.00 97.75 409 PRO A CA 1
ATOM 3229 C C . PRO A 1 409 ? 8.287 -13.496 -15.791 1.00 97.75 409 PRO A C 1
ATOM 3231 O O . PRO A 1 409 ? 9.192 -12.845 -16.321 1.00 97.75 409 PRO A O 1
ATOM 3234 N N . LEU A 1 410 ? 8.488 -14.243 -14.709 1.00 97.81 410 LEU A N 1
ATOM 3235 C CA . LEU A 1 410 ? 9.774 -14.458 -14.057 1.00 97.81 410 LEU A CA 1
ATOM 3236 C C . LEU A 1 410 ? 10.610 -15.460 -14.875 1.00 97.81 410 LEU A C 1
ATOM 3238 O O . LEU A 1 410 ? 10.758 -16.625 -14.513 1.00 97.81 410 LEU A O 1
ATOM 3242 N N . ARG A 1 411 ? 11.120 -15.008 -16.026 1.00 97.69 411 ARG A N 1
ATOM 3243 C CA . ARG A 1 411 ? 11.956 -15.796 -16.945 1.00 97.69 411 ARG A CA 1
ATOM 3244 C C . ARG A 1 411 ? 13.279 -15.097 -17.218 1.00 97.69 411 ARG A C 1
ATOM 3246 O O . ARG A 1 411 ? 13.313 -13.898 -17.497 1.00 97.69 411 ARG A O 1
ATOM 3253 N N . ASP A 1 412 ? 14.363 -15.865 -17.190 1.00 97.56 412 ASP A N 1
ATOM 3254 C CA . ASP A 1 412 ? 15.684 -15.358 -17.557 1.00 97.56 412 ASP A CA 1
ATOM 3255 C C . ASP A 1 412 ? 15.721 -14.997 -19.045 1.00 97.56 412 ASP A C 1
ATOM 3257 O O . ASP A 1 412 ? 15.276 -15.768 -19.895 1.00 97.56 412 ASP A O 1
ATOM 3261 N N . GLY A 1 413 ? 16.213 -13.798 -19.352 1.00 95.88 413 GLY A N 1
ATOM 3262 C CA . GLY A 1 413 ? 16.262 -13.259 -20.707 1.00 95.88 413 GLY A CA 1
ATOM 3263 C C . GLY A 1 413 ? 14.929 -12.727 -21.238 1.00 95.88 413 GLY A C 1
ATOM 3264 O O . GLY A 1 413 ? 14.859 -12.399 -22.420 1.00 95.88 413 GLY A O 1
ATOM 3265 N N . PHE A 1 414 ? 13.879 -12.619 -20.415 1.00 97.44 414 PHE A N 1
ATOM 3266 C CA . PHE A 1 414 ? 12.615 -12.028 -20.858 1.00 97.44 414 PHE A CA 1
ATOM 3267 C C . PHE A 1 414 ? 12.815 -10.565 -21.264 1.00 97.44 414 PHE A C 1
ATOM 3269 O O . PHE A 1 414 ? 13.326 -9.779 -20.470 1.00 97.44 414 PHE A O 1
ATOM 3276 N N . GLU A 1 415 ? 12.368 -10.196 -22.465 1.00 95.88 415 GLU A N 1
ATOM 3277 C CA . GLU A 1 415 ? 12.328 -8.820 -22.962 1.00 95.88 415 GLU A CA 1
ATOM 3278 C C . GLU A 1 415 ? 10.936 -8.465 -23.476 1.00 95.88 415 GLU A C 1
ATOM 3280 O O . GLU A 1 415 ? 10.273 -9.276 -24.123 1.00 95.88 415 GLU A O 1
ATOM 3285 N N . THR A 1 416 ? 10.503 -7.230 -23.230 1.00 94.62 416 THR A N 1
ATOM 3286 C CA . THR A 1 416 ? 9.270 -6.697 -23.821 1.00 94.62 416 THR A CA 1
ATOM 3287 C C . THR A 1 416 ? 9.285 -5.173 -23.879 1.00 94.62 416 THR A C 1
ATOM 3289 O O . THR A 1 416 ? 10.057 -4.507 -23.183 1.00 94.62 416 THR A O 1
ATOM 3292 N N . THR A 1 417 ? 8.413 -4.597 -24.701 1.00 92.94 417 THR A N 1
ATOM 3293 C CA . THR A 1 417 ? 8.133 -3.161 -24.680 1.00 92.94 417 THR A CA 1
ATOM 3294 C C . THR A 1 417 ? 7.245 -2.834 -23.485 1.00 92.94 417 THR A C 1
ATOM 3296 O O . THR A 1 417 ? 6.161 -3.390 -23.342 1.00 92.94 417 THR A O 1
ATOM 3299 N N . SER A 1 418 ? 7.699 -1.909 -22.636 1.00 90.94 418 SER A N 1
ATOM 3300 C CA . SER A 1 418 ? 6.933 -1.451 -21.471 1.00 90.94 418 SER A CA 1
ATOM 3301 C C . SER A 1 418 ? 6.135 -0.183 -21.780 1.00 90.94 418 SER A C 1
ATOM 3303 O O . SER A 1 418 ? 4.916 -0.173 -21.660 1.00 90.94 418 SER A O 1
ATOM 3305 N N . ILE A 1 419 ? 6.809 0.873 -22.242 1.00 90.31 419 ILE A N 1
ATOM 3306 C CA . ILE A 1 419 ? 6.180 2.103 -22.753 1.00 90.31 419 ILE A CA 1
ATOM 3307 C C . ILE A 1 419 ? 6.925 2.457 -24.032 1.00 90.31 419 ILE A C 1
ATOM 3309 O O . ILE A 1 419 ? 8.082 2.833 -23.911 1.00 90.31 419 ILE A O 1
ATOM 3313 N N . PRO A 1 420 ? 6.347 2.391 -25.237 1.00 87.62 420 PRO A N 1
ATOM 3314 C CA . PRO A 1 420 ? 7.087 2.706 -26.459 1.00 87.62 420 PRO A CA 1
ATOM 3315 C C . PRO A 1 420 ? 7.822 4.069 -26.389 1.00 87.62 420 PRO A C 1
ATOM 3317 O O . PRO A 1 420 ? 7.204 5.069 -26.017 1.00 87.62 420 PRO A O 1
ATOM 3320 N N . PRO A 1 421 ? 9.129 4.152 -26.726 1.00 89.06 421 PRO A N 1
ATOM 3321 C CA . PRO A 1 421 ? 10.011 3.086 -27.217 1.00 89.06 421 PRO A CA 1
ATOM 3322 C C . PRO A 1 421 ? 10.767 2.315 -26.114 1.00 89.06 421 PRO A C 1
ATOM 3324 O O . PRO A 1 421 ? 11.573 1.452 -26.423 1.00 89.06 421 PRO A O 1
ATOM 3327 N N . ARG A 1 422 ? 10.546 2.598 -24.830 1.00 90.94 422 ARG A N 1
ATOM 3328 C CA . ARG A 1 422 ? 11.181 1.926 -23.687 1.00 90.94 422 ARG A CA 1
ATOM 3329 C C . ARG A 1 422 ? 10.918 0.417 -23.681 1.00 90.94 422 ARG A C 1
ATOM 3331 O O . ARG A 1 422 ? 9.773 -0.028 -23.538 1.00 90.94 422 ARG A O 1
ATOM 3338 N N . VAL A 1 423 ? 11.995 -0.361 -23.724 1.00 93.25 423 VAL A N 1
ATOM 3339 C CA . VAL A 1 423 ? 11.985 -1.818 -23.527 1.00 93.25 423 VAL A CA 1
ATOM 3340 C C . VAL A 1 423 ? 12.582 -2.179 -22.173 1.00 93.25 423 VAL A C 1
ATOM 3342 O O . VAL A 1 423 ? 13.392 -1.436 -21.614 1.00 93.25 423 VAL A O 1
ATOM 3345 N N . ILE A 1 424 ? 12.154 -3.313 -21.637 1.00 95.25 424 ILE A N 1
ATOM 3346 C CA . ILE A 1 424 ? 12.597 -3.847 -20.351 1.00 95.25 424 ILE A CA 1
ATOM 3347 C C . ILE A 1 424 ? 13.165 -5.244 -20.542 1.00 95.25 424 ILE A C 1
ATOM 3349 O O . ILE A 1 424 ? 12.762 -5.944 -21.472 1.00 95.25 424 ILE A O 1
ATOM 3353 N N . ARG A 1 425 ? 14.064 -5.647 -19.645 1.00 95.69 425 ARG A N 1
ATOM 3354 C CA . ARG A 1 425 ? 14.614 -7.000 -19.599 1.00 95.69 425 ARG A CA 1
ATOM 3355 C C . ARG A 1 425 ? 14.701 -7.517 -18.174 1.00 95.69 425 ARG A C 1
ATOM 3357 O O . ARG A 1 425 ? 15.076 -6.771 -17.272 1.00 95.69 425 ARG A O 1
ATOM 3364 N N . LEU A 1 426 ? 14.439 -8.806 -18.000 1.00 97.81 426 LEU A N 1
ATOM 3365 C CA . LEU A 1 426 ? 14.724 -9.542 -16.776 1.00 97.81 426 LEU A CA 1
ATOM 3366 C C . LEU A 1 426 ? 15.870 -10.534 -17.013 1.00 97.81 426 LEU A C 1
ATOM 3368 O O . LEU A 1 426 ? 15.852 -11.283 -17.988 1.00 97.81 426 LEU A O 1
ATOM 3372 N N . GLN A 1 427 ? 16.868 -10.551 -16.129 1.00 97.19 427 GLN A N 1
ATOM 3373 C CA . GLN A 1 427 ? 17.980 -11.506 -16.191 1.00 97.19 427 GLN A CA 1
ATOM 3374 C C . GLN A 1 427 ? 18.299 -12.099 -14.827 1.00 97.19 427 GLN A C 1
ATOM 3376 O O . GLN A 1 427 ? 18.342 -11.375 -13.837 1.00 97.19 427 GLN A O 1
ATOM 3381 N N . LEU A 1 428 ? 18.628 -13.384 -14.780 1.00 96.31 428 LEU A N 1
ATOM 3382 C CA . LEU A 1 428 ? 19.141 -14.042 -13.587 1.00 96.31 428 LEU A CA 1
ATOM 3383 C C . LEU A 1 428 ? 20.675 -13.972 -13.579 1.00 96.31 428 LEU A C 1
ATOM 3385 O O . LEU A 1 428 ? 21.369 -14.827 -14.139 1.00 96.31 428 LEU A O 1
ATOM 3389 N N . ARG A 1 429 ? 21.227 -12.938 -12.932 1.00 94.12 429 ARG A N 1
ATOM 3390 C CA . ARG A 1 429 ? 22.672 -12.650 -12.933 1.00 94.12 429 ARG A CA 1
ATOM 3391 C C . ARG A 1 429 ? 23.199 -12.261 -11.557 1.00 94.12 429 ARG A C 1
ATOM 3393 O O . ARG A 1 429 ? 22.464 -11.793 -10.696 1.00 94.12 429 ARG A O 1
ATOM 3400 N N . SER A 1 430 ? 24.492 -12.461 -11.337 1.00 92.12 430 SER A N 1
ATOM 3401 C CA . SER A 1 430 ? 25.161 -11.964 -10.132 1.00 92.12 430 SER A CA 1
ATOM 3402 C C . SER A 1 430 ? 25.358 -10.453 -10.225 1.00 92.12 430 SER A C 1
ATOM 3404 O O . SER A 1 430 ? 25.632 -9.928 -11.309 1.00 92.12 430 SER A O 1
ATOM 3406 N N . ILE A 1 431 ? 25.232 -9.756 -9.095 1.00 92.50 431 ILE A N 1
ATOM 3407 C CA . ILE A 1 431 ? 25.515 -8.318 -9.029 1.00 92.50 431 ILE A CA 1
ATOM 3408 C C . ILE A 1 431 ? 27.013 -8.058 -8.796 1.00 92.50 431 ILE A C 1
ATOM 3410 O O . ILE A 1 431 ? 27.673 -8.892 -8.163 1.00 92.50 431 ILE A O 1
ATOM 3414 N N . PRO A 1 432 ? 27.562 -6.929 -9.285 1.00 88.69 432 PRO A N 1
ATOM 3415 C CA . PRO A 1 432 ? 28.994 -6.625 -9.189 1.00 88.69 432 PRO A CA 1
ATOM 3416 C C . PRO A 1 432 ? 29.570 -6.621 -7.768 1.00 88.69 432 PRO A C 1
ATOM 3418 O O . PRO A 1 432 ? 30.750 -6.898 -7.585 1.00 88.69 432 PRO A O 1
ATOM 3421 N N . GLU A 1 433 ? 28.754 -6.324 -6.759 1.00 89.19 433 GLU A N 1
ATOM 3422 C CA . GLU A 1 433 ? 29.185 -6.207 -5.360 1.00 89.19 433 GLU A CA 1
ATOM 3423 C C . GLU A 1 433 ? 29.222 -7.541 -4.612 1.00 89.19 433 GLU A C 1
ATOM 3425 O O . GLU A 1 433 ? 29.534 -7.582 -3.422 1.00 89.19 433 GLU A O 1
ATOM 3430 N N . SER A 1 434 ? 28.900 -8.650 -5.278 1.00 83.56 434 SER A N 1
ATOM 3431 C CA . SER A 1 434 ? 29.012 -9.968 -4.668 1.00 83.56 434 SER A CA 1
ATOM 3432 C C . SER A 1 434 ? 30.483 -10.371 -4.493 1.00 83.56 434 SER A C 1
ATOM 3434 O O . SER A 1 434 ? 31.173 -10.679 -5.462 1.00 83.56 434 SER A O 1
ATOM 3436 N N . TYR A 1 435 ? 30.937 -10.464 -3.240 1.00 73.00 435 TYR A N 1
ATOM 3437 C CA . TYR A 1 435 ? 32.319 -10.812 -2.873 1.00 73.00 435 TYR A CA 1
ATOM 3438 C C . TYR A 1 435 ? 32.697 -12.293 -3.056 1.00 73.00 435 TYR A C 1
ATOM 3440 O O . TYR A 1 435 ? 33.867 -12.648 -2.915 1.00 73.00 435 TYR A O 1
ATOM 3448 N N . ALA A 1 436 ? 31.738 -13.177 -3.346 1.00 68.81 436 ALA A N 1
ATOM 3449 C CA . ALA A 1 436 ? 32.011 -14.600 -3.543 1.00 68.81 436 ALA A CA 1
ATOM 3450 C C . ALA A 1 436 ? 32.779 -14.837 -4.859 1.00 68.81 436 ALA A C 1
ATOM 3452 O O . ALA A 1 436 ? 32.222 -14.745 -5.955 1.00 68.81 436 ALA A O 1
ATOM 3453 N N . THR A 1 437 ? 34.074 -15.138 -4.744 1.00 65.12 437 THR A N 1
ATOM 3454 C CA . THR A 1 437 ? 34.965 -15.412 -5.877 1.00 65.12 437 THR A CA 1
ATOM 3455 C C . THR A 1 437 ? 34.839 -16.858 -6.369 1.00 65.12 437 THR A C 1
ATOM 3457 O O . THR A 1 437 ? 34.451 -17.775 -5.639 1.00 65.12 437 THR A O 1
ATOM 3460 N N . ARG A 1 438 ? 35.166 -17.077 -7.650 1.00 59.12 438 ARG A N 1
ATOM 3461 C CA . ARG A 1 438 ? 35.223 -18.411 -8.265 1.00 59.12 438 ARG A CA 1
ATOM 3462 C C . ARG A 1 438 ? 36.386 -19.212 -7.667 1.00 59.12 438 ARG A C 1
ATOM 3464 O O . ARG A 1 438 ? 37.531 -19.012 -8.053 1.00 59.12 438 ARG A O 1
ATOM 3471 N N . SER A 1 439 ? 36.086 -20.142 -6.767 1.00 57.38 439 SER A N 1
ATOM 3472 C CA . SER A 1 439 ? 36.928 -21.322 -6.527 1.00 57.38 439 SER A CA 1
ATOM 3473 C C . SER A 1 439 ? 36.425 -22.469 -7.405 1.00 57.38 439 SER A C 1
ATOM 3475 O O . SER A 1 439 ? 35.227 -22.535 -7.678 1.00 57.38 439 SER A O 1
ATOM 3477 N N . ALA A 1 440 ? 37.310 -23.377 -7.830 1.00 60.12 440 ALA A N 1
ATOM 3478 C CA . ALA A 1 440 ? 36.977 -24.518 -8.694 1.00 60.12 440 ALA A CA 1
ATOM 3479 C C . ALA A 1 440 ? 35.855 -25.422 -8.134 1.00 60.12 440 ALA A C 1
ATOM 3481 O O . ALA A 1 440 ? 35.199 -26.117 -8.902 1.00 60.12 440 ALA A O 1
ATOM 3482 N N . ASN A 1 441 ? 35.597 -25.347 -6.821 1.00 62.69 441 ASN A N 1
ATOM 3483 C CA . ASN A 1 441 ? 34.559 -26.104 -6.114 1.00 62.69 441 ASN A CA 1
ATOM 3484 C C . ASN A 1 441 ? 33.436 -25.216 -5.529 1.00 62.69 441 ASN A C 1
ATOM 3486 O O . ASN A 1 441 ? 32.675 -25.675 -4.682 1.00 62.69 441 ASN A O 1
ATOM 3490 N N . SER A 1 442 ? 33.350 -23.936 -5.911 1.00 65.00 442 SER A N 1
ATOM 3491 C CA . SER A 1 442 ? 32.337 -22.998 -5.404 1.00 65.00 442 SER A CA 1
ATOM 3492 C C . SER A 1 442 ? 31.194 -22.824 -6.406 1.00 65.00 442 SER A C 1
ATOM 3494 O O . SER A 1 442 ? 31.429 -22.709 -7.607 1.00 65.00 442 SER A O 1
ATOM 3496 N N . THR A 1 443 ? 29.959 -22.710 -5.908 1.00 67.12 443 THR A N 1
ATOM 3497 C CA . THR A 1 443 ? 28.737 -22.426 -6.688 1.00 67.12 443 THR A CA 1
ATOM 3498 C C . THR A 1 443 ? 28.729 -21.041 -7.358 1.00 67.12 443 THR A C 1
ATOM 3500 O O . THR A 1 443 ? 27.759 -20.681 -8.021 1.00 67.12 443 THR A O 1
ATOM 3503 N N . GLY A 1 444 ? 29.812 -20.266 -7.226 1.00 73.19 444 GLY A N 1
ATOM 3504 C CA . GLY A 1 444 ? 29.927 -18.908 -7.745 1.00 73.19 444 GLY A CA 1
ATOM 3505 C C . GLY A 1 444 ? 29.129 -17.893 -6.918 1.00 73.19 444 GLY A C 1
ATOM 3506 O O . GLY A 1 444 ? 28.491 -18.255 -5.927 1.00 73.19 444 GLY A O 1
ATOM 3507 N N . PRO A 1 445 ? 29.184 -16.604 -7.292 1.00 82.88 445 PRO A N 1
ATOM 3508 C CA . PRO A 1 445 ? 28.405 -15.576 -6.621 1.00 82.88 445 PRO A CA 1
ATOM 3509 C C . PRO A 1 445 ? 26.899 -15.839 -6.762 1.00 82.88 445 PRO A C 1
ATOM 3511 O O . PRO A 1 445 ? 26.459 -16.233 -7.848 1.00 82.88 445 PRO A O 1
ATOM 3514 N N . PRO A 1 446 ? 26.092 -15.598 -5.709 1.00 87.25 446 PRO A N 1
ATOM 3515 C CA . PRO A 1 446 ? 24.646 -15.749 -5.791 1.00 87.25 446 PRO A CA 1
ATOM 3516 C C . PRO A 1 446 ? 24.091 -14.923 -6.952 1.00 87.25 446 PRO A C 1
ATOM 3518 O O . PRO A 1 446 ? 24.548 -13.809 -7.233 1.00 87.25 446 PRO A O 1
ATOM 3521 N N . LYS A 1 447 ? 23.117 -15.497 -7.655 1.00 91.50 447 LYS A N 1
ATOM 3522 C CA . LYS A 1 447 ? 22.388 -14.805 -8.714 1.00 91.50 447 LYS A CA 1
ATOM 3523 C C . LYS A 1 447 ? 21.155 -14.133 -8.125 1.00 91.50 447 LYS A C 1
ATOM 3525 O O . LYS A 1 447 ? 20.539 -14.661 -7.204 1.00 91.50 447 LYS A O 1
ATOM 3530 N N . MET A 1 448 ? 20.803 -12.985 -8.682 1.00 95.50 448 MET A N 1
ATOM 3531 C CA . MET A 1 448 ? 19.565 -12.273 -8.400 1.00 95.50 448 MET A CA 1
ATOM 3532 C C . MET A 1 448 ? 18.850 -11.972 -9.712 1.00 95.50 448 MET A C 1
ATOM 3534 O O . MET A 1 448 ? 19.467 -11.909 -10.778 1.00 95.50 448 MET A O 1
ATOM 3538 N N . TRP A 1 449 ? 17.540 -11.796 -9.628 1.00 97.94 449 TRP A N 1
ATOM 3539 C CA . TRP A 1 449 ? 16.735 -11.327 -10.742 1.00 97.94 449 TRP A CA 1
ATOM 3540 C C . TRP A 1 449 ? 16.974 -9.831 -10.919 1.00 97.94 449 TRP A C 1
ATOM 3542 O O . TRP A 1 449 ? 16.611 -9.043 -10.052 1.00 97.94 449 TRP A O 1
ATOM 3552 N N . CYS A 1 450 ? 17.619 -9.437 -12.012 1.00 97.62 450 CYS A N 1
ATOM 3553 C CA . CYS A 1 450 ? 17.937 -8.055 -12.352 1.00 97.62 450 CYS A CA 1
ATOM 3554 C C . CYS A 1 450 ? 16.964 -7.544 -13.413 1.00 97.62 450 CYS A C 1
ATOM 3556 O O . CYS A 1 450 ? 16.906 -8.085 -14.518 1.00 97.62 450 CYS A O 1
ATOM 3558 N N . TYR A 1 451 ? 16.224 -6.495 -13.061 1.00 97.38 451 TYR A N 1
ATOM 3559 C CA . TYR A 1 451 ? 15.340 -5.764 -13.956 1.00 97.38 451 TYR A CA 1
ATOM 3560 C C . TYR A 1 451 ? 16.095 -4.553 -14.523 1.00 97.38 451 TYR A C 1
ATOM 3562 O O . TYR A 1 451 ? 16.510 -3.654 -13.782 1.00 97.38 451 TYR A O 1
ATOM 3570 N N . ASP A 1 452 ? 16.286 -4.558 -15.841 1.00 95.88 452 ASP A N 1
ATOM 3571 C CA . ASP A 1 452 ? 16.991 -3.525 -16.596 1.00 95.88 452 ASP A CA 1
ATOM 3572 C C . ASP A 1 452 ? 16.026 -2.827 -17.571 1.00 95.88 452 ASP A C 1
ATOM 3574 O O . ASP A 1 452 ? 15.074 -3.424 -18.080 1.00 95.88 452 ASP A O 1
ATOM 3578 N N . VAL A 1 453 ? 16.306 -1.564 -17.887 1.00 94.31 453 VAL A N 1
ATOM 3579 C CA . VAL A 1 453 ? 15.529 -0.754 -18.830 1.00 94.31 453 VAL A CA 1
ATOM 3580 C C . VAL A 1 453 ? 16.418 -0.200 -19.938 1.00 94.31 453 VAL A C 1
ATOM 3582 O O . VAL A 1 453 ? 17.555 0.196 -19.693 1.00 94.31 453 VAL A O 1
ATOM 3585 N N . CYS A 1 454 ? 15.888 -0.125 -21.156 1.00 92.75 454 CYS A N 1
ATOM 3586 C CA . CYS A 1 454 ? 16.512 0.570 -22.274 1.00 92.75 454 CYS A CA 1
ATOM 3587 C C . CYS A 1 454 ? 15.524 1.587 -22.858 1.00 92.75 454 CYS A C 1
ATOM 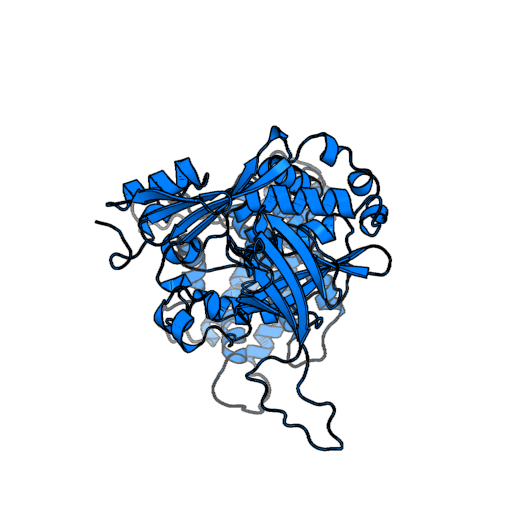3589 O O . CYS A 1 454 ? 14.431 1.232 -23.301 1.00 92.75 454 CYS A O 1
ATOM 3591 N N . TYR A 1 455 ? 15.905 2.866 -22.846 1.00 88.62 455 TYR A N 1
ATOM 3592 C CA . TYR A 1 455 ? 15.067 3.964 -23.344 1.00 88.62 455 TYR A CA 1
ATOM 3593 C C . TYR A 1 455 ? 15.170 4.170 -24.858 1.00 88.62 455 TYR A C 1
ATOM 3595 O O . TYR A 1 455 ? 14.231 4.679 -25.460 1.00 88.62 455 TYR A O 1
ATOM 3603 N N . ASN A 1 456 ? 16.289 3.765 -25.466 1.00 85.50 456 ASN A N 1
ATOM 3604 C CA . ASN A 1 456 ? 16.597 4.000 -26.876 1.00 85.50 456 ASN A CA 1
ATOM 3605 C C . ASN A 1 456 ? 16.966 2.676 -27.575 1.00 85.50 456 ASN A C 1
ATOM 3607 O O . ASN A 1 456 ? 18.139 2.458 -27.872 1.00 85.50 456 ASN A O 1
ATOM 3611 N N . PRO A 1 457 ? 16.007 1.770 -27.841 1.00 84.50 457 PRO A N 1
ATOM 3612 C CA . PRO A 1 457 ? 16.312 0.467 -28.439 1.00 84.50 457 PRO A CA 1
ATOM 3613 C C . PRO A 1 457 ? 16.523 0.498 -29.961 1.00 84.50 457 PRO A C 1
ATOM 3615 O O . PRO A 1 457 ? 16.811 -0.542 -30.538 1.00 84.50 457 PRO A O 1
ATOM 3618 N N . GLY A 1 458 ? 16.339 1.647 -30.624 1.00 77.44 458 GLY A N 1
ATOM 3619 C CA . GLY A 1 458 ? 16.296 1.746 -32.091 1.00 77.44 458 GLY A CA 1
ATOM 3620 C C . GLY A 1 458 ? 17.613 1.457 -32.827 1.00 77.44 458 GLY A C 1
ATOM 3621 O O . GLY A 1 458 ? 17.591 1.310 -34.043 1.00 77.44 458 GLY A O 1
ATOM 3622 N N . ASP A 1 459 ? 18.741 1.371 -32.117 1.00 76.62 459 ASP A N 1
ATOM 3623 C CA . ASP A 1 459 ? 20.045 0.982 -32.660 1.00 76.62 459 ASP A CA 1
ATOM 3624 C C . ASP A 1 459 ? 20.625 -0.121 -31.765 1.00 76.62 459 ASP A C 1
ATOM 3626 O O . ASP A 1 459 ? 21.027 0.132 -30.628 1.00 76.62 459 ASP A O 1
ATOM 3630 N N . GLU A 1 460 ? 20.631 -1.357 -32.267 1.00 74.62 460 GLU A N 1
ATOM 3631 C CA . GLU A 1 460 ? 21.050 -2.545 -31.514 1.00 74.62 460 GLU A CA 1
ATOM 3632 C C . GLU A 1 460 ? 22.519 -2.454 -31.067 1.00 74.62 460 GLU A C 1
ATOM 3634 O O . GLU A 1 460 ? 22.858 -2.877 -29.962 1.00 74.62 460 GLU A O 1
ATOM 3639 N N . ALA A 1 461 ? 23.373 -1.791 -31.858 1.00 72.12 461 ALA A N 1
ATOM 3640 C CA . ALA A 1 461 ? 24.775 -1.552 -31.519 1.00 72.12 461 ALA A CA 1
ATOM 3641 C C . ALA A 1 461 ? 24.960 -0.479 -30.429 1.00 72.12 461 ALA A C 1
ATOM 3643 O O . ALA A 1 461 ? 26.027 -0.398 -29.819 1.00 72.12 461 ALA A O 1
ATOM 3644 N N . LYS A 1 462 ? 23.933 0.341 -30.165 1.00 72.75 462 LYS A N 1
ATOM 3645 C CA . LYS A 1 462 ? 23.927 1.393 -29.131 1.00 72.75 462 LYS A CA 1
ATOM 3646 C C . LYS A 1 462 ? 22.915 1.135 -28.013 1.00 72.75 462 LYS A C 1
ATOM 3648 O O . LYS A 1 462 ? 22.629 2.044 -27.233 1.00 72.75 462 LYS A O 1
ATOM 3653 N N . LYS A 1 463 ? 22.365 -0.080 -27.924 1.00 82.31 463 LYS A N 1
ATOM 3654 C CA . LYS A 1 463 ? 21.361 -0.445 -26.920 1.00 82.31 463 LYS A CA 1
ATOM 3655 C C . LYS A 1 463 ? 21.974 -0.391 -25.519 1.00 82.31 463 LYS A C 1
ATOM 3657 O O . LYS A 1 463 ? 22.624 -1.329 -25.063 1.00 82.31 463 LYS A O 1
ATOM 3662 N N . GLU A 1 464 ? 21.764 0.726 -24.831 1.00 89.62 464 GLU A N 1
ATOM 3663 C CA . GLU A 1 464 ? 22.232 0.925 -23.462 1.00 89.62 464 GLU A CA 1
ATOM 3664 C C . GLU A 1 464 ? 21.195 0.392 -22.469 1.00 89.62 464 GLU A C 1
ATOM 3666 O O . GLU A 1 464 ? 20.057 0.869 -22.409 1.00 89.62 464 GLU A O 1
ATOM 3671 N N . TRP A 1 465 ? 21.602 -0.609 -21.691 1.00 92.75 465 TRP A N 1
ATOM 3672 C CA . TRP A 1 465 ? 20.810 -1.174 -20.605 1.00 92.75 465 TRP A CA 1
ATOM 3673 C C . TRP A 1 465 ? 21.183 -0.524 -19.283 1.00 92.75 465 TRP A C 1
ATOM 3675 O O . TRP A 1 465 ? 22.332 -0.598 -18.848 1.00 92.75 465 TRP A O 1
ATOM 3685 N N . LEU A 1 466 ? 20.193 0.060 -18.618 1.00 93.69 466 LEU A N 1
ATOM 3686 C CA . LEU A 1 466 ? 20.345 0.637 -17.293 1.00 93.69 466 LEU A CA 1
ATOM 3687 C C . LEU A 1 466 ? 19.712 -0.293 -16.254 1.00 93.69 466 LEU A C 1
ATOM 3689 O O . LEU A 1 466 ? 18.524 -0.600 -16.378 1.00 93.69 466 LEU A O 1
ATOM 3693 N N . PRO A 1 467 ? 20.454 -0.722 -15.218 1.00 95.94 467 PRO A N 1
ATOM 3694 C CA . PRO A 1 467 ? 19.865 -1.494 -14.134 1.00 95.94 467 PRO A CA 1
ATOM 3695 C C . PRO A 1 467 ? 18.899 -0.615 -13.342 1.00 95.94 467 PRO A C 1
ATOM 3697 O O . PRO A 1 467 ? 19.209 0.539 -13.050 1.00 95.94 467 PRO A O 1
ATOM 3700 N N . VAL A 1 468 ? 17.736 -1.154 -12.976 1.00 96.62 468 VAL A N 1
ATOM 3701 C CA . VAL A 1 468 ? 16.726 -0.429 -12.189 1.00 96.62 468 VAL A CA 1
ATOM 3702 C C . VAL A 1 468 ? 16.632 -0.995 -10.777 1.00 96.62 468 VAL A C 1
ATOM 3704 O O . VAL A 1 468 ? 16.758 -0.243 -9.812 1.00 96.62 468 VAL A O 1
ATOM 3707 N N . TYR A 1 469 ? 16.466 -2.309 -10.637 1.00 97.44 469 TYR A N 1
ATOM 3708 C CA . TYR A 1 469 ? 16.554 -3.002 -9.351 1.00 97.44 469 TYR A CA 1
ATOM 3709 C C . TYR A 1 469 ? 16.938 -4.473 -9.532 1.00 97.44 469 TYR A C 1
ATOM 3711 O O . TYR A 1 469 ? 16.858 -5.020 -10.634 1.00 97.44 469 TYR A O 1
ATOM 3719 N N . CYS A 1 470 ? 17.353 -5.122 -8.445 1.00 97.38 470 CYS A N 1
ATOM 3720 C CA . CYS A 1 470 ? 17.468 -6.577 -8.377 1.00 97.38 470 CYS A CA 1
ATOM 3721 C C . CYS A 1 470 ? 16.715 -7.149 -7.173 1.00 97.38 470 CYS A C 1
ATOM 3723 O O . CYS A 1 470 ? 16.487 -6.435 -6.197 1.00 97.38 470 CYS A O 1
ATOM 3725 N N . PHE A 1 471 ? 16.312 -8.417 -7.236 1.00 97.44 471 PHE A N 1
ATOM 3726 C CA . PHE A 1 471 ? 15.561 -9.080 -6.169 1.00 97.44 471 PHE A CA 1
ATOM 3727 C C . PHE A 1 471 ? 15.802 -10.592 -6.131 1.00 97.44 471 PHE A C 1
ATOM 3729 O O . PHE A 1 471 ? 16.367 -11.187 -7.052 1.00 97.44 471 PHE A O 1
ATOM 3736 N N . THR A 1 472 ? 15.366 -11.209 -5.036 1.00 93.25 472 THR A N 1
ATOM 3737 C CA . THR A 1 472 ? 15.351 -12.665 -4.837 1.00 93.25 472 THR A CA 1
ATOM 3738 C C . THR A 1 472 ? 13.918 -13.183 -4.805 1.00 93.25 472 THR A C 1
ATOM 3740 O O . THR A 1 472 ? 13.001 -12.426 -4.510 1.00 93.25 472 THR A O 1
ATOM 3743 N N . GLU A 1 473 ? 13.726 -14.481 -5.027 1.00 94.69 473 GLU A N 1
ATOM 3744 C CA . GLU A 1 473 ? 12.415 -15.140 -4.874 1.00 94.69 473 GLU A CA 1
ATOM 3745 C C . GLU A 1 473 ? 12.027 -15.418 -3.416 1.00 94.69 473 GLU A C 1
ATOM 3747 O O . GLU A 1 473 ? 10.919 -15.896 -3.160 1.00 94.69 473 GLU A O 1
ATOM 3752 N N . THR A 1 474 ? 12.945 -15.160 -2.477 1.00 94.75 474 THR A N 1
ATOM 3753 C CA . THR A 1 474 ? 12.729 -15.291 -1.036 1.00 94.75 474 THR A CA 1
ATOM 3754 C C . THR A 1 474 ? 11.560 -14.418 -0.602 1.00 94.75 474 THR A C 1
ATOM 3756 O O . THR A 1 474 ? 11.568 -13.208 -0.845 1.00 94.75 474 THR A O 1
ATOM 3759 N N . GLU A 1 475 ? 10.576 -15.032 0.058 1.00 93.44 475 GLU A N 1
ATOM 3760 C CA . GLU A 1 475 ? 9.470 -14.289 0.652 1.00 93.44 475 GLU A CA 1
ATOM 3761 C C . GLU A 1 475 ? 9.995 -13.396 1.777 1.00 93.44 475 GLU A C 1
ATOM 3763 O O . GLU A 1 475 ? 10.722 -13.854 2.658 1.00 93.44 475 GLU A O 1
ATOM 3768 N N . PHE A 1 476 ? 9.636 -12.119 1.718 1.00 93.44 476 PHE A N 1
ATOM 3769 C CA . PHE A 1 476 ? 9.858 -11.167 2.800 1.00 93.44 476 PHE A CA 1
ATOM 3770 C C . PHE A 1 476 ? 8.568 -11.046 3.608 1.00 93.44 476 PHE A C 1
ATOM 3772 O O . PHE A 1 476 ? 7.467 -10.981 3.052 1.00 93.44 476 PHE A O 1
ATOM 3779 N N . LEU A 1 477 ? 8.714 -11.020 4.926 1.00 85.00 477 LEU A N 1
ATOM 3780 C CA . LEU A 1 477 ? 7.622 -10.913 5.877 1.00 85.00 477 LEU A CA 1
ATOM 3781 C C . LEU A 1 477 ? 7.327 -9.436 6.194 1.00 85.00 477 LEU A C 1
ATOM 3783 O O . LEU A 1 477 ? 8.172 -8.568 5.959 1.00 85.00 477 LEU A O 1
ATOM 3787 N N . PRO A 1 478 ? 6.150 -9.112 6.765 1.00 84.06 478 PRO A N 1
ATOM 3788 C CA . PRO A 1 478 ? 5.828 -7.747 7.188 1.00 84.06 478 PRO A CA 1
ATOM 3789 C C . PRO A 1 478 ? 6.926 -7.076 8.030 1.00 84.06 478 PRO A C 1
ATOM 3791 O O . PRO A 1 478 ? 7.221 -5.901 7.829 1.00 84.06 478 PRO A O 1
ATOM 3794 N N . GLN A 1 479 ? 7.592 -7.835 8.901 1.00 81.25 479 GLN A N 1
ATOM 3795 C CA . GLN A 1 479 ? 8.673 -7.361 9.767 1.00 81.25 479 GLN A CA 1
ATOM 3796 C C . GLN A 1 479 ? 9.909 -6.916 8.973 1.00 81.25 479 GLN A C 1
ATOM 3798 O O . GLN A 1 479 ? 10.558 -5.935 9.337 1.00 81.25 479 GLN A O 1
ATOM 3803 N N . ASP A 1 480 ? 10.222 -7.586 7.861 1.00 89.38 480 ASP A N 1
ATOM 3804 C CA . ASP A 1 480 ? 11.314 -7.163 6.981 1.00 89.38 480 ASP A CA 1
ATOM 3805 C C . ASP A 1 480 ? 10.999 -5.789 6.375 1.00 89.38 480 ASP A C 1
ATOM 3807 O O . ASP A 1 480 ? 11.850 -4.894 6.328 1.00 89.38 480 ASP A O 1
ATOM 3811 N N . TYR A 1 481 ? 9.740 -5.585 5.975 1.00 93.06 481 TYR A N 1
ATOM 3812 C CA . TYR A 1 481 ? 9.275 -4.314 5.431 1.00 93.06 481 TYR A CA 1
ATOM 3813 C C . TYR A 1 481 ? 9.202 -3.201 6.473 1.00 93.06 481 TYR A C 1
ATOM 3815 O O . TYR A 1 481 ? 9.445 -2.049 6.121 1.00 93.06 481 TYR A O 1
ATOM 3823 N N . GLU A 1 482 ? 8.943 -3.499 7.745 1.00 83.69 482 GLU A N 1
ATOM 3824 C CA . GLU A 1 482 ? 9.045 -2.509 8.824 1.00 83.69 482 GLU A CA 1
ATOM 3825 C C . GLU A 1 482 ? 10.476 -1.969 8.949 1.00 83.69 482 GLU A C 1
ATOM 3827 O O . GLU A 1 482 ? 10.677 -0.752 8.969 1.00 83.69 482 GLU A O 1
ATOM 3832 N N . VAL A 1 483 ? 11.483 -2.851 8.934 1.00 90.44 483 VAL A N 1
ATOM 3833 C CA . VAL A 1 483 ? 12.904 -2.461 8.985 1.00 90.44 483 VAL A CA 1
ATOM 3834 C C . VAL A 1 483 ? 13.290 -1.631 7.756 1.00 90.44 483 VAL A C 1
ATOM 3836 O O . VAL A 1 483 ? 13.906 -0.564 7.876 1.00 90.44 483 VAL A O 1
ATOM 3839 N N . MET A 1 484 ? 12.898 -2.083 6.563 1.00 95.19 484 MET A N 1
ATOM 3840 C CA . MET A 1 484 ? 13.152 -1.365 5.307 1.00 95.19 484 MET A CA 1
ATOM 3841 C C . MET A 1 484 ? 12.439 -0.002 5.270 1.00 95.19 484 MET A C 1
ATOM 3843 O O . MET A 1 484 ? 13.016 1.009 4.844 1.00 95.19 484 MET A O 1
ATOM 3847 N N . SER A 1 485 ? 11.191 0.055 5.739 1.00 93.44 485 SER A N 1
ATOM 3848 C CA . SER A 1 485 ? 10.390 1.277 5.792 1.00 93.44 485 SER A CA 1
ATOM 3849 C C . SER A 1 485 ? 11.003 2.270 6.760 1.00 93.44 485 SER A C 1
ATOM 3851 O O . SER A 1 485 ? 11.188 3.421 6.367 1.00 93.44 485 SER A O 1
ATOM 3853 N N . TRP A 1 486 ? 11.410 1.824 7.954 1.00 91.75 486 TRP A N 1
ATOM 3854 C CA . TRP A 1 486 ? 12.089 2.657 8.943 1.00 91.75 486 TRP A CA 1
ATOM 3855 C C . TRP A 1 486 ? 13.353 3.295 8.370 1.00 91.75 486 TRP A C 1
ATOM 3857 O O . TRP A 1 486 ? 13.526 4.511 8.465 1.00 91.75 486 TRP A O 1
ATOM 3867 N N . PHE A 1 487 ? 14.212 2.521 7.696 1.00 92.94 487 PHE A N 1
ATOM 3868 C CA . PHE A 1 487 ? 15.408 3.080 7.063 1.00 92.94 487 PHE A CA 1
ATOM 3869 C C . PHE A 1 487 ? 15.045 4.153 6.030 1.00 92.94 487 PHE A C 1
ATOM 3871 O O . PHE A 1 487 ? 15.575 5.264 6.057 1.00 92.94 487 PHE A O 1
ATOM 3878 N N . THR A 1 488 ? 14.122 3.850 5.119 1.00 93.75 488 THR A N 1
ATOM 3879 C CA . THR A 1 488 ? 13.773 4.779 4.037 1.00 93.75 488 THR A CA 1
ATOM 3880 C C . THR A 1 488 ? 12.998 6.012 4.518 1.00 93.75 488 THR A C 1
ATOM 3882 O O . THR A 1 488 ? 13.034 7.026 3.818 1.00 93.75 488 THR A O 1
ATOM 3885 N N . SER A 1 489 ? 12.306 5.947 5.664 1.00 93.25 489 SER A N 1
ATOM 3886 C CA . SER A 1 489 ? 11.500 7.039 6.238 1.00 93.25 489 SER A CA 1
ATOM 3887 C C . SER A 1 489 ? 12.241 7.901 7.257 1.00 93.25 489 SER A C 1
ATOM 3889 O O . SER A 1 489 ? 11.859 9.050 7.447 1.00 93.25 489 SER A O 1
ATOM 3891 N N . THR A 1 490 ? 13.292 7.384 7.899 1.00 89.69 490 THR A N 1
ATOM 3892 C CA . THR A 1 490 ? 13.981 8.098 8.990 1.00 89.69 490 THR A CA 1
ATOM 3893 C C . THR A 1 490 ? 15.447 8.391 8.705 1.00 89.69 490 THR A C 1
ATOM 3895 O O . THR A 1 490 ? 15.996 9.352 9.244 1.00 89.69 490 THR A O 1
ATOM 3898 N N . ASN A 1 491 ? 16.112 7.604 7.852 1.00 91.94 491 ASN A N 1
ATOM 3899 C CA . ASN A 1 491 ? 17.547 7.761 7.668 1.00 91.94 491 ASN A CA 1
ATOM 3900 C C . ASN A 1 491 ? 17.863 9.083 6.934 1.00 91.94 491 ASN A C 1
ATOM 3902 O O . ASN A 1 491 ? 17.375 9.290 5.818 1.00 91.94 491 ASN A O 1
ATOM 3906 N N . PRO A 1 492 ? 18.751 9.946 7.466 1.00 88.56 492 PRO A N 1
ATOM 3907 C CA . PRO A 1 492 ? 19.135 11.200 6.811 1.00 88.56 492 PRO A CA 1
ATOM 3908 C C . PRO A 1 492 ? 19.864 11.027 5.472 1.00 88.56 492 PRO A C 1
ATOM 3910 O O . PRO A 1 492 ? 20.126 12.005 4.776 1.00 88.56 492 PRO A O 1
ATOM 3913 N N . ARG A 1 493 ? 20.268 9.809 5.094 1.00 86.75 493 ARG A N 1
ATOM 3914 C CA . ARG A 1 493 ? 20.820 9.509 3.763 1.00 86.75 493 ARG A CA 1
ATOM 3915 C C . ARG A 1 493 ? 19.745 9.149 2.742 1.00 86.75 493 ARG A C 1
ATOM 3917 O O . ARG A 1 493 ? 20.010 9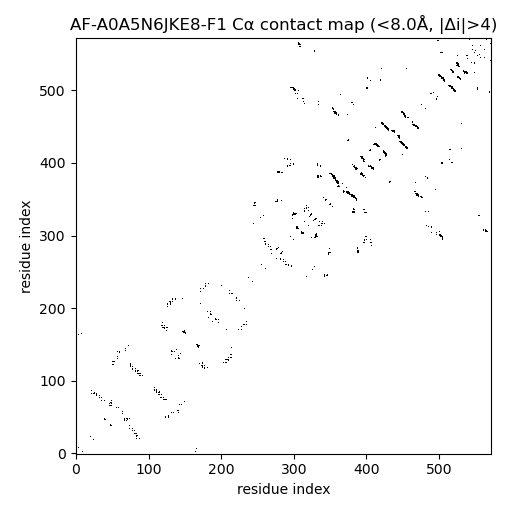.264 1.547 1.00 86.75 493 ARG A O 1
ATOM 3924 N N . SER A 1 494 ? 18.550 8.765 3.189 1.00 91.62 494 SER A N 1
ATOM 3925 C CA . SER A 1 494 ? 17.407 8.554 2.304 1.00 91.62 494 SER A CA 1
ATOM 3926 C C . SER A 1 494 ? 17.038 9.873 1.630 1.00 91.62 494 SER A C 1
ATOM 3928 O O . SER A 1 494 ? 16.948 10.910 2.280 1.00 91.62 494 SER A O 1
ATOM 3930 N N . PHE A 1 495 ? 16.830 9.869 0.315 1.00 91.12 495 PHE A N 1
ATOM 3931 C CA . PHE A 1 495 ? 16.362 11.081 -0.360 1.00 91.12 495 PHE A CA 1
ATOM 3932 C C . PHE A 1 495 ? 14.884 11.363 -0.065 1.00 91.12 495 PHE A C 1
ATOM 3934 O O . PHE A 1 495 ? 14.468 12.518 -0.136 1.00 91.12 495 PHE A O 1
ATOM 3941 N N . PHE A 1 496 ? 14.119 10.330 0.315 1.00 94.81 496 PHE A N 1
ATOM 3942 C CA . PHE A 1 496 ? 12.710 10.460 0.674 1.00 94.81 496 PHE A CA 1
ATOM 3943 C C . PHE A 1 496 ? 12.489 11.353 1.897 1.00 94.81 496 PHE A C 1
ATOM 3945 O O . PHE A 1 496 ? 11.390 11.859 2.063 1.00 94.81 496 PHE A O 1
ATOM 3952 N N . THR A 1 497 ? 13.497 11.558 2.747 1.00 93.25 497 THR A N 1
ATOM 3953 C CA . THR A 1 497 ? 13.394 12.461 3.906 1.00 93.25 497 THR A CA 1
ATOM 3954 C C . THR A 1 497 ? 13.749 13.907 3.563 1.00 93.25 497 THR A C 1
ATOM 3956 O O . THR A 1 497 ? 13.550 14.796 4.385 1.00 93.25 497 THR A O 1
ATOM 3959 N N . LYS A 1 498 ? 14.269 14.160 2.353 1.00 91.81 498 LYS A N 1
ATOM 3960 C CA . LYS A 1 498 ? 14.810 15.464 1.931 1.00 91.81 498 LYS A CA 1
ATOM 3961 C C . LYS A 1 498 ? 14.019 16.131 0.826 1.00 91.81 498 LYS A C 1
ATOM 3963 O O . LYS A 1 498 ? 13.942 17.352 0.788 1.00 91.81 498 LYS A O 1
ATOM 3968 N N . TYR A 1 499 ? 13.515 15.344 -0.118 1.00 94.12 499 TYR A N 1
ATOM 3969 C CA . TYR A 1 499 ? 12.925 15.867 -1.340 1.00 94.12 499 TYR A CA 1
ATOM 3970 C C . TYR A 1 499 ? 11.507 15.357 -1.501 1.00 94.12 499 TYR A C 1
ATOM 3972 O O . TYR A 1 499 ? 11.289 14.150 -1.574 1.00 94.12 499 TYR A O 1
ATOM 3980 N N . VAL A 1 500 ? 10.572 16.293 -1.639 1.00 96.69 500 VAL A N 1
ATOM 3981 C CA . VAL A 1 500 ? 9.193 15.994 -2.015 1.00 96.69 500 VAL A CA 1
ATOM 3982 C C . VAL A 1 500 ? 9.182 15.377 -3.410 1.00 96.69 500 VAL A C 1
ATOM 3984 O O . VAL A 1 500 ? 9.773 15.920 -4.351 1.00 96.69 500 VAL A O 1
ATOM 3987 N N . THR A 1 501 ? 8.508 14.242 -3.553 1.00 97.25 501 THR A N 1
ATOM 3988 C CA . THR A 1 501 ? 8.247 13.622 -4.843 1.00 97.25 501 THR A CA 1
ATOM 3989 C C . THR A 1 501 ? 6.838 13.055 -4.912 1.00 97.25 501 THR A C 1
ATOM 3991 O O . THR A 1 501 ? 6.320 12.523 -3.934 1.00 97.25 501 THR A O 1
ATOM 3994 N N . CYS A 1 502 ? 6.222 13.182 -6.083 1.00 98.12 502 CYS A N 1
ATOM 3995 C CA . CYS A 1 502 ? 4.935 12.585 -6.405 1.00 98.12 502 CYS A CA 1
ATOM 3996 C C . CYS A 1 502 ? 4.936 12.222 -7.891 1.00 98.12 502 CYS A C 1
ATOM 3998 O O . CYS A 1 502 ? 5.360 13.027 -8.719 1.00 98.12 502 CYS A O 1
ATOM 4000 N N . THR A 1 503 ? 4.539 11.004 -8.243 1.00 97.44 503 THR A N 1
ATOM 4001 C CA . THR A 1 503 ? 4.580 10.490 -9.616 1.00 97.44 503 THR A CA 1
ATOM 4002 C C . THR A 1 503 ? 3.327 9.698 -9.944 1.00 97.44 503 THR A C 1
ATOM 4004 O O . THR A 1 503 ? 2.883 8.887 -9.137 1.00 97.44 503 THR A O 1
ATOM 4007 N N . LYS A 1 504 ? 2.811 9.880 -11.163 1.00 95.19 504 LYS A N 1
ATOM 4008 C CA . LYS A 1 504 ? 1.732 9.069 -11.742 1.00 95.19 504 LYS A CA 1
ATOM 4009 C C . LYS A 1 504 ? 2.057 8.683 -13.177 1.00 95.19 504 LYS A C 1
ATOM 4011 O O . LYS A 1 504 ? 2.740 9.428 -13.887 1.00 95.19 504 LYS A O 1
ATOM 4016 N N . MET A 1 505 ? 1.545 7.536 -13.608 1.00 95.88 505 MET A N 1
ATOM 4017 C CA . MET A 1 505 ? 1.598 7.130 -15.009 1.00 95.88 505 MET A CA 1
ATOM 4018 C C . MET A 1 505 ? 0.527 7.850 -15.825 1.00 95.88 505 MET A C 1
ATOM 4020 O O . MET A 1 505 ? -0.578 8.093 -15.349 1.00 95.88 505 MET A O 1
ATOM 4024 N N . LEU A 1 506 ? 0.863 8.176 -17.069 1.00 95.31 506 LEU A N 1
ATOM 4025 C CA . LEU A 1 506 ? -0.050 8.782 -18.031 1.00 95.31 506 LEU A CA 1
ATOM 4026 C C . LEU A 1 506 ? -0.517 7.719 -19.015 1.00 95.31 506 LEU A C 1
ATOM 4028 O O . LEU A 1 506 ? 0.313 7.021 -19.603 1.00 95.31 506 LEU A O 1
ATOM 4032 N N . MET A 1 507 ? -1.826 7.637 -19.213 1.00 93.81 507 MET A N 1
ATOM 4033 C CA . MET A 1 507 ? -2.460 6.683 -20.111 1.00 93.81 507 MET A CA 1
ATOM 4034 C C . MET A 1 507 ? -3.086 7.398 -21.307 1.00 93.81 507 MET A C 1
ATOM 4036 O O . MET A 1 507 ? -3.642 8.485 -21.172 1.00 93.81 507 MET A O 1
ATOM 4040 N N . ASP A 1 508 ? -2.971 6.781 -22.478 1.00 93.50 508 ASP A N 1
ATOM 4041 C CA . ASP A 1 508 ? -3.879 7.013 -23.598 1.00 93.50 508 ASP A CA 1
ATOM 4042 C C . ASP A 1 508 ? -5.138 6.181 -23.317 1.00 93.50 508 ASP A C 1
ATOM 4044 O O . ASP A 1 508 ? -5.091 4.954 -23.410 1.00 93.50 508 ASP A O 1
ATOM 4048 N N . GLU A 1 509 ? -6.211 6.844 -22.876 1.00 89.75 509 GLU A N 1
ATOM 4049 C CA . GLU A 1 509 ? -7.466 6.207 -22.444 1.00 89.75 509 GLU A CA 1
ATOM 4050 C C . GLU A 1 509 ? -8.136 5.418 -23.579 1.00 89.75 509 GLU A C 1
ATOM 4052 O O . GLU A 1 509 ? -8.676 4.342 -23.337 1.00 89.75 509 GLU A O 1
ATOM 4057 N N . ASP A 1 510 ? -8.032 5.893 -24.825 1.00 89.44 510 ASP A N 1
ATOM 4058 C CA . ASP A 1 510 ? -8.645 5.235 -25.984 1.00 89.44 510 ASP A CA 1
ATOM 4059 C C . ASP A 1 510 ? -7.950 3.907 -26.305 1.00 89.44 510 ASP A C 1
ATOM 4061 O O . ASP A 1 510 ? -8.584 2.937 -26.727 1.00 89.44 510 ASP A O 1
ATOM 4065 N N . LYS A 1 511 ? -6.626 3.857 -26.108 1.00 90.19 511 LYS A N 1
ATOM 4066 C CA . LYS A 1 511 ? -5.818 2.649 -26.339 1.00 90.19 511 LYS A CA 1
ATOM 4067 C C . LYS A 1 511 ? -5.616 1.798 -25.089 1.00 90.19 511 LYS A C 1
ATOM 4069 O O . LYS A 1 511 ? -5.068 0.705 -25.207 1.00 90.19 511 LYS A O 1
ATOM 4074 N N . GLU A 1 512 ? -5.982 2.306 -23.914 1.00 91.44 512 GLU A N 1
ATOM 4075 C CA . GLU A 1 512 ? -5.629 1.760 -22.597 1.00 91.44 512 GLU A CA 1
ATOM 4076 C C . GLU A 1 512 ? -4.143 1.397 -22.479 1.00 91.44 512 GLU A C 1
ATOM 4078 O O . GLU A 1 512 ? -3.761 0.326 -22.000 1.00 91.44 512 GLU A O 1
ATOM 4083 N N . MET A 1 513 ? -3.281 2.300 -22.941 1.00 91.94 513 MET A N 1
ATOM 4084 C CA . MET A 1 513 ? -1.835 2.098 -22.939 1.00 91.94 513 MET A CA 1
ATOM 4085 C C . MET A 1 513 ? -1.146 3.209 -22.168 1.00 91.94 513 MET A C 1
ATOM 4087 O O . MET A 1 513 ? -1.391 4.390 -22.403 1.00 91.94 513 MET A O 1
ATOM 4091 N N . ILE A 1 514 ? -0.239 2.837 -21.265 1.00 93.94 514 ILE A N 1
ATOM 4092 C CA . ILE A 1 514 ? 0.609 3.816 -20.589 1.00 93.94 514 ILE A CA 1
ATOM 4093 C C . ILE A 1 514 ? 1.584 4.384 -21.621 1.00 93.94 514 ILE A C 1
ATOM 4095 O O . ILE A 1 514 ? 2.359 3.652 -22.234 1.00 93.94 514 ILE A O 1
ATOM 4099 N N . VAL A 1 515 ? 1.541 5.700 -21.802 1.00 93.81 515 VAL A N 1
ATOM 4100 C CA . VAL A 1 515 ? 2.357 6.441 -22.778 1.00 93.81 515 VAL A CA 1
ATOM 4101 C C . VAL A 1 515 ? 3.493 7.217 -22.122 1.00 93.81 515 VAL A C 1
ATOM 4103 O O . VAL A 1 515 ? 4.390 7.720 -22.804 1.00 93.81 515 VAL A O 1
ATOM 4106 N N . GLY A 1 516 ? 3.469 7.337 -20.795 1.00 94.75 516 GLY A N 1
ATOM 4107 C CA . GLY A 1 516 ? 4.382 8.218 -20.097 1.00 94.75 516 GLY A CA 1
ATOM 4108 C C . GLY A 1 516 ? 4.143 8.317 -18.601 1.00 94.75 516 GLY A C 1
ATOM 4109 O O . GLY A 1 516 ? 3.473 7.484 -17.997 1.00 94.75 516 GLY A O 1
ATOM 4110 N N . ASN A 1 517 ? 4.698 9.365 -18.006 1.00 95.69 517 ASN A N 1
ATOM 4111 C CA . ASN A 1 517 ? 4.509 9.709 -16.603 1.00 95.69 517 ASN A CA 1
ATOM 4112 C C . ASN A 1 517 ? 4.561 11.224 -16.395 1.00 95.69 517 ASN A C 1
ATOM 4114 O O . ASN A 1 517 ? 5.067 11.976 -17.233 1.00 95.69 517 ASN A O 1
ATOM 4118 N N . VAL A 1 518 ? 4.048 11.652 -15.249 1.00 97.50 518 VAL A N 1
ATOM 4119 C CA . VAL A 1 518 ? 4.257 12.986 -14.700 1.00 97.50 518 VAL A CA 1
ATOM 4120 C C . VAL A 1 518 ? 4.866 12.848 -13.310 1.00 97.50 518 VAL A C 1
ATOM 4122 O O . VAL A 1 518 ? 4.402 12.036 -12.511 1.00 97.50 518 VAL A O 1
ATOM 4125 N N . THR A 1 519 ? 5.919 13.614 -13.033 1.00 97.81 519 THR A N 1
ATOM 4126 C CA . THR A 1 519 ? 6.664 13.569 -11.771 1.00 97.81 519 THR A CA 1
ATOM 4127 C C . THR A 1 519 ? 6.895 14.981 -11.254 1.00 97.81 519 THR A C 1
ATOM 4129 O O . THR A 1 519 ? 7.548 15.788 -11.914 1.00 97.81 519 THR A O 1
ATOM 4132 N N . LEU A 1 520 ? 6.407 15.255 -10.047 1.00 98.12 520 LEU A N 1
ATOM 4133 C CA . LEU A 1 520 ? 6.885 16.337 -9.200 1.00 98.12 520 LEU A CA 1
ATOM 4134 C C . LEU A 1 520 ? 8.140 15.839 -8.480 1.00 98.12 520 LEU A C 1
ATOM 4136 O O . LEU A 1 520 ? 8.123 14.786 -7.833 1.00 98.12 520 LEU A O 1
ATOM 4140 N N . PHE A 1 521 ? 9.228 16.593 -8.581 1.00 96.88 521 PHE A N 1
ATOM 4141 C CA . PHE A 1 521 ? 10.439 16.363 -7.805 1.00 96.88 521 PHE A CA 1
ATOM 4142 C C . PHE A 1 521 ? 10.983 17.705 -7.324 1.00 96.88 521 PHE A C 1
ATOM 4144 O O . PHE A 1 521 ? 11.345 18.552 -8.139 1.00 96.88 521 PHE A O 1
ATOM 4151 N N . LYS A 1 522 ? 11.052 17.872 -5.999 1.00 95.31 522 LYS A N 1
ATOM 4152 C CA . LYS A 1 522 ? 11.349 19.135 -5.307 1.00 95.31 522 LYS A CA 1
ATOM 4153 C C . LYS A 1 522 ? 10.302 20.216 -5.602 1.00 95.31 522 LYS A C 1
ATOM 4155 O O . LYS A 1 522 ? 9.278 20.272 -4.926 1.00 95.31 522 LYS A O 1
ATOM 4160 N N . ASP A 1 523 ? 10.574 21.046 -6.594 1.00 96.12 523 ASP A N 1
ATOM 4161 C CA . ASP A 1 523 ? 9.833 22.227 -7.036 1.00 96.12 523 ASP A CA 1
ATOM 4162 C C . ASP A 1 523 ? 9.363 22.101 -8.493 1.00 96.12 523 ASP A C 1
ATOM 4164 O O . ASP A 1 523 ? 8.564 22.899 -8.967 1.00 96.12 523 ASP A O 1
ATOM 4168 N N . THR A 1 524 ? 9.842 21.094 -9.223 1.00 97.94 524 THR A N 1
ATOM 4169 C CA . THR A 1 524 ? 9.639 20.995 -10.666 1.00 97.94 524 THR A CA 1
ATOM 4170 C C . THR A 1 524 ? 8.703 19.844 -11.006 1.00 97.94 524 THR A C 1
ATOM 4172 O O . THR A 1 524 ? 8.934 18.704 -10.591 1.00 97.94 524 THR A O 1
ATOM 4175 N N . VAL A 1 525 ? 7.698 20.109 -11.840 1.00 98.25 525 VAL A N 1
ATOM 4176 C CA . VAL A 1 525 ? 6.837 19.092 -12.449 1.00 98.25 525 VAL A CA 1
ATOM 4177 C C . VAL A 1 525 ? 7.299 18.815 -13.875 1.00 98.25 525 VAL A C 1
ATOM 4179 O O . VAL A 1 525 ? 7.312 19.700 -14.734 1.00 98.25 525 VAL A O 1
ATOM 4182 N N . ARG A 1 526 ? 7.662 17.559 -14.141 1.00 97.94 526 ARG A N 1
ATOM 4183 C CA . ARG A 1 526 ? 8.099 17.085 -15.457 1.00 97.94 526 ARG A CA 1
ATOM 4184 C C . ARG A 1 526 ? 7.120 16.071 -16.015 1.00 97.94 526 ARG A C 1
ATOM 4186 O O . ARG A 1 526 ? 6.747 15.126 -15.325 1.00 97.94 526 ARG A O 1
ATOM 4193 N N . LYS A 1 527 ? 6.761 16.246 -17.280 1.00 97.12 527 LYS A N 1
ATOM 4194 C CA . LYS A 1 527 ? 5.960 15.314 -18.068 1.00 97.12 527 LYS A CA 1
ATOM 4195 C C . LYS A 1 527 ? 6.870 14.596 -19.055 1.00 97.12 527 LYS A C 1
ATOM 4197 O O . LYS A 1 527 ? 7.621 15.237 -19.786 1.00 97.12 527 LYS A O 1
ATOM 4202 N N . SER A 1 528 ? 6.807 13.271 -19.076 1.00 93.69 528 SER A N 1
ATOM 4203 C CA . SER A 1 528 ? 7.566 12.440 -20.011 1.00 93.69 528 SER A CA 1
ATOM 4204 C C . SER A 1 528 ? 6.604 11.592 -20.833 1.00 93.69 528 SER A C 1
ATOM 4206 O O . SER A 1 528 ? 5.855 10.820 -20.244 1.00 93.69 528 SER A O 1
ATOM 4208 N N . ILE A 1 529 ? 6.625 11.713 -22.163 1.00 91.69 529 ILE A N 1
ATOM 4209 C CA . ILE A 1 529 ? 5.861 10.866 -23.098 1.00 91.69 529 ILE A CA 1
ATOM 4210 C C . ILE A 1 529 ? 6.822 10.344 -24.164 1.00 91.69 529 ILE A C 1
ATOM 4212 O O . ILE A 1 529 ? 7.436 11.127 -24.893 1.00 91.69 529 ILE A O 1
ATOM 4216 N N . GLY A 1 530 ? 6.962 9.020 -24.259 1.00 82.62 530 GLY A N 1
ATOM 4217 C CA . GLY A 1 530 ? 7.984 8.396 -25.101 1.00 82.62 530 GLY A CA 1
ATOM 4218 C C . GLY A 1 530 ? 9.386 8.946 -24.795 1.00 82.62 530 GLY A C 1
ATOM 4219 O O . GLY A 1 530 ? 9.846 8.899 -23.653 1.00 82.62 530 GLY A O 1
ATOM 4220 N N . ALA A 1 531 ? 10.062 9.489 -25.811 1.00 77.75 531 ALA A N 1
ATOM 4221 C CA . ALA A 1 531 ? 11.368 10.140 -25.660 1.00 77.75 531 ALA A CA 1
ATOM 4222 C C . ALA A 1 531 ? 11.282 11.627 -25.255 1.00 77.75 531 ALA A C 1
ATOM 4224 O O . ALA A 1 531 ? 12.291 12.206 -24.850 1.00 77.75 531 ALA A O 1
ATOM 4225 N N . ASN A 1 532 ? 10.103 12.253 -25.354 1.00 87.12 532 ASN A N 1
ATOM 4226 C CA . ASN A 1 532 ? 9.930 13.668 -25.045 1.00 87.12 532 ASN A CA 1
ATOM 4227 C C . ASN A 1 532 ? 9.835 13.882 -23.529 1.00 87.12 532 ASN A C 1
ATOM 4229 O O . ASN A 1 532 ? 9.083 13.186 -22.842 1.00 87.12 532 ASN A O 1
ATOM 4233 N N . ARG A 1 533 ? 10.587 14.858 -23.015 1.00 91.25 533 ARG A N 1
ATOM 4234 C CA . ARG A 1 533 ? 10.596 15.259 -21.606 1.00 91.25 533 ARG A CA 1
ATOM 4235 C C . ARG A 1 533 ? 10.445 16.768 -21.523 1.00 91.25 533 ARG A C 1
ATOM 4237 O O . ARG A 1 533 ? 11.319 17.502 -21.972 1.00 91.25 533 ARG A O 1
ATOM 4244 N N . GLU A 1 534 ? 9.369 17.209 -20.894 1.00 96.12 534 GLU A N 1
ATOM 4245 C CA . GLU A 1 534 ? 8.987 18.612 -20.794 1.00 96.12 534 GLU A CA 1
ATOM 4246 C C . GLU A 1 534 ? 8.834 19.016 -19.325 1.00 96.12 534 GLU A C 1
ATOM 4248 O O . GLU A 1 534 ? 8.285 18.266 -18.514 1.00 96.12 534 GLU A O 1
ATOM 4253 N N . VAL A 1 535 ? 9.330 20.200 -18.968 1.00 97.44 535 VAL A N 1
ATOM 4254 C CA . VAL A 1 535 ? 8.988 20.845 -17.694 1.00 97.44 535 VAL A CA 1
ATOM 4255 C C . VAL A 1 535 ? 7.669 21.572 -17.901 1.00 97.44 535 VAL A C 1
ATOM 4257 O O . VAL A 1 535 ? 7.614 22.499 -18.701 1.00 97.44 535 VAL A O 1
ATOM 4260 N N . ILE A 1 536 ? 6.621 21.152 -17.195 1.00 97.25 536 ILE A N 1
ATOM 4261 C CA . ILE A 1 536 ? 5.279 21.735 -17.355 1.00 97.25 536 ILE A CA 1
ATOM 4262 C C . ILE A 1 536 ? 4.939 22.751 -16.261 1.00 97.25 536 ILE A C 1
ATOM 4264 O O . ILE A 1 536 ? 4.035 23.561 -16.442 1.00 97.25 536 ILE A O 1
ATOM 4268 N N . LYS A 1 537 ? 5.645 22.714 -15.123 1.00 97.12 537 LYS A N 1
ATOM 4269 C CA . LYS A 1 537 ? 5.503 23.691 -14.037 1.00 97.12 537 LYS A CA 1
ATOM 4270 C C . LYS A 1 537 ? 6.775 23.742 -13.195 1.00 97.12 537 LYS A C 1
ATOM 4272 O O . LYS A 1 537 ? 7.326 22.697 -12.853 1.00 97.12 537 LYS A O 1
ATOM 4277 N N . GLU A 1 538 ? 7.198 24.946 -12.835 1.00 97.81 538 GLU A N 1
ATOM 4278 C CA . GLU A 1 538 ? 8.189 25.205 -11.787 1.00 97.81 538 GLU A CA 1
ATOM 4279 C C . GLU A 1 538 ? 7.474 25.974 -10.675 1.00 97.81 538 GLU A C 1
ATOM 4281 O O . GLU A 1 538 ? 6.990 27.081 -10.905 1.00 97.81 538 GLU A O 1
ATOM 4286 N N . CYS A 1 539 ? 7.335 25.354 -9.507 1.00 97.56 539 CYS A N 1
ATOM 4287 C CA . CYS A 1 539 ? 6.678 25.928 -8.341 1.00 97.56 539 CYS A CA 1
ATOM 4288 C C . CYS A 1 539 ? 7.664 26.839 -7.609 1.00 97.56 539 CYS A C 1
ATOM 4290 O O . CYS A 1 539 ? 8.688 26.377 -7.110 1.00 97.56 539 CYS A O 1
ATOM 4292 N N . LYS A 1 540 ? 7.354 28.131 -7.531 1.00 96.69 540 LYS A N 1
ATOM 4293 C CA . LYS A 1 540 ? 8.152 29.129 -6.810 1.00 96.69 540 LYS A CA 1
ATOM 4294 C C . LYS A 1 540 ? 7.781 29.209 -5.336 1.00 96.69 540 LYS A C 1
ATOM 4296 O O . LYS A 1 540 ? 8.649 29.516 -4.525 1.00 96.69 540 LYS A O 1
ATOM 4301 N N . THR A 1 541 ? 6.521 28.917 -5.014 1.00 97.00 541 THR A N 1
ATOM 4302 C CA . THR A 1 541 ? 5.978 28.978 -3.654 1.00 97.00 541 THR A CA 1
ATOM 4303 C C . THR A 1 541 ? 5.399 27.643 -3.206 1.00 97.00 541 THR A C 1
ATOM 4305 O O . THR A 1 541 ? 5.119 26.755 -4.023 1.00 97.00 541 THR A O 1
ATOM 4308 N N . GLU A 1 542 ? 5.204 27.488 -1.893 1.00 96.69 542 GLU A N 1
ATOM 4309 C CA . GLU A 1 542 ? 4.601 26.268 -1.345 1.00 96.69 542 GLU A CA 1
ATOM 4310 C C . GLU A 1 542 ? 3.166 26.088 -1.840 1.00 96.69 542 GLU A C 1
ATOM 4312 O O . GLU A 1 542 ? 2.774 24.988 -2.232 1.00 96.69 542 GLU A O 1
ATOM 4317 N N . ASP A 1 543 ? 2.413 27.183 -1.920 1.00 96.38 543 ASP A N 1
ATOM 4318 C CA . ASP A 1 543 ? 1.049 27.183 -2.441 1.00 96.38 543 ASP A CA 1
ATOM 4319 C C . ASP A 1 543 ? 1.001 26.722 -3.902 1.00 96.38 543 ASP A C 1
ATOM 4321 O O . ASP A 1 543 ? 0.141 25.920 -4.269 1.00 96.38 543 ASP A O 1
ATOM 4325 N N . GLU A 1 544 ? 1.962 27.133 -4.738 1.00 97.81 544 GLU A N 1
ATOM 4326 C CA . GLU A 1 544 ? 2.051 26.661 -6.123 1.00 97.81 544 GLU A CA 1
ATOM 4327 C C . GLU A 1 544 ? 2.343 25.155 -6.212 1.00 97.81 544 GLU A C 1
ATOM 4329 O O . GLU A 1 544 ? 1.864 24.493 -7.146 1.00 97.81 544 GLU A O 1
ATOM 4334 N N . ARG A 1 545 ? 3.118 24.606 -5.263 1.00 97.81 545 ARG A N 1
ATOM 4335 C CA . ARG A 1 545 ? 3.400 23.165 -5.156 1.00 97.81 545 ARG A CA 1
ATOM 4336 C C . ARG A 1 545 ? 2.183 22.387 -4.671 1.00 97.81 545 ARG A C 1
ATOM 4338 O O . ARG A 1 545 ? 1.843 21.371 -5.275 1.00 97.81 545 ARG A O 1
ATOM 4345 N N . LEU A 1 546 ? 1.487 22.881 -3.650 1.00 97.50 546 LEU A N 1
ATOM 4346 C CA . LEU A 1 546 ? 0.228 22.311 -3.165 1.00 97.50 546 LEU A CA 1
ATOM 4347 C C . LEU A 1 546 ? -0.853 22.331 -4.254 1.00 97.50 546 LEU A C 1
ATOM 4349 O O . LEU A 1 546 ? -1.560 21.342 -4.448 1.00 97.50 546 LEU A O 1
ATOM 4353 N N . GLN A 1 547 ? -0.934 23.416 -5.025 1.00 97.62 547 GLN A N 1
ATOM 4354 C CA . GLN A 1 547 ? -1.829 23.515 -6.174 1.00 97.62 547 GLN A CA 1
ATOM 4355 C C . GLN A 1 547 ? -1.452 22.508 -7.268 1.00 97.62 547 GLN A C 1
ATOM 4357 O O . GLN A 1 547 ? -2.329 21.853 -7.826 1.00 97.62 547 GLN A O 1
ATOM 4362 N N . ALA A 1 548 ? -0.156 22.319 -7.546 1.00 97.75 548 ALA A N 1
ATOM 4363 C CA . ALA A 1 548 ? 0.296 21.304 -8.497 1.00 97.75 548 ALA A CA 1
ATOM 4364 C C . ALA A 1 548 ? -0.077 19.879 -8.048 1.00 97.75 548 ALA A C 1
ATOM 4366 O O . ALA A 1 548 ? -0.513 19.077 -8.874 1.00 97.75 548 ALA A O 1
ATOM 4367 N N . LEU A 1 549 ? 0.051 19.565 -6.752 1.00 97.88 549 LEU A N 1
ATOM 4368 C CA . LEU A 1 549 ? -0.391 18.286 -6.180 1.00 97.88 549 LEU A CA 1
ATOM 4369 C C . LEU A 1 549 ? -1.890 18.047 -6.410 1.00 97.88 549 LEU A C 1
ATOM 4371 O O . LEU A 1 549 ? -2.271 16.966 -6.863 1.00 97.88 549 LEU A O 1
ATOM 4375 N N . ALA A 1 550 ? -2.725 19.060 -6.178 1.00 97.25 550 ALA A N 1
ATOM 4376 C CA . ALA A 1 550 ? -4.165 18.963 -6.391 1.00 97.25 550 ALA A CA 1
ATOM 4377 C C . ALA A 1 550 ? -4.527 18.803 -7.878 1.00 97.25 550 ALA A C 1
ATOM 4379 O O . ALA A 1 550 ? -5.197 17.844 -8.250 1.00 97.25 550 ALA A O 1
ATOM 4380 N N . GLU A 1 551 ? -4.054 19.704 -8.739 1.00 97.06 551 GLU A N 1
ATOM 4381 C CA . GLU A 1 551 ? -4.479 19.782 -10.144 1.00 97.06 551 GLU A CA 1
ATOM 4382 C C . GLU A 1 551 ? -3.908 18.656 -11.014 1.00 97.06 551 GLU A C 1
ATOM 4384 O O . GLU A 1 551 ? -4.590 18.151 -11.903 1.00 97.06 551 GLU A O 1
ATOM 4389 N N . ILE A 1 552 ? -2.653 18.263 -10.777 1.00 96.56 552 ILE A N 1
ATOM 4390 C CA . ILE A 1 552 ? -1.930 17.327 -11.651 1.00 96.56 552 ILE A CA 1
ATOM 4391 C C . ILE A 1 552 ? -1.977 15.906 -11.089 1.00 96.56 552 ILE A C 1
ATOM 4393 O O . ILE A 1 552 ? -2.101 14.938 -11.842 1.00 96.56 552 ILE A O 1
ATOM 4397 N N . PHE A 1 553 ? -1.877 15.762 -9.766 1.00 96.81 553 PHE A N 1
ATOM 4398 C CA . PHE A 1 553 ? -1.779 14.453 -9.119 1.00 96.81 553 PHE A CA 1
ATOM 4399 C C . PHE A 1 553 ? -3.088 13.997 -8.470 1.00 96.81 553 PHE A C 1
ATOM 4401 O O . PHE A 1 553 ? -3.195 12.814 -8.140 1.00 96.81 553 PHE A O 1
ATOM 4408 N N . ASN A 1 554 ? -4.104 14.869 -8.387 1.00 95.88 554 ASN A N 1
ATOM 4409 C CA . ASN A 1 554 ? -5.359 14.625 -7.668 1.00 95.88 554 ASN A CA 1
ATOM 4410 C C . ASN A 1 554 ? -5.119 14.346 -6.172 1.00 95.88 554 ASN A C 1
ATOM 4412 O O . ASN A 1 554 ? -5.762 13.484 -5.581 1.00 95.88 554 ASN A O 1
ATOM 4416 N N . VAL A 1 555 ? -4.148 15.047 -5.577 1.00 96.75 555 VAL A N 1
ATOM 4417 C CA . VAL A 1 555 ? -3.764 14.892 -4.170 1.00 96.75 555 VAL A CA 1
ATOM 4418 C C . VAL A 1 555 ? -4.178 16.123 -3.371 1.00 96.75 555 VAL A C 1
ATOM 4420 O O . VAL A 1 555 ? -3.665 17.219 -3.591 1.00 96.75 555 VAL A O 1
ATOM 4423 N N . TYR A 1 556 ? -5.070 15.923 -2.400 1.00 95.25 556 TYR A N 1
ATOM 4424 C CA . TYR A 1 556 ? -5.621 16.989 -1.561 1.00 95.25 556 TYR A CA 1
ATOM 4425 C C . TYR A 1 556 ? -5.195 16.822 -0.101 1.00 95.25 556 TYR A C 1
ATOM 4427 O O . TYR A 1 556 ? -5.670 15.939 0.620 1.00 95.25 556 TYR A O 1
ATOM 4435 N N . LEU A 1 557 ? -4.311 17.709 0.352 1.00 93.81 557 LEU A N 1
ATOM 4436 C CA . LEU A 1 557 ? -3.885 17.780 1.748 1.00 93.81 557 LEU A CA 1
ATOM 4437 C C . LEU A 1 557 ? -4.856 18.642 2.567 1.00 93.81 557 LEU A C 1
ATOM 4439 O O . LEU A 1 557 ? -5.376 19.648 2.083 1.00 93.81 557 LEU A O 1
ATOM 4443 N N . THR A 1 558 ? -5.095 18.248 3.814 1.00 92.06 558 THR A N 1
ATOM 4444 C CA . THR A 1 558 ? -5.883 19.015 4.791 1.00 92.06 558 THR A CA 1
ATOM 4445 C C . THR A 1 558 ? -5.142 20.274 5.242 1.00 92.06 558 THR A C 1
ATOM 4447 O O . THR A 1 558 ? -3.922 20.366 5.129 1.00 92.06 558 THR A O 1
ATOM 4450 N N . GLU A 1 559 ? -5.858 21.234 5.829 1.00 88.62 559 GLU A N 1
ATOM 4451 C CA . GLU A 1 559 ? -5.247 22.451 6.388 1.00 88.62 559 GLU A CA 1
ATOM 4452 C C . GLU A 1 559 ? -4.221 22.173 7.499 1.00 88.62 559 GLU A C 1
ATOM 4454 O O . GLU A 1 559 ? -3.311 22.973 7.714 1.00 88.62 559 GLU A O 1
ATOM 4459 N N . GLU A 1 560 ? -4.353 21.051 8.214 1.00 88.50 560 GLU A N 1
ATOM 4460 C CA . GLU A 1 560 ? -3.355 20.613 9.195 1.00 88.50 560 GLU A CA 1
ATOM 4461 C C . GLU A 1 560 ? -2.099 20.068 8.496 1.00 88.50 560 GLU A C 1
ATOM 4463 O O . GLU A 1 560 ? -0.987 20.450 8.852 1.00 88.50 560 GLU A O 1
ATOM 4468 N N . GLU A 1 561 ? -2.264 19.239 7.461 1.00 91.38 561 GLU A N 1
ATOM 4469 C CA . GLU A 1 561 ? -1.153 18.656 6.693 1.00 91.38 561 GLU A CA 1
ATOM 4470 C C . GLU A 1 561 ? -0.367 19.711 5.903 1.00 91.38 561 GLU A C 1
ATOM 4472 O O . GLU A 1 561 ? 0.861 19.672 5.855 1.00 91.38 561 GLU A O 1
ATOM 4477 N N . LYS A 1 562 ? -1.041 20.715 5.331 1.00 91.69 562 LYS A N 1
ATOM 4478 C CA . LYS A 1 562 ? -0.372 21.823 4.623 1.00 91.69 562 LYS A CA 1
ATOM 4479 C C . LYS A 1 562 ? 0.648 22.555 5.503 1.00 91.69 562 LYS A C 1
ATOM 4481 O O . LYS A 1 562 ? 1.641 23.057 4.995 1.00 91.69 562 LYS A O 1
ATOM 4486 N N . LYS A 1 563 ? 0.433 22.570 6.824 1.00 89.06 563 LYS A N 1
ATOM 4487 C CA . LYS A 1 563 ? 1.324 23.192 7.819 1.00 89.06 563 LYS A CA 1
ATOM 4488 C C . LYS A 1 563 ? 2.417 22.254 8.340 1.00 89.06 563 LYS A C 1
ATOM 4490 O O . LYS A 1 563 ? 3.218 22.673 9.168 1.00 89.06 563 LYS A O 1
ATOM 4495 N N . GLY A 1 564 ? 2.428 20.984 7.928 1.00 89.88 564 GLY A N 1
ATOM 4496 C CA . GLY A 1 564 ? 3.356 19.977 8.451 1.00 89.88 564 GLY A CA 1
ATOM 4497 C C . GLY A 1 564 ? 4.752 20.010 7.826 1.00 89.88 564 GLY A C 1
ATOM 4498 O O . GLY A 1 564 ? 5.693 19.451 8.404 1.00 89.88 564 GLY A O 1
ATOM 4499 N N . ILE A 1 565 ? 4.899 20.670 6.671 1.00 92.75 565 ILE A N 1
ATOM 4500 C CA . ILE A 1 565 ? 6.194 20.822 6.013 1.00 92.75 565 ILE A CA 1
ATOM 4501 C C . ILE A 1 565 ? 7.143 21.670 6.855 1.00 92.75 565 ILE A C 1
ATOM 4503 O O . ILE A 1 565 ? 6.740 22.652 7.472 1.00 92.75 565 ILE A O 1
ATOM 4507 N N . SER A 1 566 ? 8.406 21.252 6.939 1.00 87.50 566 SER A N 1
ATOM 4508 C CA . SER A 1 566 ? 9.402 21.987 7.714 1.00 87.50 566 SER A CA 1
ATOM 4509 C C . SER A 1 566 ? 9.892 23.216 6.953 1.00 87.50 566 SER A C 1
ATOM 4511 O O . SER A 1 566 ? 9.973 23.201 5.726 1.00 87.50 566 SER A O 1
ATOM 4513 N N . GLU A 1 567 ? 10.244 24.273 7.688 1.00 87.06 567 GLU A N 1
ATOM 4514 C CA . GLU A 1 567 ? 10.665 25.563 7.122 1.00 87.06 567 GLU A CA 1
ATOM 4515 C C . GLU A 1 567 ? 11.855 25.436 6.157 1.00 87.06 567 GLU A C 1
ATOM 4517 O O . GLU A 1 567 ? 11.922 26.147 5.164 1.00 87.06 567 GLU A O 1
ATOM 4522 N N . ASP A 1 568 ? 12.766 24.489 6.398 1.00 85.38 568 ASP A N 1
ATOM 4523 C CA . ASP A 1 568 ? 13.928 24.213 5.545 1.00 85.38 568 ASP A CA 1
ATOM 4524 C C . ASP A 1 568 ? 13.584 23.499 4.222 1.00 85.38 568 ASP A C 1
ATOM 4526 O O . ASP A 1 568 ? 14.408 23.455 3.307 1.00 85.38 568 ASP A O 1
ATOM 4530 N N . GLN A 1 569 ? 12.384 22.923 4.119 1.00 85.94 569 GLN A N 1
ATOM 4531 C CA . GLN A 1 569 ? 11.884 22.187 2.947 1.00 85.94 569 GLN A CA 1
ATOM 4532 C C . GLN A 1 569 ? 10.744 22.913 2.221 1.00 85.94 569 GLN A C 1
ATOM 4534 O O . GLN A 1 569 ? 10.340 22.499 1.122 1.00 85.94 569 GLN A O 1
ATOM 4539 N N . MET A 1 570 ? 10.207 23.957 2.849 1.00 90.12 570 MET A N 1
ATOM 4540 C CA . MET A 1 570 ? 9.146 24.796 2.320 1.00 90.12 570 MET A CA 1
ATOM 4541 C C . MET A 1 570 ? 9.693 25.674 1.192 1.00 90.12 570 MET A C 1
ATOM 4543 O O . MET A 1 570 ? 10.814 26.181 1.267 1.00 90.12 570 MET A O 1
ATOM 4547 N N . LEU A 1 571 ? 8.920 25.813 0.117 1.00 90.44 571 LEU A N 1
ATOM 4548 C CA . LEU A 1 571 ? 9.229 26.794 -0.923 1.00 90.44 571 LEU A CA 1
ATOM 4549 C C . LEU A 1 571 ? 8.877 28.212 -0.440 1.00 90.44 571 LEU A C 1
ATOM 4551 O O . LEU A 1 571 ? 8.196 28.367 0.571 1.00 90.44 571 LEU A O 1
ATOM 4555 N N . ALA A 1 572 ? 9.394 29.221 -1.146 1.00 82.00 572 ALA A N 1
ATOM 4556 C CA . ALA A 1 572 ? 9.351 30.626 -0.731 1.00 82.00 572 ALA A CA 1
ATOM 4557 C C . ALA A 1 572 ? 7.937 31.200 -0.553 1.00 82.00 572 ALA A C 1
ATOM 4559 O O . ALA A 1 572 ? 6.993 30.709 -1.218 1.00 82.00 572 ALA A O 1
#

Radius of gyration: 28.6 Å; Cα contacts (8 Å, |Δi|>4): 907; chains: 1; bounding box: 74×57×84 Å

Organism: NCBI:txid656917

Nearest PDB structures (foldseek):
  7qi3-assembly2_D  TM=9.747E-01  e=2.468E-42  Fusarium verticillioides
  4guz-assembly1_A  TM=8.453E-01  e=9.467E-17  Mycobacteroides abscessus ATCC 19977
  2ija-assembly1_A  TM=8.280E-01  e=9.353E-16  Homo sapiens
  2pfr-assembly3_B-2  TM=8.043E-01  e=2.133E-15  Homo sapiens
  1w4t-assembly1_A  TM=8.513E-01  e=2.500E-13  Pseudomonas aeruginosa